Protein AF-A0A2W4M5P7-F1 (afdb_monomer_lite)

pLDDT: mean 92.12, std 10.23, range [35.91, 98.88]

Sequence (526 aa):
MAVGVCRAETFAPERMALLAAVASGRSGRLHFTYADPDTATDVRRTFPWARSLVVVAVDYSTVAPSPAPRGAIVARAATADHYRLLDGPLGAIQEVLAAAGQRAERIADDSRFVDRAAALRAGIGWRGRSTMVLTPGPGPWTLLGAVVTDADLDPTARMARDCGRCTACLPACPTGALDGEHLDARRCIAAWLQSPGVIPHWIRLAIGRRIYGCDECLVSCPPGRPALRAAGATTLEIPFADLLAATDAELLERFPWWYVPRRDARHLRRNALIAAGNSREPEAVPGIIGHLDHPSSVIRGHAAWALARSLGRGAVPHLERRLAVETVVEAREEVLLALLMVEEPKRYSALVTPDPADPAPIYSGAMAAKREPVTPAVRAIRAAGIVHVPHVFDYDRHPGAKGAAEAIGVDLHLTVKTIVFATSDGDGVLALMNGDREVSEKKLARLMDVKYVKPAAADQARKWTGYEFGGTSPFGTRTTLPVFCHEEVAELDRIYINAGSRGFLVEMATSDLLQILQPTVADIAS

Secondary structure (DSSP, 8-state):
-EEEEEE----HHHHHHHHHHHHTTTTTT--HHHH-HHHHH-GGGT-TT--EEEEEEEE-TTTSPEEPSSS-EE-GGGTTTGGGGGHHHHHHHHHHHHHTT--EEEESS-TT--HHHHHHHTTS-EE-TTSSEEBTTTBT-EEEEEEEESS-PPPPPPP----TT--THHHH-TT--B-SS-B-TTT-HHHHHHSSSPPPHHHHHHHTTEEE---HHHHT-GGGHHHHHHS-S-EE---HHHHHHS-HHHHHHHSTTS--GGG-THHHHHHHHHHHHHHT-GGGHHHHHHGGG-SSHHHHHHHHHHHHHHHGGGGHHHHHHHHHH---HHHHHHHHHHHHHHH-HHHHHHHHSPPSS--S-S-SSSSGGG-----HHHHHHHHTT---EEEE--TTTS-HHHHHHHHHT--GGGEEEEEEEEETTS-EEEEEEETT--B-HHHHHHHTT-S-EEEPPHHHHHHHH-PPTT---SSS-SS---EEEEHHHHH-SEEEEE-SSTTEEEEEEHHHHHHHH--EEE--B-

Radius of gyration: 32.62 Å; chains: 1; bounding box: 59×51×106 Å

Structure (mmCIF, N/CA/C/O backbone):
data_AF-A0A2W4M5P7-F1
#
_entry.id   AF-A0A2W4M5P7-F1
#
loop_
_atom_site.group_PDB
_atom_site.id
_atom_site.type_symbol
_atom_site.label_atom_id
_atom_site.label_alt_id
_atom_site.label_comp_id
_atom_site.label_asym_id
_atom_site.label_entity_id
_atom_site.label_seq_id
_atom_site.pdbx_PDB_ins_code
_atom_site.Cartn_x
_atom_site.Cartn_y
_atom_site.Cartn_z
_atom_site.occupancy
_atom_site.B_iso_or_equiv
_atom_site.auth_seq_id
_atom_site.auth_comp_id
_atom_site.auth_asym_id
_atom_site.auth_atom_id
_atom_site.pdbx_PDB_model_num
ATOM 1 N N . MET A 1 1 ? -8.083 12.787 26.716 1.00 89.81 1 MET A N 1
ATOM 2 C CA . MET A 1 1 ? -8.520 11.375 26.766 1.00 89.81 1 MET A CA 1
ATOM 3 C C . MET A 1 1 ? -10.029 11.344 26.941 1.00 89.81 1 MET A C 1
ATOM 5 O O . MET A 1 1 ? -10.546 12.219 27.625 1.00 89.81 1 MET A O 1
ATOM 9 N N . ALA A 1 2 ? -10.716 10.379 26.335 1.00 95.69 2 ALA A N 1
ATOM 10 C CA . ALA A 1 2 ? -12.138 10.114 26.547 1.00 95.69 2 ALA A CA 1
ATOM 11 C C . ALA A 1 2 ? -12.338 8.649 26.958 1.00 95.69 2 ALA A C 1
ATOM 13 O O . ALA A 1 2 ? -11.575 7.785 26.525 1.00 95.69 2 ALA A O 1
ATOM 14 N N . VAL A 1 3 ? -13.349 8.385 27.786 1.00 97.88 3 VAL A N 1
ATOM 15 C CA . VAL A 1 3 ? -13.727 7.042 28.243 1.00 97.88 3 VAL A CA 1
ATOM 16 C C . VAL A 1 3 ? -15.236 6.898 28.096 1.00 97.88 3 VAL A C 1
ATOM 18 O O . VAL A 1 3 ? -15.973 7.844 28.371 1.00 97.88 3 VAL A O 1
ATOM 21 N N . GLY A 1 4 ? -15.689 5.733 27.649 1.00 98.25 4 GLY A N 1
ATOM 22 C CA . GLY A 1 4 ? -17.099 5.430 27.462 1.00 98.25 4 GLY A CA 1
ATOM 23 C C . GLY A 1 4 ? -17.368 3.946 27.649 1.00 98.25 4 GLY A C 1
ATOM 24 O O . GLY A 1 4 ? -16.469 3.119 27.517 1.00 98.25 4 GLY A O 1
ATOM 25 N N . VAL A 1 5 ? -18.612 3.600 27.948 1.00 98.69 5 VAL A N 1
ATOM 26 C CA . VAL A 1 5 ? -19.026 2.224 28.233 1.00 98.69 5 VAL A CA 1
ATOM 27 C C . VAL A 1 5 ? -20.079 1.779 27.231 1.00 98.69 5 VAL A C 1
ATOM 29 O O . VAL A 1 5 ? -20.993 2.533 26.896 1.00 98.69 5 VAL A O 1
ATOM 32 N N . CYS A 1 6 ? -19.997 0.535 26.769 1.00 98.44 6 CYS A N 1
ATOM 33 C CA . CYS A 1 6 ? -21.096 -0.096 26.046 1.00 98.44 6 CYS A CA 1
ATOM 34 C C . CYS A 1 6 ? -21.238 -1.584 26.367 1.00 98.44 6 CYS A C 1
ATOM 36 O O . CYS A 1 6 ? -20.335 -2.206 26.918 1.00 98.44 6 CYS A O 1
ATOM 38 N N . ARG A 1 7 ? -22.387 -2.164 26.005 1.00 98.31 7 ARG A N 1
ATOM 39 C CA . ARG A 1 7 ? -22.640 -3.604 26.134 1.00 98.31 7 ARG A CA 1
ATOM 40 C C . ARG A 1 7 ? -21.787 -4.405 25.145 1.00 98.31 7 ARG A C 1
ATOM 42 O O . ARG A 1 7 ? -21.635 -3.996 23.988 1.00 98.31 7 ARG A O 1
ATOM 49 N N . ALA A 1 8 ? -21.310 -5.572 25.580 1.00 97.62 8 ALA A N 1
ATOM 50 C CA . ALA A 1 8 ? -20.489 -6.512 24.802 1.00 97.62 8 ALA A CA 1
ATOM 51 C C . ALA A 1 8 ? -21.290 -7.351 23.776 1.00 97.62 8 ALA A C 1
ATOM 53 O O . ALA A 1 8 ? -20.889 -8.446 23.394 1.00 97.62 8 ALA A O 1
ATOM 54 N N . GLU A 1 9 ? -22.448 -6.856 23.339 1.00 96.88 9 GLU A N 1
ATOM 55 C CA . GLU A 1 9 ? -23.300 -7.509 22.344 1.00 96.88 9 GLU A CA 1
ATOM 56 C C . GLU A 1 9 ? -22.666 -7.493 20.945 1.00 96.88 9 GLU A C 1
ATOM 58 O O . GLU A 1 9 ? -21.834 -6.639 20.629 1.00 96.88 9 GLU A O 1
ATOM 63 N N . THR A 1 10 ? -23.109 -8.389 20.064 1.00 98.06 10 THR A N 1
ATOM 64 C CA . THR A 1 10 ? -22.640 -8.461 18.674 1.00 98.06 10 THR A CA 1
ATOM 65 C C . THR A 1 10 ? -22.779 -7.115 17.944 1.00 98.06 10 THR A C 1
ATOM 67 O O . THR A 1 10 ? -23.792 -6.417 18.039 1.00 98.06 10 THR A O 1
ATOM 70 N N . PHE A 1 11 ? -21.770 -6.734 17.166 1.00 98.12 11 PHE A N 1
ATOM 71 C CA . PHE A 1 11 ? -21.780 -5.588 16.253 1.00 98.12 11 PHE A CA 1
ATOM 72 C C . PHE A 1 11 ? -22.391 -5.995 14.903 1.00 98.12 11 PHE A C 1
ATOM 74 O O . PHE A 1 11 ? -21.702 -6.114 13.893 1.00 98.12 11 PHE A O 1
ATOM 81 N N . ALA A 1 12 ? -23.700 -6.280 14.895 1.00 97.69 12 ALA A N 1
ATOM 82 C CA . ALA A 1 12 ? -24.384 -6.863 13.736 1.00 97.69 12 ALA A CA 1
ATOM 83 C C . ALA A 1 12 ? -24.288 -6.029 12.434 1.00 97.69 12 ALA A C 1
ATOM 85 O O . ALA A 1 12 ? -23.999 -6.626 11.393 1.00 97.69 12 ALA A O 1
ATOM 86 N N . PRO A 1 13 ? -24.458 -4.687 12.444 1.00 95.56 13 PRO A N 1
ATOM 87 C CA . PRO A 1 13 ? -24.279 -3.878 11.235 1.00 95.56 13 PRO A CA 1
ATOM 88 C C . PRO A 1 13 ? -22.856 -3.971 10.675 1.00 95.56 13 PRO A C 1
ATOM 90 O O . PRO A 1 13 ? -22.663 -4.131 9.470 1.00 95.56 13 PRO A O 1
ATOM 93 N N . GLU A 1 14 ? -21.850 -3.929 11.548 1.00 96.75 14 GLU A N 1
ATOM 94 C CA . GLU A 1 14 ? -20.449 -4.051 11.156 1.00 96.75 14 GLU A CA 1
ATOM 95 C C . GLU A 1 14 ? -20.124 -5.448 10.634 1.00 96.75 14 GLU A C 1
ATOM 97 O O . GLU A 1 14 ? -19.405 -5.573 9.644 1.00 96.75 14 GLU A O 1
ATOM 102 N N . ARG A 1 15 ? -20.716 -6.494 11.219 1.00 97.44 15 ARG A N 1
ATOM 103 C CA . ARG A 1 15 ? -20.596 -7.870 10.723 1.00 97.44 15 ARG A CA 1
ATOM 104 C C . ARG A 1 15 ? -21.096 -7.987 9.290 1.00 97.44 15 ARG A C 1
ATOM 106 O O . ARG A 1 15 ? -20.398 -8.531 8.438 1.00 97.44 15 ARG A O 1
ATOM 113 N N . MET A 1 16 ? -22.282 -7.446 9.008 1.00 96.75 16 MET A N 1
ATOM 114 C CA . MET A 1 16 ? -22.840 -7.435 7.654 1.00 96.75 16 MET A CA 1
ATOM 115 C C . MET A 1 16 ? -21.947 -6.657 6.680 1.00 96.75 16 MET A C 1
ATOM 117 O O . MET A 1 16 ? -21.706 -7.129 5.570 1.00 96.75 16 MET A O 1
ATOM 121 N N . ALA A 1 17 ? -21.412 -5.506 7.097 1.00 94.88 17 ALA A N 1
ATOM 122 C CA . ALA A 1 17 ? -20.514 -4.704 6.270 1.00 94.88 17 ALA A CA 1
ATOM 123 C C . ALA A 1 17 ? -19.190 -5.427 5.962 1.00 94.88 17 ALA A C 1
ATOM 125 O O . ALA A 1 17 ? -18.739 -5.406 4.816 1.00 94.88 17 ALA A O 1
ATOM 126 N N . LEU A 1 18 ? -18.587 -6.103 6.949 1.00 95.12 18 LEU A N 1
ATOM 127 C CA . LEU A 1 18 ? -17.373 -6.901 6.753 1.00 95.12 18 LEU A CA 1
ATOM 128 C C . LEU A 1 18 ? -17.624 -8.077 5.802 1.00 95.12 18 LEU A C 1
ATOM 130 O O . LEU A 1 18 ? -16.864 -8.257 4.853 1.00 95.12 18 LEU A O 1
ATOM 134 N N . LEU A 1 19 ? -18.714 -8.827 5.995 1.00 95.31 19 LEU A N 1
ATOM 135 C CA . LEU A 1 19 ? -19.091 -9.934 5.106 1.00 95.31 19 LEU A CA 1
ATOM 136 C C . LEU A 1 19 ? -19.345 -9.451 3.671 1.00 95.31 19 LEU A C 1
ATOM 138 O O . LEU A 1 19 ? -18.866 -10.067 2.721 1.00 95.31 19 LEU A O 1
ATOM 142 N N . ALA A 1 20 ? -20.033 -8.320 3.496 1.00 93.62 20 ALA A N 1
ATOM 143 C CA . ALA A 1 20 ? -20.257 -7.724 2.180 1.00 93.62 20 ALA A CA 1
ATOM 144 C C . ALA A 1 20 ? -18.948 -7.248 1.524 1.00 93.62 20 ALA A C 1
ATOM 146 O O . ALA A 1 20 ? -18.773 -7.381 0.308 1.00 93.62 20 ALA A O 1
ATOM 147 N N . ALA A 1 21 ? -18.009 -6.707 2.304 1.00 91.69 21 ALA A N 1
ATOM 148 C CA . ALA A 1 21 ? -16.697 -6.305 1.807 1.00 91.69 21 ALA A CA 1
ATOM 149 C C . ALA A 1 21 ? -15.864 -7.512 1.351 1.00 91.69 21 ALA A C 1
ATOM 151 O O . ALA A 1 21 ? -15.247 -7.439 0.290 1.00 91.69 21 ALA A O 1
ATOM 152 N N . VAL A 1 22 ? -15.901 -8.624 2.095 1.00 90.50 22 VAL A N 1
ATOM 153 C CA . VAL A 1 22 ? -15.271 -9.893 1.695 1.00 90.50 22 VAL A CA 1
ATOM 154 C C . VAL A 1 22 ? -15.912 -10.428 0.415 1.00 90.50 22 VAL A C 1
ATOM 156 O O . VAL A 1 22 ? -15.206 -10.675 -0.559 1.00 90.50 22 VAL A O 1
ATOM 159 N N . ALA A 1 23 ? -17.243 -10.527 0.374 1.00 90.75 23 ALA A N 1
ATOM 160 C CA . ALA A 1 23 ? -17.973 -11.066 -0.775 1.00 90.75 23 ALA A CA 1
ATOM 161 C C . ALA A 1 23 ? -17.759 -10.253 -2.065 1.00 90.75 23 ALA A C 1
ATOM 163 O O . ALA A 1 23 ? -17.709 -10.818 -3.152 1.00 90.75 23 ALA A O 1
ATOM 164 N N . SER A 1 24 ? -17.606 -8.930 -1.952 1.00 87.44 24 SER A N 1
ATOM 165 C CA . SER A 1 24 ? -17.344 -8.040 -3.094 1.00 87.44 24 SER A CA 1
ATOM 166 C C . SER A 1 24 ? -15.855 -7.810 -3.387 1.00 87.44 24 SER A C 1
ATOM 168 O O . SER A 1 24 ? -15.523 -7.013 -4.263 1.00 87.44 24 SER A O 1
ATOM 170 N N . GLY A 1 25 ? -14.945 -8.438 -2.633 1.00 88.56 25 GLY A N 1
ATOM 171 C CA . GLY A 1 25 ? -13.498 -8.238 -2.759 1.00 88.56 25 GLY A CA 1
ATOM 172 C C . GLY A 1 25 ? -12.990 -6.858 -2.313 1.00 88.56 25 GLY A C 1
ATOM 173 O O . GLY A 1 25 ? -11.801 -6.569 -2.444 1.00 88.56 25 GLY A O 1
ATOM 174 N N . ARG A 1 26 ? -13.851 -5.993 -1.756 1.00 88.94 26 ARG A N 1
ATOM 175 C CA . ARG A 1 26 ? -13.488 -4.659 -1.238 1.00 88.94 26 ARG A CA 1
ATOM 176 C C . ARG A 1 26 ? -12.526 -4.705 -0.048 1.00 88.94 26 ARG A C 1
ATOM 178 O O . ARG A 1 26 ? -11.896 -3.691 0.239 1.00 88.94 26 ARG A O 1
ATOM 185 N N . SER A 1 27 ? -12.362 -5.858 0.603 1.00 88.94 27 SER A N 1
ATOM 186 C CA . SER A 1 27 ? -11.294 -6.107 1.586 1.00 88.94 27 SER A CA 1
ATOM 187 C C . SER A 1 27 ? -9.886 -6.112 0.966 1.00 88.94 27 SER A C 1
ATOM 189 O O . SER A 1 27 ? -8.889 -5.971 1.678 1.00 88.94 27 SER A O 1
ATOM 191 N N . GLY A 1 28 ? -9.778 -6.214 -0.364 1.00 88.50 28 GLY A N 1
ATOM 192 C CA . GLY A 1 28 ? -8.505 -6.278 -1.068 1.00 88.50 28 GLY A CA 1
ATOM 193 C C . GLY A 1 28 ? -7.685 -7.494 -0.635 1.00 88.50 28 GLY A C 1
ATOM 194 O O . GLY A 1 28 ? -8.203 -8.598 -0.517 1.00 88.50 28 GLY A O 1
ATOM 195 N N . ARG A 1 29 ? -6.386 -7.291 -0.398 1.00 86.19 29 ARG A N 1
ATOM 196 C CA . ARG A 1 29 ? -5.461 -8.347 0.061 1.00 86.19 29 ARG A CA 1
ATOM 197 C C . ARG A 1 29 ? -5.278 -8.364 1.584 1.00 86.19 29 ARG A C 1
ATOM 199 O O . ARG A 1 29 ? -4.278 -8.888 2.071 1.00 86.19 29 ARG A O 1
ATOM 206 N N . LEU A 1 30 ? -6.169 -7.710 2.328 1.00 86.88 30 LEU A N 1
ATOM 207 C CA . LEU A 1 30 ? -6.083 -7.627 3.782 1.00 86.88 30 LEU A CA 1
ATOM 208 C C . LEU A 1 30 ? -6.855 -8.775 4.430 1.00 86.88 30 LEU A C 1
ATOM 210 O O . LEU A 1 30 ? -7.992 -9.047 4.056 1.00 86.88 30 LEU A O 1
ATOM 214 N N . HIS A 1 31 ? -6.238 -9.402 5.433 1.00 85.75 31 HIS A N 1
ATOM 215 C CA . HIS A 1 31 ? -6.860 -10.474 6.207 1.00 85.75 31 HIS A CA 1
ATOM 216 C C . HIS A 1 31 ? -7.492 -9.934 7.499 1.00 85.75 31 HIS A C 1
ATOM 218 O O . HIS A 1 31 ? -8.704 -9.971 7.576 1.00 85.75 31 HIS A O 1
ATOM 224 N N . PHE A 1 32 ? -6.741 -9.353 8.449 1.00 91.56 32 PHE A N 1
ATOM 225 C CA . PHE A 1 32 ? -7.236 -8.665 9.673 1.00 91.56 32 PHE A CA 1
ATOM 226 C C . PHE A 1 32 ? -8.632 -9.113 10.181 1.00 91.56 32 PHE A C 1
ATOM 228 O O . PHE A 1 32 ? -8.876 -10.305 10.341 1.00 91.56 32 PHE A O 1
ATOM 235 N N . THR A 1 33 ? -9.559 -8.177 10.409 1.00 93.00 33 THR A N 1
ATOM 236 C CA . THR A 1 33 ? -10.955 -8.451 10.797 1.00 93.00 33 THR A CA 1
ATOM 237 C C . THR A 1 33 ? -11.779 -9.115 9.684 1.00 93.00 33 THR A C 1
ATOM 239 O O . THR A 1 33 ? -12.855 -9.642 9.951 1.00 93.00 33 THR A O 1
ATOM 242 N N . TYR A 1 34 ? -11.295 -9.123 8.437 1.00 93.19 34 TYR A N 1
ATOM 243 C CA . TYR A 1 34 ? -11.934 -9.814 7.311 1.00 93.19 34 TYR A CA 1
ATOM 244 C C . TYR A 1 34 ? -11.716 -11.335 7.331 1.00 93.19 34 TYR A C 1
ATOM 246 O O . TYR A 1 34 ? -12.455 -12.049 6.658 1.00 93.19 34 TYR A O 1
ATOM 254 N N . ALA A 1 35 ? -10.716 -11.832 8.069 1.00 92.75 35 ALA A N 1
ATOM 255 C CA . ALA A 1 35 ? -10.391 -13.253 8.158 1.00 92.75 35 ALA A CA 1
ATOM 256 C C . ALA A 1 35 ? -11.436 -14.028 8.968 1.00 92.75 35 ALA A C 1
ATOM 258 O O . ALA A 1 35 ? -11.803 -15.137 8.591 1.00 92.75 35 ALA A O 1
ATOM 259 N N . ASP A 1 36 ? -11.931 -13.422 10.048 1.00 95.94 36 ASP A N 1
ATOM 260 C CA . ASP A 1 36 ? -13.025 -13.954 10.858 1.00 95.94 36 ASP A CA 1
ATOM 261 C C . ASP A 1 36 ? -13.952 -12.808 11.310 1.00 95.94 36 ASP A C 1
ATOM 263 O O . ASP A 1 36 ? -13.837 -12.309 12.437 1.00 95.94 36 ASP A O 1
ATOM 267 N N . PRO A 1 37 ? -14.878 -12.364 10.434 1.00 96.75 37 PRO A N 1
ATOM 268 C CA . PRO A 1 37 ? -15.828 -11.307 10.765 1.00 96.75 37 PRO A CA 1
ATOM 269 C C . PRO A 1 37 ? -16.722 -11.642 11.960 1.00 96.75 37 PRO A C 1
ATOM 271 O O . PRO A 1 37 ? -17.178 -10.727 12.645 1.00 96.75 37 PRO A O 1
ATOM 274 N N . ASP A 1 38 ? -16.984 -12.926 12.226 1.00 96.81 38 ASP A N 1
ATOM 275 C CA . ASP A 1 38 ? -17.811 -13.348 13.355 1.00 96.81 38 ASP A CA 1
ATOM 276 C C . ASP A 1 38 ? -17.102 -13.069 14.676 1.00 96.81 38 ASP A C 1
ATOM 278 O O . ASP A 1 38 ? -17.680 -12.443 15.564 1.00 96.81 38 ASP A O 1
ATOM 282 N N . THR A 1 39 ? -15.846 -13.500 14.801 1.00 96.94 39 THR A N 1
ATOM 283 C CA . THR A 1 39 ? -15.036 -13.241 15.998 1.00 96.94 39 THR A CA 1
ATOM 284 C C . THR A 1 39 ? -14.730 -11.754 16.144 1.00 96.94 39 THR A C 1
ATOM 286 O O . THR A 1 39 ? -14.873 -11.223 17.241 1.00 96.94 39 THR A O 1
ATOM 289 N N . ALA A 1 40 ? -14.417 -11.054 15.047 1.00 97.38 40 ALA A N 1
ATOM 290 C CA . ALA A 1 40 ? -14.133 -9.618 15.064 1.00 97.38 40 ALA A CA 1
ATOM 291 C C . ALA A 1 40 ? -15.296 -8.761 15.595 1.00 97.38 40 ALA A C 1
ATOM 293 O O . ALA A 1 40 ? -15.080 -7.693 16.168 1.00 97.38 40 ALA A O 1
ATOM 294 N N . THR A 1 41 ? -16.536 -9.210 15.383 1.00 98.19 41 THR A N 1
ATOM 295 C CA . THR A 1 41 ? -17.755 -8.449 15.704 1.00 98.19 41 THR A CA 1
ATOM 296 C C . THR A 1 41 ? -18.543 -9.009 16.877 1.00 98.19 41 THR A C 1
ATOM 298 O O . THR A 1 41 ? -19.516 -8.388 17.302 1.00 98.19 41 THR A O 1
ATOM 301 N N . ASP A 1 42 ? -18.125 -10.134 17.449 1.00 98.06 42 ASP A N 1
ATOM 302 C CA . ASP A 1 42 ? -18.653 -10.642 18.708 1.00 98.06 42 ASP A CA 1
ATOM 303 C C . ASP A 1 42 ? -17.509 -11.006 19.651 1.00 98.06 42 ASP A C 1
ATOM 305 O O . ASP A 1 42 ? -17.008 -12.131 19.681 1.00 98.06 42 ASP A O 1
ATOM 309 N N . VAL A 1 43 ? -17.134 -10.027 20.474 1.00 97.25 43 VAL A N 1
ATOM 310 C CA . VAL A 1 43 ? -16.068 -10.150 21.475 1.00 97.25 43 VAL A CA 1
ATOM 311 C C . VAL A 1 43 ? -16.295 -11.321 22.439 1.00 97.25 43 VAL A C 1
ATOM 313 O O . VAL A 1 43 ? -15.329 -11.880 22.958 1.00 97.25 43 VAL A O 1
ATOM 316 N N . ARG A 1 44 ? -17.548 -11.768 22.627 1.00 98.00 44 ARG A N 1
ATOM 317 C CA . ARG A 1 44 ? -17.888 -12.906 23.494 1.00 98.00 44 ARG A CA 1
ATOM 318 C C . ARG A 1 44 ? -17.438 -14.245 22.918 1.00 98.00 44 ARG A C 1
ATOM 320 O O . ARG A 1 44 ? -17.299 -15.206 23.662 1.00 98.00 44 ARG A O 1
ATOM 327 N N . ARG A 1 45 ? -17.144 -14.325 21.616 1.00 97.69 45 ARG A N 1
ATOM 328 C CA . ARG A 1 45 ? -16.511 -15.517 21.024 1.00 97.69 45 ARG A CA 1
ATOM 329 C C . ARG A 1 45 ? -15.079 -15.704 21.526 1.00 97.69 45 ARG A C 1
ATOM 331 O O . ARG A 1 45 ? -14.627 -16.836 21.643 1.00 97.69 45 ARG A O 1
ATOM 338 N N . THR A 1 46 ? -14.398 -14.607 21.861 1.00 97.06 46 THR A N 1
ATOM 339 C CA . THR A 1 46 ? -13.065 -14.629 22.487 1.00 97.06 46 THR A CA 1
ATOM 340 C C . THR A 1 46 ? -13.164 -14.661 24.013 1.00 97.06 46 THR A C 1
ATOM 342 O O . THR A 1 46 ? -12.443 -15.408 24.668 1.00 97.06 46 THR A O 1
ATOM 345 N N . PHE A 1 47 ? -14.083 -13.879 24.584 1.00 97.62 47 PHE A N 1
ATOM 346 C CA . PHE A 1 47 ? -14.282 -13.741 26.025 1.00 97.62 47 PHE A CA 1
ATOM 347 C C . PHE A 1 47 ? -15.741 -14.068 26.396 1.00 97.62 47 PHE A C 1
ATOM 349 O O . PHE A 1 47 ? -16.540 -13.148 26.569 1.00 97.62 47 PHE A O 1
ATOM 356 N N . PRO A 1 48 ? -16.126 -15.354 26.546 1.00 98.00 48 PRO A N 1
ATOM 357 C CA . PRO A 1 48 ? -17.529 -15.761 26.740 1.00 98.00 48 PRO A CA 1
ATOM 358 C C . PRO A 1 48 ? -18.239 -15.145 27.950 1.00 98.00 48 PRO A C 1
ATOM 360 O O . PRO A 1 48 ? -19.464 -15.107 28.001 1.00 98.00 48 PRO A O 1
ATOM 363 N N . TRP A 1 49 ? -17.469 -14.659 28.922 1.00 98.12 49 TRP A N 1
ATOM 364 C CA . TRP A 1 49 ? -17.946 -13.997 30.133 1.00 98.12 49 TRP A CA 1
ATOM 365 C C . TRP A 1 49 ? -18.208 -12.491 29.956 1.00 98.12 49 TRP A C 1
ATOM 367 O O . TRP A 1 49 ? -18.725 -11.859 30.872 1.00 98.12 49 TRP A O 1
ATOM 377 N N . ALA A 1 50 ? -17.853 -11.892 28.816 1.00 98.38 50 ALA A N 1
ATOM 378 C CA . ALA A 1 50 ? -17.940 -10.450 28.613 1.00 98.38 50 ALA A CA 1
ATOM 379 C C . ALA A 1 50 ? -19.389 -9.935 28.673 1.00 98.38 50 ALA A C 1
ATOM 381 O O . ALA A 1 50 ? -20.270 -10.413 27.954 1.00 98.38 50 ALA A O 1
ATOM 382 N N . ARG A 1 51 ? -19.614 -8.903 29.491 1.00 98.50 51 ARG A N 1
ATOM 383 C CA . ARG A 1 51 ? -20.897 -8.193 29.635 1.00 98.50 51 ARG A CA 1
ATOM 384 C C . ARG A 1 51 ? -20.805 -6.744 29.166 1.00 98.50 51 ARG A C 1
ATOM 386 O O . ARG A 1 51 ? -21.717 -6.269 28.481 1.00 98.50 51 ARG A O 1
ATOM 393 N N . SER A 1 52 ? -19.685 -6.079 29.443 1.00 98.75 52 SER A N 1
ATOM 394 C CA . SER A 1 52 ? -19.449 -4.684 29.070 1.00 98.75 52 SER A CA 1
ATOM 395 C C . SER A 1 52 ? -18.053 -4.458 28.486 1.00 98.75 52 SER A C 1
ATOM 397 O O . SER A 1 52 ? -17.125 -5.246 28.666 1.00 98.75 52 SER A O 1
ATOM 399 N N . LEU A 1 53 ? -17.929 -3.356 27.753 1.00 98.69 53 LEU A N 1
ATOM 400 C CA . LEU A 1 53 ? -16.705 -2.845 27.151 1.00 98.69 53 LEU A CA 1
ATOM 401 C C . LEU A 1 53 ? -16.474 -1.428 27.674 1.00 98.69 53 LEU A C 1
ATOM 403 O O . LEU A 1 53 ? -17.324 -0.560 27.463 1.00 98.69 53 LEU A O 1
ATOM 407 N N . VAL A 1 54 ? -15.332 -1.190 28.316 1.00 98.75 54 VAL A N 1
ATOM 408 C CA . VAL A 1 54 ? -14.871 0.155 28.683 1.00 98.75 54 VAL A CA 1
ATOM 409 C C . VAL A 1 54 ? -13.899 0.624 27.609 1.00 98.75 54 VAL A C 1
ATOM 411 O O . VAL A 1 54 ? -12.769 0.152 27.541 1.00 98.75 54 VAL A O 1
ATOM 414 N N . VAL A 1 55 ? -14.352 1.511 26.730 1.00 98.75 55 VAL A N 1
ATOM 415 C CA . VAL A 1 55 ? -13.594 2.000 25.575 1.00 98.75 55 VAL A CA 1
ATOM 416 C C . VAL A 1 55 ? -12.862 3.281 25.948 1.00 98.75 55 VAL A C 1
ATOM 418 O O . VAL A 1 55 ? -13.432 4.173 26.573 1.00 98.75 55 VAL A O 1
ATOM 421 N N . VAL A 1 56 ? -11.605 3.384 25.531 1.00 98.44 56 VAL A N 1
ATOM 422 C CA . VAL A 1 56 ? -10.727 4.528 25.762 1.00 98.44 56 VAL A CA 1
ATOM 423 C C . VAL A 1 56 ? -10.297 5.124 24.428 1.00 98.44 56 VAL A C 1
ATOM 425 O O . VAL A 1 56 ? -10.001 4.413 23.468 1.00 98.44 56 VAL A O 1
ATOM 428 N N . ALA A 1 57 ? -10.243 6.451 24.395 1.00 98.06 57 ALA A N 1
ATOM 429 C CA . ALA A 1 57 ? -9.723 7.246 23.297 1.00 98.06 57 ALA A CA 1
ATOM 430 C C . ALA A 1 57 ? -8.594 8.164 23.787 1.00 98.06 57 ALA A C 1
ATOM 432 O O . ALA A 1 57 ? -8.807 9.005 24.671 1.00 98.06 57 ALA A O 1
ATOM 433 N N . VAL A 1 58 ? -7.407 8.049 23.189 1.00 97.25 58 VAL A N 1
ATOM 434 C CA . VAL A 1 58 ? -6.236 8.881 23.518 1.00 97.25 58 VAL A CA 1
ATOM 435 C C . VAL A 1 58 ? -5.828 9.744 22.322 1.00 97.25 58 VAL A C 1
ATOM 437 O O . VAL A 1 58 ? -5.681 9.247 21.211 1.00 97.25 58 VAL A O 1
ATOM 440 N N . ASP A 1 59 ? -5.664 11.048 22.553 1.00 95.38 59 ASP A N 1
ATOM 441 C CA . ASP A 1 59 ? -5.137 11.996 21.566 1.00 95.38 59 ASP A CA 1
ATOM 442 C C . ASP A 1 59 ? -3.642 11.736 21.361 1.00 95.38 59 ASP A C 1
ATOM 444 O O . ASP A 1 59 ? -2.886 11.735 22.332 1.00 95.38 59 ASP A O 1
ATOM 448 N N . TYR A 1 60 ? -3.224 11.528 20.112 1.00 94.94 60 TYR A N 1
ATOM 449 C CA . TYR A 1 60 ? -1.810 11.391 19.750 1.00 94.94 60 TYR A CA 1
ATOM 450 C C . TYR A 1 60 ? -1.305 12.547 18.869 1.00 94.94 60 TYR A C 1
ATOM 452 O O . TYR A 1 60 ? -0.136 12.568 18.483 1.00 94.94 60 TYR A O 1
ATOM 460 N N . SER A 1 61 ? -2.161 13.520 18.533 1.00 91.88 61 SER A N 1
ATOM 461 C CA . SER A 1 61 ? -1.816 14.618 17.620 1.00 91.88 61 SER A CA 1
ATOM 462 C C . SER A 1 61 ? -0.612 15.427 18.100 1.00 91.88 61 SER A C 1
ATOM 464 O O . SER A 1 61 ? 0.211 15.825 17.282 1.00 91.88 61 SER A O 1
ATOM 466 N N . THR A 1 62 ? -0.472 15.627 19.411 1.00 86.75 62 THR A N 1
ATOM 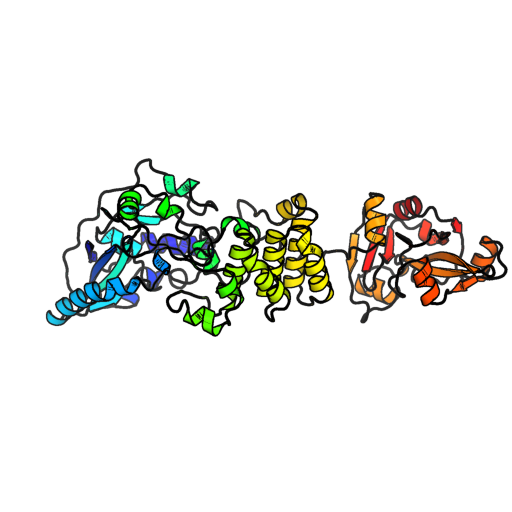467 C CA . THR A 1 62 ? 0.567 16.476 20.008 1.00 86.75 62 THR A CA 1
ATOM 468 C C . THR A 1 62 ? 1.949 15.829 20.030 1.00 86.75 62 THR A C 1
ATOM 470 O O . THR A 1 62 ? 2.946 16.542 20.128 1.00 86.75 62 THR A O 1
ATOM 473 N N . VAL A 1 63 ? 2.017 14.499 19.922 1.00 89.31 63 VAL A N 1
ATOM 474 C CA . VAL A 1 63 ? 3.267 13.723 19.965 1.00 89.31 63 VAL A CA 1
ATOM 475 C C . VAL A 1 63 ? 3.677 13.170 18.602 1.00 89.31 63 VAL A C 1
ATOM 477 O O . VAL A 1 63 ? 4.828 12.775 18.428 1.00 89.31 63 VAL A O 1
ATOM 480 N N . ALA A 1 64 ? 2.769 13.139 17.622 1.00 89.75 64 ALA A N 1
ATOM 481 C CA . ALA A 1 64 ? 3.082 12.646 16.288 1.00 89.75 64 ALA A CA 1
ATOM 482 C C . ALA A 1 64 ? 3.646 13.758 15.383 1.00 89.75 64 ALA A C 1
ATOM 484 O O . ALA A 1 64 ? 2.905 14.676 15.004 1.00 89.75 64 ALA A O 1
ATOM 485 N N . PRO A 1 65 ? 4.923 13.662 14.966 1.00 91.75 65 PRO A N 1
ATOM 486 C CA . PRO A 1 65 ? 5.560 14.676 14.139 1.00 91.75 65 PRO A CA 1
ATOM 487 C C . PRO A 1 65 ? 4.885 14.810 12.773 1.00 91.75 65 PRO A C 1
ATOM 489 O O . PRO A 1 65 ? 4.251 13.890 12.248 1.00 91.75 65 PRO A O 1
ATOM 492 N N . SER A 1 66 ? 5.048 15.985 12.176 1.00 89.69 66 SER A N 1
ATOM 493 C CA . SER A 1 66 ? 4.664 16.229 10.789 1.00 89.69 66 SER A CA 1
ATOM 494 C C . SER A 1 66 ? 5.686 15.608 9.824 1.00 89.69 66 SER A C 1
ATOM 496 O O . SER A 1 66 ? 6.859 15.471 10.173 1.00 89.69 66 SER A O 1
ATOM 498 N N . PRO A 1 67 ? 5.296 15.237 8.596 1.00 90.81 67 PRO A N 1
ATOM 499 C CA . PRO A 1 67 ? 6.269 14.800 7.598 1.00 90.81 67 PRO A CA 1
ATOM 500 C C . PRO A 1 67 ? 7.213 15.946 7.205 1.00 90.81 67 PRO A C 1
ATOM 502 O O . PRO A 1 67 ? 6.767 17.080 7.018 1.00 90.81 67 PRO A O 1
ATOM 505 N N . ALA A 1 68 ? 8.505 15.647 7.048 1.00 92.88 68 ALA A N 1
ATOM 506 C CA . ALA A 1 68 ? 9.479 16.605 6.532 1.00 92.88 68 ALA A CA 1
ATOM 507 C C . ALA A 1 68 ? 9.269 16.900 5.025 1.00 92.88 68 ALA A C 1
ATOM 509 O O . ALA A 1 68 ? 8.751 16.055 4.284 1.00 92.88 68 ALA A O 1
ATOM 510 N N . PRO A 1 69 ? 9.725 18.064 4.512 1.00 92.44 69 PRO A N 1
ATOM 511 C CA . PRO A 1 69 ? 9.631 18.402 3.089 1.00 92.44 69 PRO A CA 1
ATOM 512 C C . PRO A 1 69 ? 10.427 17.482 2.157 1.00 92.44 69 PRO A C 1
ATOM 514 O O . PRO A 1 69 ? 10.147 17.468 0.963 1.00 92.44 69 PRO A O 1
ATOM 517 N N . ARG A 1 70 ? 11.390 16.702 2.674 1.00 95.00 70 ARG A N 1
ATOM 518 C CA . ARG A 1 70 ? 12.245 15.715 1.973 1.00 95.00 70 ARG A CA 1
ATOM 519 C C . ARG A 1 70 ? 12.161 14.331 2.641 1.00 95.00 70 ARG A C 1
ATOM 521 O O . ARG A 1 70 ? 11.733 14.247 3.789 1.00 95.00 70 ARG A O 1
ATOM 528 N N . GLY A 1 71 ? 12.469 13.256 1.913 1.00 97.19 71 GLY A N 1
ATOM 529 C CA . GLY A 1 71 ? 12.487 11.885 2.446 1.00 97.19 71 GLY A CA 1
ATOM 530 C C . GLY A 1 71 ? 11.137 11.150 2.512 1.00 97.19 71 GLY A C 1
ATOM 531 O O . GLY A 1 71 ? 10.095 11.606 2.045 1.00 97.19 71 GLY A O 1
ATOM 532 N N . ALA A 1 72 ? 11.124 9.949 3.071 1.00 98.12 72 ALA A N 1
ATOM 533 C CA . ALA A 1 72 ? 9.924 9.133 3.175 1.00 98.12 72 ALA A CA 1
ATOM 534 C C . ALA A 1 72 ? 8.877 9.740 4.123 1.00 98.12 72 ALA A C 1
ATOM 536 O O . ALA A 1 72 ? 9.198 10.362 5.132 1.00 98.12 72 ALA A O 1
ATOM 537 N N . ILE A 1 73 ? 7.602 9.523 3.797 1.00 98.12 73 ILE A N 1
ATOM 538 C CA . ILE A 1 73 ? 6.455 9.906 4.625 1.00 98.12 73 ILE A CA 1
ATOM 539 C C . ILE A 1 73 ? 5.881 8.656 5.290 1.00 98.12 73 ILE A C 1
ATOM 541 O O . ILE A 1 73 ? 5.646 7.634 4.642 1.00 98.12 73 ILE A O 1
ATOM 545 N N . VAL A 1 74 ? 5.599 8.769 6.581 1.00 97.38 74 VAL A N 1
ATOM 546 C CA . VAL A 1 74 ? 4.901 7.766 7.387 1.00 97.38 74 VAL A CA 1
ATOM 547 C C . VAL A 1 74 ? 3.649 8.425 7.952 1.00 97.38 74 VAL A C 1
ATOM 549 O O . VAL A 1 74 ? 3.699 9.585 8.362 1.00 97.38 74 VAL A O 1
ATOM 552 N N . ALA A 1 75 ? 2.522 7.712 7.951 1.00 96.38 75 ALA A N 1
ATOM 553 C CA . ALA A 1 75 ? 1.307 8.186 8.605 1.00 96.38 75 ALA A CA 1
ATOM 554 C C . ALA A 1 75 ? 1.573 8.493 10.084 1.00 96.38 75 ALA A C 1
ATOM 556 O O . ALA A 1 75 ? 2.269 7.740 10.763 1.00 96.38 75 ALA A O 1
ATOM 557 N N . ARG A 1 76 ? 0.991 9.571 10.607 1.00 95.31 76 ARG A N 1
ATOM 558 C CA . ARG A 1 76 ? 1.278 10.102 11.947 1.00 95.31 76 ARG A CA 1
ATOM 559 C C . ARG A 1 76 ? 1.156 9.048 13.044 1.00 95.31 76 ARG A C 1
ATOM 561 O O . ARG A 1 76 ? 2.037 8.970 13.894 1.00 95.31 76 ARG A O 1
ATOM 568 N N . ALA A 1 77 ? 0.132 8.194 12.976 1.00 94.38 77 ALA A N 1
ATOM 569 C CA . ALA A 1 77 ? -0.093 7.111 13.939 1.00 94.38 77 ALA A CA 1
ATOM 570 C C . ALA A 1 77 ? 1.027 6.052 13.965 1.00 94.38 77 ALA A C 1
ATOM 572 O O . ALA A 1 77 ? 1.148 5.322 14.938 1.00 94.38 77 ALA A O 1
ATOM 573 N N . ALA A 1 78 ? 1.845 5.972 12.915 1.00 95.88 78 ALA A N 1
ATOM 574 C CA . ALA A 1 78 ? 2.894 4.972 12.749 1.00 95.88 78 ALA A CA 1
ATOM 575 C C . ALA A 1 78 ? 4.315 5.545 12.907 1.00 95.88 78 ALA A C 1
ATOM 577 O O . ALA A 1 78 ? 5.286 4.806 12.753 1.00 95.88 78 ALA A O 1
ATOM 578 N N . THR A 1 79 ? 4.455 6.840 13.208 1.00 95.38 79 THR A N 1
ATOM 579 C CA . THR A 1 79 ? 5.760 7.510 13.401 1.00 95.38 79 THR A CA 1
ATOM 580 C C . THR A 1 79 ? 6.522 7.020 14.635 1.00 95.38 79 THR A C 1
ATOM 582 O O . THR A 1 79 ? 7.746 7.086 14.660 1.00 95.38 79 THR A O 1
ATOM 585 N N . ALA A 1 80 ? 5.800 6.497 15.623 1.00 94.19 80 ALA A N 1
ATOM 586 C CA . ALA A 1 80 ? 6.301 5.760 16.773 1.00 94.19 80 ALA A CA 1
ATOM 587 C C . ALA A 1 80 ? 5.250 4.707 17.163 1.00 94.19 80 ALA A C 1
ATOM 589 O O . ALA A 1 80 ? 4.158 4.675 16.584 1.00 94.19 80 ALA A O 1
ATOM 590 N N . ASP A 1 81 ? 5.558 3.876 18.157 1.00 94.94 81 ASP A N 1
ATOM 591 C CA . ASP A 1 81 ? 4.592 2.959 18.764 1.00 94.94 81 ASP A CA 1
ATOM 592 C C . ASP A 1 81 ? 3.632 3.716 19.698 1.00 94.94 81 ASP A C 1
ATOM 594 O O . ASP A 1 81 ? 3.711 3.650 20.927 1.00 94.94 81 ASP A O 1
ATOM 598 N N . HIS A 1 82 ? 2.749 4.519 19.102 1.00 94.56 82 HIS A N 1
ATOM 599 C CA . HIS A 1 82 ? 1.836 5.373 19.859 1.00 94.56 82 HIS A CA 1
ATOM 600 C C . HIS A 1 82 ? 0.777 4.569 20.625 1.00 94.56 82 HIS A C 1
ATOM 602 O O . HIS A 1 82 ? 0.227 5.091 21.592 1.00 94.56 82 HIS A O 1
ATOM 608 N N . TYR A 1 83 ? 0.524 3.299 20.281 1.00 94.38 83 TYR A N 1
ATOM 609 C CA . TYR A 1 83 ? -0.403 2.437 21.029 1.00 94.38 83 TYR A CA 1
ATOM 610 C C . TYR A 1 83 ? -0.004 2.269 22.499 1.00 94.38 83 TYR A C 1
ATOM 612 O O . TYR A 1 83 ? -0.881 2.113 23.345 1.00 94.38 83 TYR A O 1
ATOM 620 N N . ARG A 1 84 ? 1.278 2.449 22.840 1.00 95.12 84 ARG A N 1
ATOM 621 C CA . ARG A 1 84 ? 1.754 2.479 24.235 1.00 95.12 84 ARG A CA 1
ATOM 622 C C . ARG A 1 84 ? 1.130 3.591 25.079 1.00 95.12 84 ARG A C 1
ATOM 624 O O . ARG A 1 84 ? 1.083 3.485 26.299 1.00 95.12 84 ARG A O 1
ATOM 631 N N . LEU A 1 85 ? 0.592 4.644 24.457 1.00 96.19 85 LEU A N 1
ATOM 632 C CA . LEU A 1 85 ? -0.169 5.682 25.162 1.00 96.19 85 LEU A CA 1
ATOM 633 C C . LEU A 1 85 ? -1.474 5.144 25.777 1.00 96.19 85 LEU A C 1
ATOM 635 O O . LEU A 1 85 ? -2.040 5.790 26.659 1.00 96.19 85 LEU A O 1
ATOM 639 N N . LEU A 1 86 ? -1.957 3.979 25.332 1.00 97.38 86 LEU A N 1
ATOM 640 C CA . LEU A 1 86 ? -3.122 3.304 25.904 1.00 97.38 86 LEU A CA 1
ATOM 641 C C . LEU A 1 86 ? -2.771 2.441 27.123 1.00 97.38 86 LEU A C 1
ATOM 643 O O . LEU A 1 86 ? -3.674 2.151 27.906 1.00 97.38 86 LEU A O 1
ATOM 647 N N . ASP A 1 87 ? -1.502 2.061 27.325 1.00 96.81 87 ASP A N 1
ATOM 648 C CA . ASP A 1 87 ? -1.099 1.128 28.389 1.00 96.81 87 ASP A CA 1
ATOM 649 C C . ASP A 1 87 ? -1.502 1.631 29.776 1.00 96.81 87 ASP A C 1
ATOM 651 O O . ASP A 1 87 ? -2.105 0.889 30.550 1.00 96.81 87 ASP A O 1
ATOM 655 N N . GLY A 1 88 ? -1.222 2.905 30.068 1.00 97.19 88 GLY A N 1
ATOM 656 C CA . GLY A 1 88 ? -1.576 3.533 31.342 1.00 97.19 88 GLY A CA 1
ATOM 657 C C . GLY A 1 88 ? -3.093 3.569 31.580 1.00 97.19 88 GLY A C 1
ATOM 658 O O . GLY A 1 88 ? -3.561 2.986 32.557 1.00 97.19 88 GLY A O 1
ATOM 659 N N . PRO A 1 89 ? -3.885 4.207 30.694 1.00 97.75 89 PRO A N 1
ATOM 660 C CA . PRO A 1 89 ? -5.339 4.259 30.833 1.00 97.75 89 PRO A CA 1
ATOM 661 C C . PRO A 1 89 ? -6.018 2.886 30.899 1.00 97.75 89 PRO A C 1
ATOM 663 O O . PRO A 1 89 ? -6.872 2.668 31.758 1.00 97.75 89 PRO A O 1
ATOM 666 N N . LEU A 1 90 ? -5.648 1.952 30.016 1.00 98.38 90 LEU A N 1
ATOM 667 C CA . LEU A 1 90 ? -6.240 0.614 30.001 1.00 98.38 90 LEU A CA 1
ATOM 668 C C . LEU A 1 90 ? -5.821 -0.199 31.231 1.00 98.38 90 LEU A C 1
ATOM 670 O O . LEU A 1 90 ? -6.646 -0.929 31.775 1.00 98.38 90 LEU A O 1
ATOM 674 N N . GLY A 1 91 ? -4.568 -0.063 31.678 1.00 98.38 91 GLY A N 1
ATOM 675 C CA . GLY A 1 91 ? -4.057 -0.700 32.892 1.00 98.38 91 GLY A CA 1
ATOM 676 C C . GLY A 1 91 ? -4.809 -0.239 34.137 1.00 98.38 91 GLY A C 1
ATOM 677 O O . GLY A 1 91 ? -5.329 -1.070 34.871 1.00 98.38 91 GLY A O 1
ATOM 678 N N . ALA A 1 92 ? -4.989 1.073 34.307 1.00 98.25 92 ALA A N 1
ATOM 679 C CA . ALA A 1 92 ? -5.725 1.627 35.444 1.00 98.25 92 ALA A CA 1
ATOM 680 C C . ALA A 1 92 ? -7.181 1.128 35.505 1.00 98.25 92 ALA A C 1
ATOM 682 O O . ALA A 1 92 ? -7.686 0.782 36.571 1.00 98.25 92 ALA A O 1
ATOM 683 N N . ILE A 1 93 ? -7.866 1.051 34.358 1.00 98.31 93 ILE A N 1
ATOM 684 C CA . ILE A 1 93 ? -9.235 0.517 34.288 1.00 98.31 93 ILE A CA 1
ATOM 685 C C . ILE A 1 93 ? -9.252 -0.981 34.620 1.00 98.31 93 ILE A C 1
ATOM 687 O O . ILE A 1 93 ? -10.110 -1.429 35.383 1.00 98.31 93 ILE A O 1
ATOM 691 N N . GLN A 1 94 ? -8.311 -1.753 34.066 1.00 98.50 94 GLN A N 1
ATOM 692 C CA . GLN A 1 94 ? -8.180 -3.184 34.339 1.00 98.50 94 GLN A CA 1
ATOM 693 C C . GLN A 1 94 ? -7.941 -3.448 35.832 1.00 98.50 94 GLN A C 1
ATOM 695 O O . GLN A 1 94 ? -8.607 -4.306 36.406 1.00 98.50 94 GLN A O 1
ATOM 700 N N . GLU A 1 95 ? -7.047 -2.689 36.468 1.00 98.44 95 GLU A N 1
ATOM 701 C CA . GLU A 1 95 ? -6.732 -2.793 37.897 1.00 98.44 95 GLU A CA 1
ATOM 702 C C . GLU A 1 95 ? -7.947 -2.494 38.781 1.00 98.44 95 GLU A C 1
ATOM 704 O O . GLU A 1 95 ? -8.231 -3.256 39.704 1.00 98.44 95 GLU A O 1
ATOM 709 N N . VAL A 1 96 ? -8.707 -1.435 38.479 1.00 98.31 96 VAL A N 1
ATOM 710 C CA . VAL A 1 96 ? -9.921 -1.081 39.235 1.00 98.31 96 VAL A CA 1
ATOM 711 C C . VAL A 1 96 ? -10.987 -2.174 39.130 1.00 98.31 96 VAL A C 1
ATOM 713 O O . VAL A 1 96 ? -11.593 -2.544 40.135 1.00 98.31 96 VAL A O 1
ATOM 716 N N . LEU A 1 97 ? -11.208 -2.723 37.933 1.00 98.31 97 LEU A N 1
ATOM 717 C CA . LEU A 1 97 ? -12.173 -3.807 37.724 1.00 98.31 97 LEU A CA 1
ATOM 718 C C . LEU A 1 97 ? -11.727 -5.104 38.413 1.00 98.31 97 LEU A C 1
ATOM 720 O O . LEU A 1 97 ? -12.533 -5.753 39.080 1.00 98.31 97 LEU A O 1
ATOM 724 N N . ALA A 1 98 ? -10.439 -5.442 38.321 1.00 97.50 98 ALA A N 1
ATOM 725 C CA . ALA A 1 98 ? -9.869 -6.608 38.987 1.00 97.50 98 ALA A CA 1
ATOM 726 C C . ALA A 1 98 ? -9.959 -6.495 40.518 1.00 97.50 98 ALA A C 1
ATOM 728 O O . ALA A 1 98 ? -10.335 -7.459 41.185 1.00 97.50 98 ALA A O 1
ATOM 729 N N . ALA A 1 99 ? -9.693 -5.312 41.083 1.00 98.25 99 ALA A N 1
ATOM 730 C CA . ALA A 1 99 ? -9.854 -5.046 42.514 1.00 98.25 99 ALA A CA 1
ATOM 731 C C . ALA A 1 99 ? -11.316 -5.178 42.982 1.00 98.25 99 ALA A C 1
ATOM 733 O O . ALA A 1 99 ? -11.567 -5.533 44.132 1.00 98.25 99 ALA A O 1
ATOM 734 N N . ALA A 1 100 ? -12.282 -4.954 42.085 1.00 97.81 100 ALA A N 1
ATOM 735 C CA . ALA A 1 100 ? -13.707 -5.196 42.312 1.00 97.81 100 ALA A CA 1
ATOM 736 C C . ALA A 1 100 ? -14.140 -6.659 42.054 1.00 97.81 100 ALA A C 1
ATOM 738 O O . ALA A 1 100 ? -15.338 -6.956 42.011 1.00 97.81 100 ALA A O 1
ATOM 739 N N . GLY A 1 101 ? -13.186 -7.578 41.861 1.00 98.19 101 GLY A N 1
ATOM 740 C CA . GLY A 1 101 ? -13.437 -9.003 41.633 1.00 98.19 101 GLY A CA 1
ATOM 741 C C . GLY A 1 101 ? -13.978 -9.341 40.241 1.00 98.19 101 GLY A C 1
ATOM 742 O O . GLY A 1 101 ? -14.469 -10.450 40.041 1.00 98.19 101 GLY A O 1
ATOM 743 N N . GLN A 1 102 ? -13.911 -8.403 39.294 1.00 98.56 102 GLN A N 1
ATOM 744 C CA . GLN A 1 102 ? -14.382 -8.584 37.921 1.00 98.56 102 GLN A 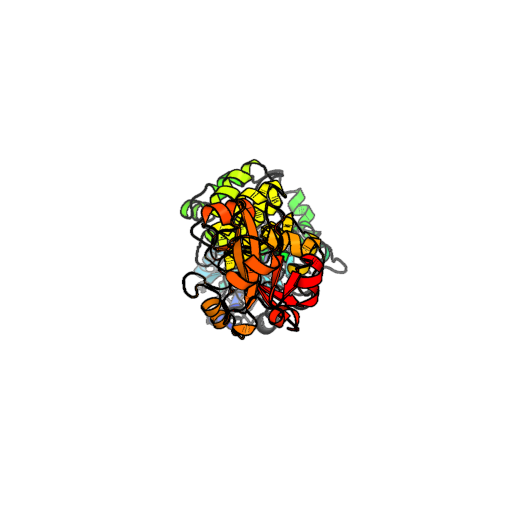CA 1
ATOM 745 C C . GLN A 1 102 ? -13.244 -9.083 37.028 1.00 98.56 102 GLN A C 1
ATOM 747 O O . GLN A 1 102 ? -12.074 -8.738 37.214 1.00 98.56 102 GLN A O 1
ATOM 752 N N . ARG A 1 103 ? -13.582 -9.872 36.011 1.00 98.50 103 ARG A N 1
ATOM 753 C CA . ARG A 1 103 ? -12.662 -10.196 34.918 1.00 98.50 103 ARG A CA 1
ATOM 754 C C . ARG A 1 103 ? -12.481 -8.959 34.054 1.00 98.50 103 ARG A C 1
ATOM 756 O O . ARG A 1 103 ? -13.443 -8.248 33.760 1.00 98.50 103 ARG A O 1
ATOM 763 N N . ALA A 1 104 ? -11.248 -8.701 33.639 1.00 98.31 104 ALA A N 1
ATOM 764 C CA . ALA A 1 104 ? -10.910 -7.540 32.832 1.00 98.31 104 ALA A CA 1
ATOM 765 C C . ALA A 1 104 ? -9.741 -7.874 31.903 1.00 98.31 104 ALA A C 1
ATOM 767 O O . ALA A 1 104 ? -8.660 -8.215 32.375 1.00 98.31 104 ALA A O 1
ATOM 768 N N . GLU A 1 105 ? -9.947 -7.756 30.593 1.00 98.31 105 GLU A N 1
ATOM 769 C CA . GLU A 1 105 ? -8.934 -8.028 29.566 1.00 98.31 105 GLU A CA 1
ATOM 770 C C . GLU A 1 105 ? -8.774 -6.832 28.632 1.00 98.31 105 GLU A C 1
ATOM 772 O O . GLU A 1 105 ? -9.759 -6.266 28.156 1.00 98.31 105 GLU A O 1
ATOM 777 N N . ARG A 1 106 ? -7.527 -6.433 28.370 1.00 98.00 106 ARG A N 1
ATOM 778 C CA . ARG A 1 106 ? -7.205 -5.295 27.498 1.00 98.00 106 ARG A CA 1
ATOM 779 C C . ARG A 1 106 ? -7.177 -5.742 26.038 1.00 98.00 106 ARG A C 1
ATOM 781 O O . ARG A 1 106 ? -6.634 -6.798 25.723 1.00 98.00 106 ARG A O 1
ATOM 788 N N . ILE A 1 107 ? -7.716 -4.921 25.143 1.00 96.69 107 ILE A N 1
ATOM 789 C CA . ILE A 1 107 ? -7.676 -5.149 23.695 1.00 96.69 107 ILE A CA 1
ATOM 790 C C . ILE A 1 107 ? -7.522 -3.818 22.949 1.00 96.69 107 ILE A C 1
ATOM 792 O O . ILE A 1 107 ? -8.185 -2.838 23.287 1.00 96.69 107 ILE A O 1
ATOM 796 N N . ALA A 1 108 ? -6.627 -3.765 21.964 1.00 96.19 108 ALA A N 1
ATOM 797 C CA . ALA A 1 108 ? -6.432 -2.610 21.088 1.00 96.19 108 ALA A CA 1
ATOM 798 C C . ALA A 1 108 ? -5.790 -3.074 19.772 1.00 96.19 108 ALA A C 1
ATOM 800 O O . ALA A 1 108 ? -4.866 -3.884 19.819 1.00 96.19 108 ALA A O 1
ATOM 801 N N . ASP A 1 109 ? -6.272 -2.569 18.631 1.00 93.88 109 ASP A N 1
ATOM 802 C CA . ASP A 1 109 ? -5.759 -2.902 17.282 1.00 93.88 109 ASP A CA 1
ATOM 803 C C . ASP A 1 109 ? -5.633 -4.415 17.023 1.00 93.88 109 ASP A C 1
ATOM 805 O O . ASP A 1 109 ? -4.654 -4.917 16.467 1.00 93.88 109 ASP A O 1
ATOM 809 N N . ASP A 1 110 ? -6.639 -5.167 17.472 1.00 93.44 110 ASP A N 1
ATOM 810 C CA . ASP A 1 110 ? -6.668 -6.623 17.398 1.00 93.44 110 ASP A CA 1
ATOM 811 C C . ASP A 1 110 ? -7.683 -7.086 16.348 1.00 93.44 110 ASP A C 1
ATOM 813 O O . ASP A 1 110 ? -8.829 -6.646 16.319 1.00 93.44 110 ASP A O 1
ATOM 817 N N . SER A 1 111 ? -7.293 -8.050 15.510 1.00 93.75 111 SER A N 1
ATOM 818 C CA . SER A 1 111 ? -8.169 -8.647 14.489 1.00 93.75 111 SER A CA 1
ATOM 819 C C . SER A 1 111 ? -9.472 -9.262 15.026 1.00 93.75 111 SER A C 1
ATOM 821 O O . SER A 1 111 ? -10.407 -9.470 14.256 1.00 93.75 111 SER A O 1
ATOM 823 N N . ARG A 1 112 ? -9.545 -9.550 16.330 1.00 94.56 112 ARG A N 1
ATOM 824 C CA . ARG A 1 112 ? -10.710 -10.108 17.029 1.00 94.56 112 ARG A CA 1
ATOM 825 C C . ARG A 1 112 ? -11.680 -9.036 17.531 1.00 94.56 112 ARG A C 1
ATOM 827 O O . ARG A 1 112 ? -12.635 -9.374 18.225 1.00 94.56 112 ARG A O 1
ATOM 834 N N . PHE A 1 113 ? -11.457 -7.760 17.217 1.00 97.12 113 PHE A N 1
ATOM 835 C CA . PHE A 1 113 ? -12.275 -6.668 17.732 1.00 97.12 113 PHE A CA 1
ATOM 836 C C . PHE A 1 113 ? -12.457 -5.536 16.717 1.00 97.12 113 PHE A C 1
ATOM 838 O O . PHE A 1 113 ? -11.609 -5.269 15.873 1.00 97.12 113 PHE A O 1
ATOM 845 N N . VAL A 1 114 ? -13.602 -4.855 16.791 1.00 97.56 114 VAL A N 1
ATOM 846 C CA . VAL A 1 114 ? -13.931 -3.698 15.947 1.00 97.56 114 VAL A CA 1
ATOM 847 C C . VAL A 1 114 ? -13.866 -2.407 16.761 1.00 97.56 114 VAL A C 1
ATOM 849 O O . VAL A 1 114 ? -14.896 -1.823 17.108 1.00 97.56 114 VAL A O 1
ATOM 852 N N . ASP A 1 115 ? -12.652 -1.918 17.033 1.00 98.06 115 ASP A N 1
ATOM 853 C CA . ASP A 1 115 ? -12.389 -0.765 17.915 1.00 98.06 115 ASP A CA 1
ATOM 854 C C . ASP A 1 115 ? -13.248 0.458 17.573 1.00 98.06 115 ASP A C 1
ATOM 856 O O . ASP A 1 115 ? -13.833 1.105 18.444 1.00 98.06 115 ASP A O 1
ATOM 860 N N . ARG A 1 116 ? -13.386 0.754 16.274 1.00 97.81 116 ARG A N 1
ATOM 861 C CA . ARG A 1 116 ? -14.182 1.894 15.800 1.00 97.81 116 ARG A CA 1
ATOM 862 C C . ARG A 1 116 ? -15.658 1.741 16.147 1.00 97.81 116 ARG A C 1
ATOM 864 O O . ARG A 1 116 ? -16.279 2.701 16.587 1.00 97.81 116 ARG A O 1
ATOM 871 N N . ALA A 1 117 ? -16.218 0.549 15.969 1.00 97.69 117 ALA A N 1
ATOM 872 C CA . ALA A 1 117 ? -17.623 0.286 16.257 1.00 97.69 117 ALA A CA 1
ATOM 873 C C . ALA A 1 117 ? -17.903 0.368 17.761 1.00 97.69 117 ALA A C 1
ATOM 875 O O . ALA A 1 117 ? -18.901 0.963 18.179 1.00 97.69 117 ALA A O 1
ATOM 876 N N . ALA A 1 118 ? -16.984 -0.165 18.572 1.00 98.31 118 ALA A N 1
ATOM 877 C CA . ALA A 1 118 ? -17.043 -0.068 20.023 1.00 98.31 118 ALA A CA 1
ATOM 878 C C . ALA A 1 118 ? -16.998 1.393 20.486 1.00 98.31 118 ALA A C 1
ATOM 880 O O . ALA A 1 118 ? -17.855 1.809 21.261 1.00 98.31 118 ALA A O 1
ATOM 881 N N . ALA A 1 119 ? -16.090 2.207 19.942 1.00 98.50 119 ALA A N 1
ATOM 882 C CA . ALA A 1 119 ? -16.000 3.631 20.262 1.00 98.50 119 ALA A CA 1
ATOM 883 C C . ALA A 1 119 ? -17.281 4.408 19.910 1.00 98.50 119 ALA A C 1
ATOM 885 O O . ALA A 1 119 ? -17.758 5.210 20.713 1.00 98.50 119 ALA A O 1
ATOM 886 N N . LEU A 1 120 ? -17.890 4.139 18.749 1.00 98.19 120 LEU A N 1
ATOM 887 C CA . LEU A 1 120 ? -19.173 4.746 18.371 1.00 98.19 120 LEU A CA 1
ATOM 888 C C . LEU A 1 120 ? -20.305 4.329 19.320 1.00 98.19 120 LEU A C 1
ATOM 890 O O . LEU A 1 120 ? -21.113 5.162 19.732 1.00 98.19 120 LEU A O 1
ATOM 894 N N . ARG A 1 121 ? -20.366 3.040 19.680 1.00 98.19 121 ARG A N 1
ATOM 895 C CA . ARG A 1 121 ? -21.380 2.507 20.598 1.00 98.19 121 ARG A CA 1
ATOM 896 C C . ARG A 1 121 ? -21.215 3.048 22.019 1.00 98.19 121 ARG A C 1
ATOM 898 O O . ARG A 1 121 ? -22.225 3.300 22.662 1.00 98.19 121 ARG A O 1
ATOM 905 N N . ALA A 1 122 ? -19.979 3.244 22.468 1.00 98.38 122 ALA A N 1
ATOM 906 C CA . ALA A 1 122 ? -19.618 3.773 23.780 1.00 98.38 122 ALA A CA 1
ATOM 907 C C . ALA A 1 122 ? -19.680 5.310 23.874 1.00 98.38 122 ALA A C 1
ATOM 909 O O . ALA A 1 122 ? -19.258 5.876 24.876 1.00 98.38 122 ALA A O 1
ATOM 910 N N . GLY A 1 123 ? -20.158 6.008 22.837 1.00 98.00 123 GLY A N 1
ATOM 911 C CA . GLY A 1 123 ? -20.315 7.466 22.876 1.00 98.00 123 GLY A CA 1
ATOM 912 C C . GLY A 1 123 ? -19.007 8.265 22.815 1.00 98.00 123 GLY A C 1
ATOM 913 O O . GLY A 1 123 ? -19.031 9.473 23.029 1.00 98.00 123 GLY A O 1
ATOM 914 N N . ILE A 1 124 ? -17.879 7.630 22.472 1.00 98.19 124 ILE A N 1
ATOM 915 C CA . ILE A 1 124 ? -16.561 8.283 22.365 1.00 98.19 124 ILE A CA 1
ATOM 916 C C . ILE A 1 124 ? -16.545 9.365 21.280 1.00 98.19 124 ILE A C 1
ATOM 918 O O . ILE A 1 124 ? -15.883 10.397 21.406 1.00 98.19 124 ILE A O 1
ATOM 922 N N . GLY A 1 125 ? -17.263 9.126 20.187 1.00 97.69 125 GLY A N 1
ATOM 923 C CA . GLY A 1 125 ? -17.262 9.998 19.025 1.00 97.69 125 GLY A CA 1
ATOM 924 C C . GLY A 1 125 ? -18.333 9.615 18.019 1.00 97.69 125 GLY A C 1
ATOM 925 O O . GLY A 1 125 ? -19.229 8.822 18.308 1.00 97.69 125 GLY A O 1
ATOM 926 N N . TRP A 1 126 ? -18.219 10.172 16.817 1.00 97.81 126 TRP A N 1
ATOM 927 C CA . TRP A 1 126 ? -19.128 9.892 15.710 1.00 97.81 126 TRP A CA 1
ATOM 928 C C . TRP A 1 126 ? -18.391 9.398 14.468 1.00 97.81 126 TRP A C 1
ATOM 930 O O . TRP A 1 126 ? -17.181 9.575 14.324 1.00 97.81 126 TRP A O 1
ATOM 940 N N . ARG A 1 127 ? -19.121 8.752 13.553 1.00 97.50 127 ARG A N 1
ATOM 941 C CA . ARG A 1 127 ? -18.544 8.201 12.323 1.00 97.50 127 ARG A CA 1
ATOM 942 C C . ARG A 1 127 ? -18.323 9.322 11.313 1.00 97.50 127 ARG A C 1
ATOM 944 O O . ARG A 1 127 ? -19.262 10.019 10.932 1.00 97.50 127 ARG A O 1
ATOM 951 N N . GLY A 1 128 ? -17.087 9.476 10.854 1.00 97.75 128 GLY A N 1
ATOM 952 C CA . GLY A 1 128 ? -16.763 10.338 9.726 1.00 97.75 128 GLY A CA 1
ATOM 953 C C . GLY A 1 128 ? -17.044 9.667 8.380 1.00 97.75 128 GLY A C 1
ATOM 954 O O . GLY A 1 128 ? -16.959 8.445 8.262 1.00 97.75 128 GLY A O 1
ATOM 955 N N . ARG A 1 129 ? -17.254 10.467 7.325 1.00 97.44 129 ARG A N 1
ATOM 956 C CA . ARG A 1 129 ? -17.279 9.976 5.927 1.00 97.44 129 ARG A CA 1
ATOM 957 C C . ARG A 1 129 ? -15.956 9.339 5.476 1.00 97.44 129 ARG A C 1
ATOM 959 O O . ARG A 1 129 ? -15.923 8.602 4.500 1.00 97.44 129 ARG A O 1
ATOM 966 N N . SER A 1 130 ? -14.871 9.590 6.211 1.00 96.56 130 SER A N 1
ATOM 967 C CA . SER A 1 130 ? -13.580 8.914 6.057 1.00 96.56 130 SER A CA 1
ATOM 968 C C . SER A 1 130 ? -13.544 7.511 6.671 1.00 96.56 130 SER A C 1
ATOM 970 O O . SER A 1 130 ? -12.497 6.871 6.636 1.00 96.56 130 SER A O 1
ATOM 972 N N . THR A 1 131 ? -14.650 7.039 7.259 1.00 96.38 131 THR A N 1
ATOM 973 C CA . THR A 1 131 ? -14.775 5.803 8.060 1.00 96.38 131 THR A CA 1
ATOM 974 C C . THR A 1 131 ? -14.033 5.813 9.404 1.00 96.38 131 THR A C 1
ATOM 976 O O . THR A 1 131 ? -14.041 4.813 10.125 1.00 96.38 131 THR A O 1
ATOM 979 N N . MET A 1 132 ? -13.403 6.935 9.763 1.00 97.50 132 MET A N 1
ATOM 980 C CA . MET A 1 132 ? -12.735 7.121 11.053 1.00 97.50 132 MET A CA 1
ATOM 981 C C . MET A 1 132 ? -13.734 7.516 12.144 1.00 97.50 132 MET A C 1
ATOM 983 O O . MET A 1 132 ? -14.757 8.145 11.861 1.00 97.50 132 MET A O 1
ATOM 987 N N . VAL A 1 133 ? -13.409 7.191 13.395 1.00 98.06 133 VAL A N 1
ATOM 988 C CA . VAL A 1 133 ? -14.076 7.784 14.561 1.00 98.06 133 VAL A CA 1
ATOM 989 C C . VAL A 1 133 ? -13.555 9.205 14.726 1.00 98.06 133 VAL A C 1
ATOM 991 O O . VAL A 1 133 ? -12.348 9.433 14.694 1.00 98.06 133 VAL A O 1
ATOM 994 N N . LEU A 1 134 ? -14.467 10.159 14.868 1.00 98.00 134 LEU A N 1
ATOM 995 C CA . LEU A 1 134 ? -14.161 11.561 15.106 1.00 98.00 134 LEU A CA 1
ATOM 996 C C . LEU A 1 134 ? -14.516 11.895 16.551 1.00 98.00 134 LEU A C 1
ATOM 998 O O . LEU A 1 134 ? -15.660 11.703 16.962 1.00 98.00 134 LEU A O 1
ATOM 1002 N N . THR A 1 135 ? -13.543 12.388 17.311 1.00 96.94 135 THR A N 1
ATOM 1003 C CA . THR A 1 135 ? -13.717 12.780 18.713 1.00 96.94 135 THR A CA 1
ATOM 1004 C C . THR A 1 135 ? -13.773 14.305 18.865 1.00 96.94 135 THR A C 1
ATOM 1006 O O . THR A 1 135 ? -13.200 15.040 18.050 1.00 96.94 135 THR A O 1
ATOM 1009 N N . PRO A 1 136 ? -14.472 14.837 19.884 1.00 93.31 136 PRO A N 1
ATOM 1010 C CA . PRO A 1 136 ? -14.419 16.264 20.196 1.00 93.31 136 PRO A CA 1
ATOM 1011 C C . PRO A 1 136 ? -12.997 16.704 20.569 1.00 93.31 136 PRO A C 1
ATOM 1013 O O . PRO A 1 136 ? -12.419 16.169 21.508 1.00 93.31 136 PRO A O 1
ATOM 1016 N N . GLY A 1 137 ? -12.455 17.702 19.866 1.00 91.50 137 GLY A N 1
ATOM 1017 C CA . GLY A 1 137 ? -11.092 18.207 20.067 1.00 91.50 137 GLY A CA 1
ATOM 1018 C C . GLY A 1 137 ? -10.097 17.586 19.076 1.00 91.50 137 GLY A C 1
ATOM 1019 O O . GLY A 1 137 ? -9.837 18.221 18.053 1.00 91.50 137 GLY A O 1
ATOM 1020 N N . PRO A 1 138 ? -9.576 16.365 19.316 1.00 94.00 138 PRO A N 1
ATOM 1021 C CA . PRO A 1 138 ? -8.602 15.710 18.435 1.00 94.00 138 PRO A CA 1
ATOM 1022 C C . PRO A 1 138 ? -9.140 15.332 17.049 1.00 94.00 138 PRO A C 1
ATOM 1024 O O . PRO A 1 138 ? -8.366 15.118 16.117 1.00 94.00 138 PRO A O 1
ATOM 1027 N N . GLY A 1 139 ? -10.460 15.229 16.868 1.00 96.06 139 GLY A N 1
ATOM 1028 C CA . GLY A 1 139 ? -11.039 14.794 15.600 1.00 96.06 139 GLY A CA 1
ATOM 1029 C C . GLY A 1 139 ? -10.625 13.351 15.277 1.00 96.06 139 GLY A C 1
ATOM 1030 O O . GLY A 1 139 ? -10.891 12.467 16.085 1.00 96.06 139 GLY A O 1
ATOM 1031 N N . PRO A 1 140 ? -10.016 13.070 14.108 1.00 96.88 140 PRO A N 1
ATOM 1032 C CA . PRO A 1 140 ? -9.570 11.723 13.761 1.00 96.88 140 PRO A CA 1
ATOM 1033 C C . PRO A 1 140 ? -8.229 11.319 14.405 1.00 96.88 140 PRO A C 1
ATOM 1035 O O . PRO A 1 140 ? -7.817 10.174 14.245 1.00 96.88 140 PRO A O 1
ATOM 1038 N N . TRP A 1 141 ? -7.524 12.228 15.090 1.00 96.75 141 TRP A N 1
ATOM 1039 C CA . TRP A 1 141 ? -6.186 11.991 15.655 1.00 96.75 141 TRP A CA 1
ATOM 1040 C C . TRP A 1 141 ? -6.264 11.311 17.026 1.00 96.75 141 TRP A C 1
ATOM 1042 O O . TRP A 1 141 ? -5.800 11.831 18.038 1.00 96.75 141 TRP A O 1
ATOM 1052 N N . THR A 1 142 ? -6.935 10.164 17.079 1.00 96.56 142 THR A N 1
ATOM 1053 C CA . THR A 1 142 ? -7.209 9.434 18.318 1.00 96.56 142 THR A CA 1
ATOM 1054 C C . THR A 1 142 ? -6.900 7.949 18.162 1.00 96.56 142 THR A C 1
ATOM 1056 O O . THR A 1 142 ? -7.314 7.329 17.185 1.00 96.56 142 THR A O 1
ATOM 1059 N N . LEU A 1 143 ? -6.199 7.384 19.144 1.00 97.69 143 LEU A N 1
ATOM 1060 C CA . LEU A 1 143 ? -6.022 5.943 19.315 1.00 97.69 143 LEU A CA 1
ATOM 1061 C C . LEU A 1 143 ? -7.186 5.373 20.111 1.00 97.69 143 LEU A C 1
ATOM 1063 O O . LEU A 1 143 ? -7.677 6.028 21.031 1.00 97.69 143 LEU A O 1
ATOM 1067 N N . LEU A 1 144 ? -7.591 4.153 19.777 1.00 98.50 144 LEU A N 1
ATOM 1068 C CA . LEU A 1 144 ? -8.688 3.448 20.426 1.00 98.50 144 LEU A CA 1
ATOM 1069 C C . LEU A 1 144 ? -8.161 2.183 21.098 1.00 98.50 144 LEU A C 1
ATOM 1071 O O . LEU A 1 144 ? -7.297 1.504 20.553 1.00 98.50 144 LEU A O 1
ATOM 1075 N N . GLY A 1 145 ? -8.714 1.874 22.262 1.00 98.31 145 GLY A N 1
ATOM 1076 C CA . GLY A 1 145 ? -8.544 0.594 22.938 1.00 98.31 145 GLY A CA 1
ATOM 1077 C C . GLY A 1 145 ? -9.724 0.342 23.864 1.00 98.31 145 GLY A C 1
ATOM 1078 O O . GLY A 1 145 ? -10.531 1.242 24.108 1.00 98.31 145 GLY A O 1
ATOM 1079 N N . ALA A 1 146 ? -9.850 -0.870 24.384 1.00 98.44 146 ALA A N 1
ATOM 1080 C CA . ALA A 1 146 ? -10.917 -1.224 25.305 1.00 98.44 146 ALA A CA 1
ATOM 1081 C C . ALA A 1 146 ? -10.450 -2.185 26.401 1.00 98.44 146 ALA A C 1
ATOM 1083 O O . ALA A 1 146 ? -9.485 -2.932 26.239 1.00 98.44 146 ALA A O 1
ATOM 1084 N N . VAL A 1 147 ? -11.184 -2.183 27.511 1.00 98.69 147 VAL A N 1
ATOM 1085 C CA . VAL A 1 147 ? -11.166 -3.245 28.515 1.00 98.69 147 VAL A CA 1
ATOM 1086 C C . VAL A 1 147 ? -12.476 -4.020 28.415 1.00 98.69 147 VAL A C 1
ATOM 1088 O O . VAL A 1 147 ? -13.560 -3.456 28.579 1.00 98.69 147 VAL A O 1
ATOM 1091 N N . VAL A 1 148 ? -12.374 -5.311 28.116 1.00 98.69 148 VAL A N 1
ATOM 1092 C CA . VAL A 1 148 ? -13.481 -6.270 28.100 1.00 98.69 148 VAL A CA 1
ATOM 1093 C C . VAL A 1 148 ? -13.706 -6.765 29.521 1.00 98.69 148 VAL A C 1
ATOM 1095 O O . VAL A 1 148 ? -12.759 -7.233 30.146 1.00 98.69 148 VAL A O 1
ATOM 1098 N N . THR A 1 149 ? -14.933 -6.679 30.040 1.00 98.81 149 THR A N 1
ATOM 1099 C CA . THR A 1 149 ? -15.234 -7.044 31.434 1.00 98.81 149 THR A CA 1
ATOM 1100 C C . THR A 1 149 ? -16.563 -7.785 31.595 1.00 98.81 149 THR A C 1
ATOM 1102 O O . THR A 1 149 ? -17.484 -7.602 30.795 1.00 98.81 149 THR A O 1
ATOM 1105 N N . ASP A 1 150 ? -16.674 -8.640 32.616 1.00 98.69 150 ASP A N 1
ATOM 1106 C CA . ASP A 1 150 ? -17.940 -9.229 33.082 1.00 98.69 150 ASP A CA 1
ATOM 1107 C C . ASP A 1 150 ? -18.725 -8.298 34.023 1.00 98.69 150 ASP A C 1
ATOM 1109 O O . ASP A 1 150 ? -19.859 -8.611 34.385 1.00 98.69 150 ASP A O 1
ATOM 1113 N N . ALA A 1 151 ? -18.186 -7.124 34.355 1.00 98.56 151 ALA A N 1
ATOM 1114 C CA . ALA A 1 151 ? -18.904 -6.116 35.117 1.00 98.56 151 ALA A CA 1
ATOM 1115 C C . ALA A 1 151 ? -20.174 -5.641 34.385 1.00 98.56 151 ALA A C 1
ATOM 1117 O O . ALA A 1 151 ? -20.162 -5.349 33.184 1.00 98.56 151 ALA A O 1
ATOM 1118 N N . ASP A 1 152 ? -21.277 -5.509 35.125 1.00 97.50 152 ASP A N 1
ATOM 1119 C CA . ASP A 1 152 ? -22.525 -4.922 34.633 1.00 97.50 152 ASP A CA 1
ATOM 1120 C C . ASP A 1 152 ? -22.468 -3.396 34.757 1.00 97.50 152 ASP A C 1
ATOM 1122 O O . ASP A 1 152 ? -22.820 -2.824 35.785 1.00 97.50 152 ASP A O 1
ATOM 1126 N N . LEU A 1 153 ? -21.933 -2.751 33.722 1.00 98.00 153 LEU A N 1
ATOM 1127 C CA . LEU A 1 153 ? -21.731 -1.302 33.696 1.00 98.00 153 LEU A CA 1
ATOM 1128 C C . LEU A 1 153 ? -22.807 -0.591 32.869 1.00 98.00 153 LEU A C 1
ATOM 1130 O O . LEU A 1 153 ? -23.176 -1.060 31.785 1.00 98.00 153 LEU A O 1
ATOM 1134 N N . ASP A 1 154 ? -23.235 0.579 33.345 1.00 97.94 154 ASP A N 1
ATOM 1135 C CA . ASP A 1 154 ? -24.191 1.434 32.646 1.00 97.94 154 ASP A CA 1
ATOM 1136 C C . ASP A 1 154 ? -23.601 1.975 31.331 1.00 97.94 154 ASP A C 1
ATOM 1138 O O . ASP A 1 154 ? -22.533 2.598 31.336 1.00 97.94 154 ASP A O 1
ATOM 1142 N N . PRO A 1 155 ? -24.270 1.761 30.181 1.00 98.06 155 PRO A N 1
ATOM 1143 C CA . PRO A 1 155 ? -23.789 2.264 28.903 1.00 98.06 155 PRO A CA 1
ATOM 1144 C C . PRO A 1 155 ? -23.787 3.791 28.836 1.00 98.06 155 PRO A C 1
ATOM 1146 O O . PRO A 1 155 ? -24.738 4.462 29.235 1.00 98.06 155 PRO A O 1
ATOM 1149 N N . THR A 1 156 ? -22.749 4.343 28.221 1.00 98.12 156 THR A N 1
ATOM 1150 C CA . THR A 1 156 ? -22.702 5.757 27.857 1.00 98.12 156 THR A CA 1
ATOM 1151 C C . THR A 1 156 ? -23.611 6.014 26.655 1.00 98.12 156 THR A C 1
ATOM 1153 O O . THR A 1 156 ? -23.656 5.228 25.705 1.00 98.12 156 THR A O 1
ATOM 1156 N N . ALA A 1 157 ? -24.337 7.134 26.674 1.00 96.81 157 ALA A N 1
ATOM 1157 C CA . ALA A 1 157 ? -25.179 7.532 25.552 1.00 96.81 157 ALA A CA 1
ATOM 1158 C C . ALA A 1 157 ? -24.340 7.770 24.285 1.00 96.81 157 ALA A C 1
ATOM 1160 O O . ALA A 1 157 ? -23.278 8.394 24.325 1.00 96.81 157 ALA A O 1
ATOM 1161 N N . ARG A 1 158 ? -24.841 7.304 23.135 1.00 95.88 158 ARG A N 1
ATOM 1162 C CA . ARG A 1 158 ? -24.190 7.550 21.844 1.00 95.88 158 ARG A CA 1
ATOM 1163 C C . ARG A 1 158 ? -24.203 9.038 21.505 1.00 95.88 158 ARG A C 1
ATOM 1165 O O . ARG A 1 158 ? -25.197 9.729 21.720 1.00 95.88 158 ARG A O 1
ATOM 1172 N N . MET A 1 159 ? -23.122 9.509 20.892 1.00 95.44 159 MET A N 1
ATOM 1173 C CA . MET A 1 159 ? -23.030 10.892 20.442 1.00 95.44 159 MET A CA 1
ATOM 1174 C C . MET A 1 159 ? -23.914 11.120 19.208 1.00 95.44 159 MET A C 1
ATOM 1176 O O . MET A 1 159 ? -23.679 10.537 18.150 1.00 95.44 159 MET A O 1
ATOM 1180 N N . ALA A 1 160 ? -24.908 12.002 19.325 1.00 93.38 160 ALA A N 1
ATOM 1181 C CA . ALA A 1 160 ? -25.774 12.407 18.218 1.00 93.38 160 ALA A CA 1
ATOM 1182 C C . ALA A 1 160 ? -25.091 13.484 17.354 1.00 93.38 160 ALA A C 1
ATOM 1184 O O . ALA A 1 160 ? -25.425 14.667 17.419 1.00 93.38 160 ALA A O 1
ATOM 1185 N N . ARG A 1 161 ? -24.078 13.084 16.577 1.00 95.00 161 ARG A N 1
ATOM 1186 C CA . ARG A 1 161 ? -23.333 13.967 15.669 1.00 95.00 161 ARG A CA 1
ATOM 1187 C C . ARG A 1 161 ? -22.967 13.235 14.383 1.00 95.00 161 ARG A C 1
ATOM 1189 O O . ARG A 1 161 ? -22.753 12.030 14.396 1.00 95.00 161 ARG A O 1
ATOM 1196 N N . ASP A 1 162 ? -22.863 13.968 13.281 1.00 95.12 162 ASP A N 1
ATOM 1197 C CA . ASP A 1 162 ? -22.399 13.453 11.995 1.00 95.12 162 ASP A CA 1
ATOM 1198 C C . ASP A 1 162 ? -21.553 14.502 11.242 1.00 95.12 162 ASP A C 1
ATOM 1200 O O . ASP A 1 162 ? -21.161 15.542 11.783 1.00 95.12 162 ASP A O 1
ATOM 1204 N N . CYS A 1 163 ? -21.197 14.208 9.990 1.00 96.56 163 CYS A N 1
ATOM 1205 C CA . CYS A 1 163 ? -20.467 15.139 9.127 1.00 96.56 163 CYS A CA 1
ATOM 1206 C C . CYS A 1 163 ? -21.342 16.256 8.526 1.00 96.56 163 CYS A C 1
ATOM 1208 O O . CYS A 1 163 ? -20.804 17.152 7.870 1.00 96.56 163 CYS A O 1
ATOM 1210 N N . GLY A 1 164 ? -22.666 16.197 8.668 1.00 95.44 164 GLY A N 1
ATOM 1211 C CA . GLY A 1 164 ? -23.615 17.015 7.927 1.00 95.44 164 GLY A CA 1
ATOM 1212 C C . GLY A 1 164 ? -23.340 16.966 6.420 1.00 95.44 164 GLY A C 1
ATOM 1213 O O . GLY A 1 164 ? -23.171 15.899 5.817 1.00 95.44 164 GLY A O 1
ATOM 1214 N N . ARG A 1 165 ? -23.221 18.151 5.810 1.00 95.50 165 ARG A N 1
ATOM 1215 C CA . ARG A 1 165 ? -22.914 18.318 4.376 1.00 95.50 165 ARG A CA 1
ATOM 1216 C C . ARG A 1 165 ? -21.418 18.237 4.044 1.00 95.50 165 ARG A C 1
ATOM 1218 O O . ARG A 1 165 ? -21.054 18.372 2.882 1.00 95.50 165 ARG A O 1
ATOM 1225 N N . CYS A 1 166 ? -20.537 18.056 5.031 1.00 97.12 166 CYS A N 1
ATOM 1226 C CA . CYS A 1 166 ? -19.096 18.013 4.789 1.00 97.12 166 CYS A CA 1
ATOM 1227 C C . CYS A 1 166 ? -18.706 16.762 3.991 1.00 97.12 166 CYS A C 1
ATOM 1229 O O . CYS A 1 166 ? -19.070 15.643 4.359 1.00 97.12 166 CYS A O 1
ATOM 1231 N N . THR A 1 167 ? -17.906 16.960 2.944 1.00 96.12 167 THR A N 1
ATOM 1232 C CA . THR A 1 167 ? -17.345 15.903 2.088 1.00 96.12 167 THR A CA 1
ATOM 1233 C C . THR A 1 167 ? -15.828 16.012 1.928 1.00 96.12 167 THR A C 1
ATOM 1235 O O . THR A 1 167 ? -15.268 15.316 1.096 1.00 96.12 167 THR A O 1
ATOM 1238 N N . ALA A 1 168 ? -15.137 16.830 2.734 1.00 95.62 168 ALA A N 1
ATOM 1239 C CA . ALA A 1 168 ? -13.730 17.212 2.526 1.00 95.62 168 ALA A CA 1
ATOM 1240 C C . ALA A 1 168 ? -12.742 16.041 2.337 1.00 95.62 168 ALA A C 1
ATOM 1242 O O . ALA A 1 168 ? -11.775 16.174 1.595 1.00 95.62 168 ALA A O 1
ATOM 1243 N N . CYS A 1 169 ? -12.991 14.897 2.980 1.00 96.81 169 CYS A N 1
ATOM 1244 C CA . CYS A 1 169 ? -12.138 13.712 2.872 1.00 96.81 169 CYS A CA 1
ATOM 1245 C C . CYS A 1 169 ? -12.270 12.959 1.539 1.00 96.81 169 CYS A C 1
ATOM 1247 O O . CYS A 1 169 ? -11.330 12.271 1.150 1.00 96.81 169 CYS A O 1
ATOM 1249 N N . LEU A 1 170 ? -13.406 13.084 0.844 1.00 95.12 170 LEU A N 1
ATOM 1250 C CA . LEU A 1 170 ? -13.673 12.362 -0.400 1.00 95.12 170 LEU A CA 1
ATOM 1251 C C . LEU A 1 170 ? -12.783 12.860 -1.553 1.00 95.12 170 LEU A C 1
ATOM 1253 O O . LEU A 1 170 ? -12.027 12.045 -2.078 1.00 95.12 170 LEU A O 1
ATOM 1257 N N . PRO A 1 171 ? -12.760 14.166 -1.905 1.00 92.75 171 PRO A N 1
ATOM 1258 C CA . PRO A 1 171 ? -11.868 14.667 -2.950 1.00 92.75 171 PRO A CA 1
ATOM 1259 C C . PRO A 1 171 ? -10.398 14.710 -2.506 1.00 92.75 171 PRO A C 1
ATOM 1261 O O . PRO A 1 171 ? -9.514 14.773 -3.350 1.00 92.75 171 PRO A O 1
ATOM 1264 N N . ALA A 1 172 ? -10.118 14.674 -1.197 1.00 94.50 172 ALA A N 1
ATOM 1265 C CA . ALA A 1 172 ? -8.750 14.586 -0.686 1.00 94.50 172 ALA A CA 1
ATOM 1266 C C . ALA A 1 172 ? -8.148 13.179 -0.835 1.00 94.50 172 ALA A C 1
ATOM 1268 O O . ALA A 1 172 ? -6.930 13.032 -0.815 1.00 94.50 172 ALA A O 1
ATOM 1269 N N . CYS A 1 173 ? -8.971 12.132 -0.963 1.00 96.00 173 CYS A N 1
ATOM 1270 C CA . CYS A 1 173 ? -8.481 10.773 -1.150 1.00 96.00 173 CYS A CA 1
ATOM 1271 C C . CYS A 1 173 ? -7.815 10.636 -2.534 1.00 96.00 173 CYS A C 1
ATOM 1273 O O . CYS A 1 173 ? -8.527 10.696 -3.537 1.00 96.00 173 CYS A O 1
ATOM 1275 N N . PRO A 1 174 ? -6.495 10.365 -2.629 1.00 93.38 174 PRO A N 1
ATOM 1276 C CA . PRO A 1 174 ? -5.789 10.399 -3.918 1.00 93.38 174 PRO A CA 1
ATOM 1277 C C . PRO A 1 174 ? -6.254 9.350 -4.934 1.00 93.38 174 PRO A C 1
ATOM 1279 O O . PRO A 1 174 ? -5.918 9.429 -6.110 1.00 93.38 174 PRO A O 1
ATOM 1282 N N . THR A 1 175 ? -6.975 8.333 -4.468 1.00 93.31 175 THR A N 1
ATOM 1283 C CA . THR A 1 175 ? -7.362 7.150 -5.242 1.00 93.31 175 THR A CA 1
ATOM 1284 C C . THR A 1 175 ? -8.869 6.908 -5.246 1.00 93.31 175 THR A C 1
ATOM 1286 O O . THR A 1 175 ? -9.312 5.885 -5.764 1.00 93.31 175 THR A O 1
ATOM 1289 N N . GLY A 1 176 ? -9.662 7.800 -4.637 1.00 92.19 176 GLY A N 1
ATOM 1290 C CA . GLY A 1 176 ? -11.113 7.622 -4.536 1.00 92.19 176 GLY A CA 1
ATOM 1291 C C . GLY A 1 176 ? -11.527 6.379 -3.738 1.00 92.19 176 GLY A C 1
ATOM 1292 O O . GLY A 1 176 ? -12.504 5.722 -4.073 1.00 92.19 176 GLY A O 1
ATOM 1293 N N . ALA A 1 177 ? -10.776 6.020 -2.693 1.00 94.44 177 ALA A N 1
ATOM 1294 C CA . ALA A 1 177 ? -11.051 4.841 -1.866 1.00 94.44 177 ALA A CA 1
ATOM 1295 C C . ALA A 1 177 ? -12.254 4.990 -0.916 1.00 94.44 177 ALA A C 1
ATOM 1297 O O . ALA A 1 177 ? -12.580 4.037 -0.215 1.00 94.44 177 ALA A O 1
ATOM 1298 N N . LEU A 1 178 ? -12.870 6.171 -0.842 1.00 94.62 178 LEU A N 1
ATOM 1299 C CA . LEU A 1 178 ? -13.967 6.491 0.070 1.00 94.62 178 LEU A CA 1
ATOM 1300 C C . LEU A 1 178 ? -15.225 6.827 -0.733 1.00 94.62 178 LEU A C 1
ATOM 1302 O O . LEU A 1 178 ? -15.187 7.745 -1.550 1.00 94.62 178 LEU A O 1
ATOM 1306 N N . ASP A 1 179 ? -16.339 6.153 -0.445 1.00 91.38 179 ASP A N 1
ATOM 1307 C CA . ASP A 1 179 ? -17.663 6.490 -1.006 1.00 91.38 179 ASP A CA 1
ATOM 1308 C C . ASP A 1 179 ? -18.512 7.368 -0.056 1.00 91.38 179 ASP A C 1
ATOM 1310 O O . ASP A 1 179 ? -19.603 7.815 -0.402 1.00 91.38 179 ASP A O 1
ATOM 1314 N N . GLY A 1 180 ? -17.985 7.664 1.138 1.00 91.81 180 GLY A N 1
ATOM 1315 C CA . GLY A 1 180 ? -18.659 8.429 2.188 1.00 91.81 180 GLY A CA 1
ATOM 1316 C C . GLY A 1 180 ? -19.305 7.577 3.275 1.00 91.81 180 GLY A C 1
ATOM 1317 O O . GLY A 1 180 ? -19.650 8.117 4.326 1.00 91.81 180 GLY A O 1
ATOM 1318 N N . GLU A 1 181 ? -19.393 6.269 3.067 1.00 91.56 181 GLU A N 1
ATOM 1319 C CA . GLU A 1 181 ? -19.857 5.294 4.047 1.00 91.56 181 GLU A CA 1
ATOM 1320 C C . GLU A 1 181 ? -18.809 4.199 4.259 1.00 91.56 181 GLU A C 1
ATOM 1322 O O . GLU A 1 181 ? -18.435 3.902 5.393 1.00 91.56 181 GLU A O 1
ATOM 1327 N N . HIS A 1 182 ? -18.267 3.643 3.185 1.00 93.00 182 HIS A N 1
ATOM 1328 C CA . HIS A 1 182 ? -17.343 2.525 3.168 1.00 93.00 182 HIS A CA 1
ATOM 1329 C C . HIS A 1 182 ? -15.988 2.922 2.573 1.00 93.00 182 HIS A C 1
ATOM 1331 O O . HIS A 1 182 ? -15.840 3.885 1.815 1.00 93.00 182 HIS A O 1
ATOM 1337 N N . LEU A 1 183 ? -14.979 2.140 2.951 1.00 94.75 183 LEU A N 1
ATOM 1338 C CA . LEU A 1 183 ? -13.641 2.184 2.382 1.00 94.75 183 LEU A CA 1
ATOM 1339 C C . LEU A 1 183 ? -13.483 1.002 1.418 1.00 94.75 183 LEU A C 1
ATOM 1341 O O . LEU A 1 183 ? -13.740 -0.138 1.801 1.00 94.75 183 LEU A O 1
ATOM 1345 N N . ASP A 1 184 ? -12.991 1.253 0.207 1.00 94.12 184 ASP A N 1
ATOM 1346 C CA . ASP A 1 184 ? -12.510 0.213 -0.705 1.00 94.12 184 ASP A CA 1
ATOM 1347 C C . ASP A 1 184 ? -11.002 -0.005 -0.493 1.00 94.12 184 ASP A C 1
ATOM 1349 O O . ASP A 1 184 ? -10.161 0.803 -0.907 1.00 94.12 184 ASP A O 1
ATOM 1353 N N . ALA A 1 185 ? -10.628 -1.106 0.166 1.00 94.06 185 ALA A N 1
ATOM 1354 C CA . ALA A 1 185 ? -9.230 -1.419 0.457 1.00 94.06 185 ALA A CA 1
ATOM 1355 C C . ALA A 1 185 ? -8.427 -1.770 -0.805 1.00 94.06 185 ALA A C 1
ATOM 1357 O O . ALA A 1 185 ? -7.202 -1.657 -0.793 1.00 94.06 185 ALA A O 1
ATOM 1358 N N . ARG A 1 186 ? -9.090 -2.087 -1.928 1.00 90.88 186 ARG A N 1
ATOM 1359 C CA . ARG A 1 186 ? -8.430 -2.210 -3.239 1.00 90.88 186 ARG A CA 1
ATOM 1360 C C . ARG A 1 186 ? -7.946 -0.863 -3.770 1.00 90.88 186 ARG A C 1
ATOM 1362 O O . ARG A 1 186 ? -7.180 -0.832 -4.727 1.00 90.88 186 ARG A O 1
ATOM 1369 N N . ARG A 1 187 ? -8.379 0.252 -3.173 1.00 92.94 187 ARG A N 1
ATOM 1370 C CA . ARG A 1 187 ? -7.976 1.613 -3.553 1.00 92.94 187 ARG A CA 1
ATOM 1371 C C . ARG A 1 187 ? -7.233 2.371 -2.473 1.00 92.94 187 ARG A C 1
ATOM 1373 O O . ARG A 1 187 ? -6.484 3.292 -2.785 1.00 92.94 187 ARG A O 1
ATOM 1380 N N . CYS A 1 188 ? -7.387 1.993 -1.213 1.00 97.00 188 CYS A N 1
ATOM 1381 C CA . CYS A 1 188 ? -6.745 2.694 -0.112 1.00 97.00 188 CYS A CA 1
ATOM 1382 C C . CYS A 1 188 ? -5.211 2.547 -0.151 1.00 97.00 188 CYS A C 1
ATOM 1384 O O . CYS A 1 188 ? -4.681 1.442 -0.053 1.00 97.00 188 CYS A O 1
ATOM 1386 N N . ILE A 1 189 ? -4.483 3.668 -0.215 1.00 98.06 189 ILE A N 1
ATOM 1387 C CA . ILE A 1 189 ? -3.008 3.676 -0.159 1.00 98.06 189 ILE A CA 1
ATOM 1388 C C . ILE A 1 189 ? -2.500 2.997 1.120 1.00 98.06 189 ILE A C 1
ATOM 1390 O O . ILE A 1 189 ? -1.565 2.203 1.061 1.00 98.06 189 ILE A O 1
ATOM 1394 N N . ALA A 1 190 ? -3.138 3.256 2.268 1.00 97.88 190 ALA A N 1
ATOM 1395 C CA . ALA A 1 190 ? -2.751 2.633 3.533 1.00 97.88 190 ALA A CA 1
ATOM 1396 C C . ALA A 1 190 ? -2.901 1.100 3.498 1.00 97.88 190 ALA A C 1
ATOM 1398 O O . ALA A 1 190 ? -2.070 0.400 4.074 1.00 97.88 190 ALA A O 1
ATOM 1399 N N . ALA A 1 191 ? -3.914 0.580 2.794 1.00 96.81 191 ALA A N 1
ATOM 1400 C CA . ALA A 1 191 ? -4.093 -0.857 2.594 1.00 96.81 191 ALA A CA 1
ATOM 1401 C C . ALA A 1 191 ? -3.014 -1.433 1.665 1.00 96.81 191 ALA A C 1
ATOM 1403 O O . ALA A 1 191 ? -2.401 -2.447 1.988 1.00 96.81 191 ALA A O 1
ATOM 1404 N N . TRP A 1 192 ? -2.715 -0.763 0.547 1.00 96.38 192 TRP A N 1
ATOM 1405 C CA . TRP A 1 192 ? -1.696 -1.220 -0.403 1.00 96.38 192 TRP A CA 1
ATOM 1406 C C . TRP A 1 192 ? -0.289 -1.274 0.190 1.00 96.38 192 TRP A C 1
ATOM 1408 O O . TRP A 1 192 ? 0.423 -2.256 -0.030 1.00 96.38 192 TRP A O 1
ATOM 1418 N N . LEU A 1 193 ? 0.093 -0.276 0.990 1.00 97.81 193 LEU A N 1
ATOM 1419 C CA . LEU A 1 193 ? 1.395 -0.250 1.663 1.00 97.81 193 LEU A CA 1
ATOM 1420 C C . LEU A 1 193 ? 1.562 -1.399 2.674 1.00 97.81 193 LEU A C 1
ATOM 1422 O O . LEU A 1 193 ? 2.688 -1.818 2.926 1.00 97.81 193 LEU A O 1
ATOM 1426 N N . GLN A 1 194 ? 0.461 -1.958 3.183 1.00 96.31 194 GLN A N 1
ATOM 1427 C CA . GLN A 1 194 ? 0.441 -3.121 4.079 1.00 96.31 194 GLN A CA 1
ATOM 1428 C C . GLN A 1 194 ? 0.122 -4.438 3.355 1.00 96.31 194 GLN A C 1
ATOM 1430 O O . GLN A 1 194 ? 0.118 -5.497 3.972 1.00 96.31 194 GLN A O 1
ATOM 1435 N N . SER A 1 195 ? -0.150 -4.401 2.049 1.00 91.94 195 SER A N 1
ATOM 1436 C CA . SER A 1 195 ? -0.536 -5.588 1.285 1.00 91.94 195 SER A CA 1
ATOM 1437 C C . SER A 1 195 ? 0.676 -6.396 0.802 1.00 91.94 195 SER A C 1
ATOM 1439 O O . SER A 1 195 ? 1.710 -5.812 0.434 1.00 91.94 195 SER A O 1
ATOM 1441 N N . PRO A 1 196 ? 0.562 -7.736 0.730 1.00 86.38 196 PRO A N 1
ATOM 1442 C CA . PRO A 1 196 ? 1.613 -8.576 0.179 1.00 86.38 196 PRO A CA 1
ATOM 1443 C C . PRO A 1 196 ? 1.730 -8.463 -1.351 1.00 86.38 196 PRO A C 1
ATOM 1445 O O . PRO A 1 196 ? 0.790 -8.074 -2.055 1.00 86.38 196 PRO A O 1
ATOM 1448 N N . GLY A 1 197 ? 2.892 -8.863 -1.876 1.00 84.94 197 GLY A N 1
ATOM 1449 C CA . GLY A 1 197 ? 3.123 -9.066 -3.313 1.00 84.94 197 GLY A CA 1
ATOM 1450 C C . GLY A 1 197 ? 3.553 -7.811 -4.077 1.00 84.94 197 GLY A C 1
ATOM 1451 O O . GLY A 1 197 ? 4.283 -6.973 -3.556 1.00 84.94 197 GLY A O 1
ATOM 1452 N N . VAL A 1 198 ? 3.136 -7.679 -5.336 1.00 87.94 198 VAL A N 1
ATOM 1453 C CA . VAL A 1 198 ? 3.426 -6.504 -6.181 1.00 87.94 198 VAL A CA 1
ATOM 1454 C C . VAL A 1 198 ? 2.361 -5.426 -5.965 1.00 87.94 198 VAL A C 1
ATOM 1456 O O . VAL A 1 198 ? 1.170 -5.752 -5.911 1.00 87.94 198 VAL A O 1
ATOM 1459 N N . ILE A 1 199 ? 2.773 -4.156 -5.856 1.00 92.38 199 ILE A N 1
ATOM 1460 C CA . ILE A 1 199 ? 1.846 -3.015 -5.906 1.00 92.38 199 ILE A CA 1
ATOM 1461 C C . ILE A 1 199 ? 1.597 -2.679 -7.384 1.00 92.38 199 ILE A C 1
ATOM 1463 O O . ILE A 1 199 ? 2.565 -2.407 -8.095 1.00 92.38 199 ILE A O 1
ATOM 1467 N N . PRO A 1 200 ? 0.344 -2.666 -7.870 1.00 90.69 200 PRO A N 1
ATOM 1468 C CA . PRO A 1 200 ? 0.024 -2.335 -9.257 1.00 90.69 200 PRO A CA 1
ATOM 1469 C C . PRO A 1 200 ? 0.500 -0.938 -9.664 1.00 90.69 200 PRO A C 1
ATOM 1471 O O . PRO A 1 200 ? 0.419 0.002 -8.875 1.00 90.69 200 PRO A O 1
ATOM 1474 N N . HIS A 1 201 ? 0.935 -0.769 -10.912 1.00 92.75 201 HIS A N 1
ATOM 1475 C CA . HIS A 1 201 ? 1.431 0.507 -11.438 1.00 92.75 201 HIS A CA 1
ATOM 1476 C C . HIS A 1 201 ? 0.440 1.668 -11.280 1.00 92.75 201 HIS A C 1
ATOM 1478 O O . HIS A 1 201 ? 0.873 2.792 -11.020 1.00 92.75 201 HIS A O 1
ATOM 1484 N N . TRP A 1 202 ? -0.866 1.408 -11.393 1.00 89.88 202 TRP A N 1
ATOM 1485 C CA . TRP A 1 202 ? -1.893 2.450 -11.354 1.00 89.88 202 TRP A CA 1
ATOM 1486 C C . TRP A 1 202 ? -1.910 3.252 -10.054 1.00 89.88 202 TRP A C 1
ATOM 1488 O O . TRP A 1 202 ? -2.199 4.447 -10.076 1.00 89.88 202 TRP A O 1
ATOM 1498 N N . ILE A 1 203 ? -1.579 2.618 -8.923 1.00 93.44 203 ILE A N 1
ATOM 1499 C CA . ILE A 1 203 ? -1.576 3.290 -7.622 1.00 93.44 203 ILE A CA 1
ATOM 1500 C C . ILE A 1 203 ? -0.199 3.852 -7.258 1.00 93.44 203 ILE A C 1
ATOM 1502 O O . ILE A 1 203 ? -0.110 4.760 -6.432 1.00 93.44 203 ILE A O 1
ATOM 1506 N N . ARG A 1 204 ? 0.885 3.372 -7.888 1.00 97.12 204 ARG A N 1
ATOM 1507 C CA . ARG A 1 204 ? 2.261 3.751 -7.516 1.00 97.12 204 ARG A CA 1
ATOM 1508 C C . ARG A 1 204 ? 2.484 5.258 -7.538 1.00 97.12 204 ARG A C 1
ATOM 1510 O O . ARG A 1 204 ? 3.138 5.771 -6.640 1.00 97.12 204 ARG A O 1
ATOM 1517 N N . LEU A 1 205 ? 1.909 5.983 -8.500 1.00 95.69 205 LEU A N 1
ATOM 1518 C CA . LEU A 1 205 ? 2.024 7.445 -8.539 1.00 95.69 205 LEU A CA 1
ATOM 1519 C C . LEU A 1 205 ? 1.286 8.113 -7.365 1.00 95.69 205 LEU A C 1
ATOM 1521 O O . LEU A 1 205 ? 1.835 9.002 -6.717 1.00 95.69 205 LEU A O 1
ATOM 1525 N N . ALA A 1 206 ? 0.069 7.657 -7.055 1.00 96.25 206 ALA A N 1
ATOM 1526 C CA . ALA A 1 206 ? -0.768 8.215 -5.991 1.00 96.25 206 ALA A CA 1
ATOM 1527 C C . ALA A 1 206 ? -0.197 7.973 -4.581 1.00 96.25 206 ALA A C 1
ATOM 1529 O O . ALA A 1 206 ? -0.422 8.781 -3.679 1.00 96.25 206 ALA A O 1
ATOM 1530 N N . ILE A 1 207 ? 0.593 6.906 -4.393 1.00 98.50 207 ILE A N 1
ATOM 1531 C CA . ILE A 1 207 ? 1.335 6.649 -3.145 1.00 98.50 207 ILE A CA 1
ATOM 1532 C C . ILE A 1 207 ? 2.200 7.862 -2.759 1.00 98.50 207 ILE A C 1
ATOM 1534 O O . ILE A 1 207 ? 2.338 8.176 -1.570 1.00 98.50 207 ILE A O 1
ATOM 1538 N N . GLY A 1 208 ? 2.727 8.600 -3.742 1.00 98.12 208 GLY A N 1
ATOM 1539 C CA . GLY A 1 208 ? 3.625 9.722 -3.500 1.00 98.12 208 GLY A CA 1
ATOM 1540 C C . GLY A 1 208 ? 4.865 9.242 -2.756 1.00 98.12 208 GLY A C 1
ATOM 1541 O O . GLY A 1 208 ? 5.448 8.231 -3.130 1.00 98.12 208 GLY A O 1
ATOM 1542 N N . ARG A 1 209 ? 5.243 9.936 -1.681 1.00 98.06 209 ARG A N 1
ATOM 1543 C CA . ARG A 1 209 ? 6.413 9.608 -0.848 1.00 98.06 209 ARG A CA 1
ATOM 1544 C C . ARG A 1 209 ? 6.119 8.691 0.341 1.00 98.06 209 ARG A C 1
ATOM 1546 O O . ARG A 1 209 ? 6.967 8.529 1.216 1.00 98.06 209 ARG A O 1
ATOM 1553 N N . ARG A 1 210 ? 4.909 8.137 0.423 1.00 98.56 210 ARG A N 1
ATOM 1554 C CA . ARG A 1 210 ? 4.468 7.364 1.588 1.00 98.56 210 ARG A CA 1
ATOM 1555 C C . ARG A 1 210 ? 5.066 5.964 1.558 1.00 98.56 210 ARG A C 1
ATOM 1557 O O . ARG A 1 210 ? 4.925 5.265 0.560 1.00 98.56 210 ARG A O 1
ATOM 1564 N N . ILE A 1 211 ? 5.682 5.552 2.662 1.00 98.38 211 ILE A N 1
ATOM 1565 C CA . ILE A 1 211 ? 6.193 4.184 2.836 1.00 98.38 211 ILE A CA 1
ATOM 1566 C C . ILE A 1 211 ? 5.316 3.343 3.767 1.00 98.38 211 ILE A C 1
ATOM 1568 O O . ILE A 1 211 ? 5.342 2.116 3.676 1.00 98.38 211 ILE A O 1
ATOM 1572 N N . TYR A 1 212 ? 4.504 3.991 4.611 1.00 98.25 212 TYR A N 1
ATOM 1573 C CA . TYR A 1 212 ? 3.541 3.332 5.491 1.00 98.25 212 TYR A CA 1
ATOM 1574 C C . TYR A 1 212 ? 2.358 4.251 5.825 1.00 98.25 212 TYR A C 1
ATOM 1576 O O . TYR A 1 212 ? 2.549 5.393 6.242 1.00 98.25 212 TYR A O 1
ATOM 1584 N N . GLY A 1 213 ? 1.133 3.745 5.656 1.00 97.44 213 GLY A N 1
ATOM 1585 C CA . GLY A 1 213 ? -0.107 4.485 5.916 1.00 97.44 213 GLY A CA 1
ATOM 1586 C C . GLY A 1 213 ? -0.386 5.662 4.961 1.00 97.44 213 GLY A C 1
ATOM 1587 O O . GLY A 1 213 ? 0.351 5.928 4.012 1.00 97.44 213 GLY A O 1
ATOM 1588 N N . CYS A 1 214 ? -1.509 6.354 5.179 1.00 98.00 214 CYS A N 1
ATOM 1589 C CA . CYS A 1 214 ? -1.909 7.547 4.430 1.00 98.00 214 CYS A CA 1
ATOM 1590 C C . CYS A 1 214 ? -2.882 8.396 5.256 1.00 98.00 214 CYS A C 1
ATOM 1592 O O . CYS A 1 214 ? -3.921 7.891 5.672 1.00 98.00 214 CYS A O 1
ATOM 1594 N N . ASP A 1 215 ? -2.569 9.682 5.427 1.00 97.44 215 ASP A N 1
ATOM 1595 C CA . ASP A 1 215 ? -3.334 10.593 6.286 1.00 97.44 215 ASP A CA 1
ATOM 1596 C C . ASP A 1 215 ? -4.193 11.612 5.518 1.00 97.44 215 ASP A C 1
ATOM 1598 O O . ASP A 1 215 ? -4.795 12.483 6.136 1.00 97.44 215 ASP A O 1
ATOM 1602 N N . GLU A 1 216 ? -4.294 11.550 4.188 1.00 97.06 216 GLU A N 1
ATOM 1603 C CA . GLU A 1 216 ? -4.968 12.603 3.396 1.00 97.06 216 GLU A CA 1
ATOM 1604 C C . GLU A 1 216 ? -6.428 12.849 3.815 1.00 97.06 216 GLU A C 1
ATOM 1606 O O . GLU A 1 216 ? -6.882 13.990 3.965 1.00 97.06 216 GLU A O 1
ATOM 1611 N N . CYS A 1 217 ? -7.173 11.776 4.089 1.00 97.12 217 CYS A N 1
ATOM 1612 C CA . CYS A 1 217 ? -8.551 11.875 4.567 1.00 97.12 217 CYS A CA 1
ATOM 1613 C C . CYS A 1 217 ? -8.660 12.350 6.029 1.00 97.12 217 CYS A C 1
ATOM 1615 O O . CYS A 1 217 ? -9.736 12.785 6.443 1.00 97.12 217 CYS A O 1
ATOM 1617 N N . LEU A 1 218 ? -7.569 12.299 6.801 1.00 97.00 218 LEU A N 1
ATOM 1618 C CA . LEU A 1 218 ? -7.490 12.769 8.187 1.00 97.00 218 LEU A CA 1
ATOM 1619 C C . LEU A 1 218 ? -7.054 14.241 8.231 1.00 97.00 218 LEU A C 1
ATOM 1621 O O . LEU A 1 218 ? -7.701 15.049 8.891 1.00 97.00 218 LEU A O 1
ATOM 1625 N N . VAL A 1 219 ? -6.018 14.618 7.473 1.00 95.12 219 VAL A N 1
ATOM 1626 C CA . VAL A 1 219 ? -5.500 15.996 7.358 1.00 95.12 219 VAL A CA 1
ATOM 1627 C C . VAL A 1 219 ? -6.561 16.950 6.809 1.00 95.12 219 VAL A C 1
ATOM 1629 O O . VAL A 1 219 ? -6.713 18.069 7.300 1.00 95.12 219 VAL A O 1
ATOM 1632 N N . SER A 1 220 ? -7.347 16.506 5.826 1.00 96.12 220 SER A N 1
ATOM 1633 C CA . SER A 1 220 ? -8.432 17.312 5.250 1.00 96.12 220 SER A CA 1
ATOM 1634 C C . SER A 1 220 ? -9.624 17.517 6.200 1.00 96.12 220 SER A C 1
ATOM 1636 O O . SER A 1 220 ? -10.378 18.483 6.027 1.00 96.12 220 SER A O 1
ATOM 1638 N N . CYS A 1 221 ? -9.780 16.656 7.215 1.00 97.44 221 CYS A N 1
ATOM 1639 C CA . CYS A 1 221 ? -10.936 16.586 8.108 1.00 97.44 221 CYS A CA 1
ATOM 1640 C C . CYS A 1 221 ? -11.041 17.834 9.012 1.00 97.44 221 CYS A C 1
ATOM 1642 O O . CYS A 1 221 ? -10.190 18.028 9.884 1.00 97.44 221 CYS A O 1
ATOM 1644 N N . PRO A 1 222 ? -12.087 18.680 8.876 1.00 96.19 222 PRO A N 1
ATOM 1645 C CA . PRO A 1 222 ? -12.202 19.910 9.665 1.00 96.19 222 PRO A CA 1
ATOM 1646 C C . PRO A 1 222 ? -12.169 19.706 11.192 1.00 96.19 222 PRO A C 1
ATOM 1648 O O . PRO A 1 222 ? -11.454 20.467 11.845 1.00 96.19 222 PRO A O 1
ATOM 1651 N N . PRO A 1 223 ? -12.829 18.675 11.770 1.00 95.94 223 PRO A N 1
ATOM 1652 C CA . PRO A 1 223 ? -12.710 18.354 13.196 1.00 95.94 223 PRO A CA 1
ATOM 1653 C C . PRO A 1 223 ? -11.282 18.142 13.712 1.00 95.94 223 PRO A C 1
ATOM 1655 O O . PRO A 1 223 ? -11.034 18.414 14.876 1.00 95.94 223 PRO A O 1
ATOM 1658 N N . GLY A 1 224 ? -10.345 17.681 12.874 1.00 93.81 224 GLY A N 1
ATOM 1659 C CA . GLY A 1 224 ? -8.957 17.428 13.280 1.00 93.81 224 GLY A CA 1
ATOM 1660 C C . GLY A 1 224 ? -8.014 18.623 13.141 1.00 93.81 224 GLY A C 1
ATOM 1661 O O . GLY A 1 224 ? -6.887 18.575 13.630 1.00 93.81 224 GLY A O 1
ATOM 1662 N N . ARG A 1 225 ? -8.433 19.696 12.455 1.00 91.88 225 ARG A N 1
ATOM 1663 C CA . ARG A 1 225 ? -7.562 20.851 12.173 1.00 91.88 225 ARG A CA 1
ATOM 1664 C C . ARG A 1 225 ? -7.092 21.587 13.430 1.00 91.88 225 ARG A C 1
ATOM 1666 O O . ARG A 1 225 ? -5.923 21.965 13.447 1.00 91.88 225 ARG A O 1
ATOM 1673 N N . PRO A 1 226 ? -7.935 21.822 14.457 1.00 91.81 226 PRO A N 1
ATOM 1674 C CA . PRO A 1 226 ? -7.481 22.492 15.673 1.00 91.81 226 PRO A CA 1
ATOM 1675 C C . PRO A 1 226 ? -6.350 21.730 16.370 1.00 91.81 226 PRO A C 1
ATOM 1677 O O . PRO A 1 226 ? -5.343 22.336 16.718 1.00 91.81 226 PRO A O 1
ATOM 1680 N N . ALA A 1 227 ? -6.476 20.406 16.483 1.00 90.19 227 ALA A N 1
ATOM 1681 C CA . ALA A 1 227 ? -5.474 19.554 17.116 1.00 90.19 227 ALA A CA 1
ATOM 1682 C C . ALA A 1 227 ? -4.129 19.585 16.372 1.00 90.19 227 ALA A C 1
ATOM 1684 O O . ALA A 1 227 ? -3.088 19.794 16.985 1.00 90.19 227 ALA A O 1
ATOM 1685 N N . LEU A 1 228 ? -4.146 19.517 15.035 1.00 88.25 228 LEU A N 1
ATOM 1686 C CA . LEU A 1 228 ? -2.923 19.659 14.235 1.00 88.25 228 LEU A CA 1
ATOM 1687 C C . LEU A 1 228 ? -2.260 21.034 14.348 1.00 88.25 228 LEU A C 1
ATOM 1689 O O . LEU A 1 228 ? -1.048 21.122 14.214 1.00 88.25 228 LEU A O 1
ATOM 1693 N N . ARG A 1 229 ? -3.032 22.110 14.546 1.00 87.31 229 ARG A N 1
ATOM 1694 C CA . ARG A 1 229 ? -2.470 23.456 14.755 1.00 87.31 229 ARG A CA 1
ATOM 1695 C C . ARG A 1 229 ? -1.824 23.600 16.130 1.00 87.31 229 ARG A C 1
ATOM 1697 O O . ARG A 1 229 ? -0.902 24.392 16.272 1.00 87.31 229 ARG A O 1
ATOM 1704 N N . ALA A 1 230 ? -2.342 22.881 17.123 1.00 85.38 230 ALA A N 1
ATOM 1705 C CA . ALA A 1 230 ? -1.790 22.850 18.472 1.00 85.38 230 ALA A CA 1
ATOM 1706 C C . ALA A 1 230 ? -0.552 21.941 18.570 1.00 85.38 230 ALA A C 1
ATOM 1708 O O . ALA A 1 230 ? 0.337 22.204 19.376 1.00 85.38 230 ALA A O 1
ATOM 1709 N N . ALA A 1 231 ? -0.482 20.894 17.742 1.00 78.62 231 ALA A N 1
ATOM 1710 C CA . ALA A 1 231 ? 0.705 20.068 17.582 1.00 78.62 231 ALA A CA 1
ATOM 1711 C C . ALA A 1 231 ? 1.862 20.923 17.032 1.00 78.62 231 ALA A C 1
ATOM 1713 O O . ALA A 1 231 ? 1.746 21.539 15.974 1.00 78.62 231 ALA A O 1
ATOM 1714 N N . GLY A 1 232 ? 2.963 21.006 17.780 1.00 68.31 232 GLY A N 1
ATOM 1715 C CA . GLY A 1 232 ? 4.115 21.842 17.436 1.00 68.31 232 GLY A CA 1
ATOM 1716 C C . GLY A 1 232 ? 4.807 21.459 16.118 1.00 68.31 232 GLY A C 1
ATOM 1717 O O . GLY A 1 232 ? 4.470 20.484 15.450 1.00 68.31 232 GLY A O 1
ATOM 1718 N N . ALA A 1 233 ? 5.831 22.230 15.747 1.00 70.25 233 ALA A N 1
ATOM 1719 C CA . ALA A 1 233 ? 6.501 22.143 14.445 1.00 70.25 233 ALA A CA 1
ATOM 1720 C C . ALA A 1 233 ? 7.520 20.989 14.301 1.00 70.25 233 ALA A C 1
ATOM 1722 O O . ALA A 1 233 ? 8.408 21.064 13.451 1.00 70.25 233 ALA A O 1
ATOM 1723 N N . THR A 1 234 ? 7.441 19.931 15.116 1.00 86.56 234 THR A N 1
ATOM 1724 C CA . THR A 1 234 ? 8.374 18.803 14.980 1.00 86.56 234 THR A CA 1
ATOM 1725 C C . THR A 1 234 ? 8.134 18.087 13.655 1.00 86.56 234 THR A C 1
ATOM 1727 O O . THR A 1 234 ? 6.994 17.838 13.245 1.00 86.56 234 THR A O 1
ATOM 1730 N N . THR A 1 235 ? 9.226 17.772 12.960 1.00 90.06 235 THR A N 1
ATOM 1731 C CA . THR A 1 235 ? 9.188 17.039 11.696 1.00 90.06 235 THR A CA 1
ATOM 1732 C C . THR A 1 235 ? 9.999 15.759 11.797 1.00 90.06 235 THR A C 1
ATOM 1734 O O . THR A 1 235 ? 10.991 15.704 12.520 1.00 90.06 235 THR A O 1
ATOM 1737 N N . LEU A 1 236 ? 9.547 14.719 11.098 1.00 92.94 236 LEU A N 1
ATOM 1738 C CA . LEU A 1 236 ? 10.261 13.454 10.977 1.00 92.94 236 LEU A CA 1
ATOM 1739 C C . LEU A 1 236 ? 10.881 13.361 9.585 1.00 92.94 236 LEU A C 1
ATOM 1741 O O . LEU A 1 236 ? 10.162 13.315 8.583 1.00 92.94 236 LEU A O 1
ATOM 1745 N N . GLU A 1 237 ? 12.209 13.329 9.542 1.00 94.56 237 GLU A N 1
ATOM 1746 C CA . GLU A 1 237 ? 12.982 13.119 8.323 1.00 94.56 237 GLU A CA 1
ATOM 1747 C C . GLU A 1 237 ? 13.438 11.660 8.233 1.00 94.56 237 GLU A C 1
ATOM 1749 O O . GLU A 1 237 ? 13.998 11.097 9.173 1.00 94.56 237 GLU A O 1
ATOM 1754 N N . ILE A 1 238 ? 13.163 11.032 7.090 1.00 96.38 238 ILE A N 1
ATOM 1755 C CA . ILE A 1 238 ? 13.541 9.645 6.809 1.00 96.38 238 ILE A CA 1
ATOM 1756 C C . ILE A 1 238 ? 14.179 9.620 5.416 1.00 96.38 238 ILE A C 1
ATOM 1758 O O . ILE A 1 238 ? 13.461 9.485 4.422 1.00 96.38 238 ILE A O 1
ATOM 1762 N N . PRO A 1 239 ? 15.503 9.782 5.292 1.00 97.62 239 PRO A N 1
ATOM 1763 C CA . PRO A 1 239 ? 16.163 9.785 3.992 1.00 97.62 239 PRO A CA 1
ATOM 1764 C C . PRO A 1 239 ? 15.940 8.469 3.236 1.00 97.62 239 PRO A C 1
ATOM 1766 O O . PRO A 1 239 ? 16.062 7.376 3.791 1.00 97.62 239 PRO A O 1
ATOM 1769 N N . PHE A 1 240 ? 15.624 8.555 1.940 1.00 98.38 240 PHE A N 1
ATOM 1770 C CA . PHE A 1 240 ? 15.461 7.358 1.105 1.00 98.38 240 PHE A CA 1
ATOM 1771 C C . PHE A 1 240 ? 16.767 6.577 0.951 1.00 98.38 240 PHE A C 1
ATOM 1773 O O . PHE A 1 240 ? 16.722 5.353 0.853 1.00 98.38 240 PHE A O 1
ATOM 1780 N N . ALA A 1 241 ? 17.912 7.269 0.951 1.00 97.38 241 ALA A N 1
ATOM 1781 C CA . ALA A 1 241 ? 19.228 6.642 0.899 1.00 97.38 241 ALA A CA 1
ATOM 1782 C C . ALA A 1 241 ? 19.408 5.642 2.053 1.00 97.38 241 ALA A C 1
ATOM 1784 O O . ALA A 1 241 ? 19.753 4.492 1.796 1.00 97.38 241 ALA A O 1
ATOM 1785 N N . ASP A 1 242 ? 19.054 6.030 3.283 1.00 97.75 242 ASP A N 1
ATOM 1786 C CA . ASP A 1 242 ? 19.133 5.162 4.464 1.00 97.75 242 ASP A CA 1
ATOM 1787 C C . ASP A 1 242 ? 18.247 3.921 4.321 1.00 97.75 242 ASP A C 1
ATOM 1789 O O . ASP A 1 242 ? 18.669 2.809 4.618 1.00 97.75 242 ASP A O 1
ATOM 1793 N N . LEU A 1 243 ? 17.007 4.096 3.849 1.00 98.00 243 LEU A N 1
ATOM 1794 C CA . LEU A 1 243 ? 16.065 2.984 3.682 1.00 98.00 243 LEU A CA 1
ATOM 1795 C C . LEU A 1 243 ? 16.526 1.988 2.615 1.00 98.00 243 LEU A C 1
ATOM 1797 O O . LEU A 1 243 ? 16.319 0.786 2.761 1.00 98.00 243 LEU A O 1
ATOM 1801 N N . LEU A 1 244 ? 17.107 2.483 1.522 1.00 98.25 244 LEU A N 1
ATOM 1802 C CA . LEU A 1 244 ? 17.586 1.634 0.438 1.00 98.25 244 LEU A CA 1
ATOM 1803 C C . LEU A 1 244 ? 18.927 0.978 0.801 1.00 98.25 244 LEU A C 1
ATOM 1805 O O . LEU A 1 244 ? 19.149 -0.164 0.417 1.00 98.25 244 LEU A O 1
ATOM 1809 N N . ALA A 1 245 ? 19.790 1.641 1.570 1.00 97.56 245 ALA A N 1
ATOM 1810 C CA . ALA A 1 245 ? 21.054 1.067 2.032 1.00 97.56 245 ALA A CA 1
ATOM 1811 C C . ALA A 1 245 ? 20.879 0.025 3.150 1.00 97.56 245 ALA A C 1
ATOM 1813 O O . ALA A 1 245 ? 21.694 -0.889 3.250 1.00 97.56 245 ALA A O 1
ATOM 1814 N N . ALA A 1 246 ? 19.825 0.145 3.964 1.00 97.94 246 ALA A N 1
ATOM 1815 C CA . ALA A 1 246 ? 19.561 -0.764 5.073 1.00 97.94 246 ALA A CA 1
ATOM 1816 C C . ALA A 1 246 ? 19.393 -2.216 4.608 1.00 97.94 246 ALA A C 1
ATOM 1818 O O . ALA A 1 246 ? 18.756 -2.497 3.588 1.00 97.94 246 ALA A O 1
ATOM 1819 N N . THR A 1 247 ? 19.904 -3.145 5.407 1.00 97.69 247 THR A N 1
ATOM 1820 C CA . THR A 1 247 ? 19.634 -4.582 5.330 1.00 97.69 247 THR A CA 1
ATOM 1821 C C . THR A 1 247 ? 18.185 -4.898 5.710 1.00 97.69 247 THR A C 1
ATOM 1823 O O . THR A 1 247 ? 17.439 -4.058 6.217 1.00 97.69 247 THR A O 1
ATOM 1826 N N . ASP A 1 248 ? 17.755 -6.134 5.459 1.00 97.12 248 ASP A N 1
ATOM 1827 C CA . ASP A 1 248 ? 16.400 -6.564 5.812 1.00 97.12 248 ASP A CA 1
ATOM 1828 C C . ASP A 1 248 ? 16.162 -6.567 7.333 1.00 97.12 248 ASP A C 1
ATOM 1830 O O . ASP A 1 248 ? 15.073 -6.197 7.770 1.00 97.12 248 ASP A O 1
ATOM 1834 N N . ALA A 1 249 ? 17.176 -6.913 8.137 1.00 97.75 249 ALA A N 1
ATOM 1835 C CA . ALA A 1 249 ? 17.096 -6.861 9.597 1.00 97.75 249 ALA A CA 1
ATOM 1836 C C . ALA A 1 249 ? 16.962 -5.415 10.097 1.00 97.75 249 ALA A C 1
ATOM 1838 O O . ALA A 1 249 ? 16.015 -5.106 10.815 1.00 97.75 249 ALA A O 1
ATOM 1839 N N . GLU A 1 250 ? 17.823 -4.509 9.623 1.00 98.12 250 GLU A N 1
ATOM 1840 C CA . GLU A 1 250 ? 17.785 -3.089 10.000 1.00 98.12 250 GLU A CA 1
ATOM 1841 C C . GLU A 1 250 ? 16.450 -2.427 9.629 1.00 98.12 250 GLU A C 1
ATOM 1843 O O . GLU A 1 250 ? 15.915 -1.632 10.401 1.00 98.12 250 GLU A O 1
ATOM 1848 N N . LEU A 1 251 ? 15.858 -2.769 8.475 1.00 96.88 251 LEU A N 1
ATOM 1849 C CA . LEU A 1 251 ? 14.534 -2.260 8.099 1.00 96.88 251 LEU A CA 1
ATOM 1850 C C . LEU A 1 251 ? 13.432 -2.711 9.065 1.00 96.88 251 LEU A C 1
ATOM 1852 O O . LEU A 1 251 ? 12.533 -1.928 9.374 1.00 96.88 251 LEU A O 1
ATOM 1856 N N . LEU A 1 252 ? 13.472 -3.965 9.516 1.00 97.12 252 LEU A N 1
ATOM 1857 C CA . LEU A 1 252 ? 12.475 -4.507 10.441 1.00 97.12 252 LEU A CA 1
ATOM 1858 C C . LEU A 1 252 ? 12.678 -3.979 11.866 1.00 97.12 252 LEU A C 1
ATOM 1860 O O . LEU A 1 252 ? 11.692 -3.669 12.533 1.00 97.12 252 LEU A O 1
ATOM 1864 N N . GLU A 1 253 ? 13.928 -3.825 12.306 1.00 96.75 253 GLU A N 1
ATOM 1865 C CA . GLU A 1 253 ? 14.301 -3.261 13.610 1.00 96.75 253 GLU A CA 1
ATOM 1866 C C . GLU A 1 253 ? 14.029 -1.761 13.714 1.00 96.75 253 GLU A C 1
ATOM 1868 O O . GLU A 1 253 ? 13.728 -1.264 14.798 1.00 96.75 253 GLU A O 1
ATOM 1873 N N . ARG A 1 254 ? 14.084 -1.029 12.596 1.00 95.44 254 ARG A N 1
ATOM 1874 C CA . ARG A 1 254 ? 13.716 0.392 12.557 1.00 95.44 254 ARG A CA 1
ATOM 1875 C C . ARG A 1 254 ? 12.216 0.611 12.769 1.00 95.44 254 ARG A C 1
ATOM 1877 O O . ARG A 1 254 ? 11.827 1.657 13.284 1.00 95.44 254 ARG A O 1
ATOM 1884 N N . PHE A 1 255 ? 11.381 -0.354 12.373 1.00 93.94 255 PHE A N 1
ATOM 1885 C CA . PHE A 1 255 ? 9.917 -0.254 12.425 1.00 93.94 255 PHE A CA 1
ATOM 1886 C C . PHE A 1 255 ? 9.246 -1.503 13.039 1.00 93.94 255 PHE A C 1
ATOM 1888 O O . PHE A 1 255 ? 8.40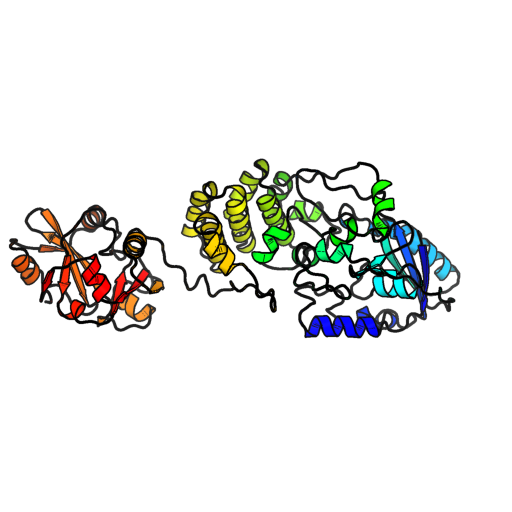9 -2.149 12.392 1.00 93.94 255 PHE A O 1
ATOM 1895 N N . PRO A 1 256 ? 9.569 -1.868 14.294 1.00 94.88 256 PRO A N 1
ATOM 1896 C CA . PRO A 1 256 ? 9.127 -3.126 14.893 1.00 94.88 256 PRO A CA 1
ATOM 1897 C C . PRO A 1 256 ? 7.615 -3.157 15.153 1.00 94.88 256 PRO A C 1
ATOM 1899 O O . PRO A 1 256 ? 7.003 -4.220 15.074 1.00 94.88 256 PRO A O 1
ATOM 1902 N N . TRP A 1 257 ? 6.997 -1.995 15.392 1.00 94.88 257 TRP A N 1
ATOM 1903 C CA . TRP A 1 257 ? 5.561 -1.858 15.672 1.00 94.88 257 TRP A CA 1
ATOM 1904 C C . TRP A 1 257 ? 4.677 -1.867 14.415 1.00 94.88 257 TRP A C 1
ATOM 1906 O O . TRP A 1 257 ? 3.455 -1.905 14.517 1.00 94.88 257 TRP A O 1
ATOM 1916 N N . TRP A 1 258 ? 5.252 -1.824 13.209 1.00 96.19 258 TRP A N 1
ATOM 1917 C CA . TRP A 1 258 ? 4.450 -1.869 11.985 1.00 96.19 258 TRP A CA 1
ATOM 1918 C C . TRP A 1 258 ? 3.944 -3.279 11.712 1.00 96.19 258 TRP A C 1
ATOM 1920 O O . TRP A 1 258 ? 4.663 -4.262 11.912 1.00 96.19 258 TRP A O 1
ATOM 1930 N N . TYR A 1 259 ? 2.748 -3.391 11.142 1.00 95.56 259 TYR A N 1
ATOM 1931 C CA . TYR A 1 259 ? 2.353 -4.617 10.472 1.00 95.56 259 TYR A CA 1
ATOM 1932 C C . TYR A 1 259 ? 3.114 -4.727 9.147 1.00 95.56 259 TYR A C 1
ATOM 1934 O O . TYR A 1 259 ? 2.965 -3.905 8.243 1.00 95.56 259 TYR A O 1
ATOM 1942 N N . VAL A 1 260 ? 3.922 -5.775 9.013 1.00 95.69 260 VAL A N 1
ATOM 1943 C CA . VAL A 1 260 ? 4.600 -6.127 7.763 1.00 95.69 260 VAL A CA 1
ATOM 1944 C C . VAL A 1 260 ? 4.187 -7.552 7.411 1.00 95.69 260 VAL A C 1
ATOM 1946 O O . VAL A 1 260 ? 4.382 -8.439 8.249 1.00 95.69 260 VAL A O 1
ATOM 1949 N N . PRO A 1 261 ? 3.628 -7.820 6.213 1.00 91.50 261 PRO A N 1
ATOM 1950 C CA . PRO A 1 261 ? 3.181 -9.158 5.841 1.00 91.50 261 PRO A CA 1
ATOM 1951 C C . PRO A 1 261 ? 4.277 -10.200 6.056 1.00 91.50 261 PRO A C 1
ATOM 1953 O O . PRO A 1 261 ? 5.355 -10.100 5.471 1.00 91.50 261 PRO A O 1
ATOM 1956 N N . ARG A 1 262 ? 3.999 -11.192 6.913 1.00 92.00 262 ARG A N 1
ATOM 1957 C CA . ARG A 1 262 ? 4.946 -12.255 7.307 1.00 92.00 262 ARG A CA 1
ATOM 1958 C C . ARG A 1 262 ? 6.296 -11.739 7.840 1.00 92.00 262 ARG A C 1
ATOM 1960 O O . ARG A 1 262 ? 7.282 -12.459 7.759 1.00 92.00 262 ARG A O 1
ATOM 1967 N N . ARG A 1 263 ? 6.347 -10.498 8.347 1.00 94.75 263 ARG A N 1
ATOM 1968 C CA . ARG A 1 263 ? 7.577 -9.794 8.766 1.00 94.75 263 ARG A CA 1
ATOM 1969 C C . ARG A 1 263 ? 8.662 -9.778 7.679 1.00 94.75 263 ARG A C 1
ATOM 1971 O O . ARG A 1 263 ? 9.848 -9.795 7.967 1.00 94.75 263 ARG A O 1
ATOM 1978 N N . ASP A 1 264 ? 8.250 -9.728 6.417 1.00 94.88 264 ASP A N 1
ATOM 1979 C CA . ASP A 1 264 ? 9.145 -9.759 5.265 1.00 94.88 264 ASP A CA 1
ATOM 1980 C C . ASP A 1 264 ? 9.509 -8.335 4.809 1.00 94.88 264 ASP A C 1
ATOM 1982 O O . ASP A 1 264 ? 8.668 -7.614 4.254 1.00 94.88 264 ASP A O 1
ATOM 1986 N N . ALA A 1 265 ? 10.772 -7.947 5.027 1.00 96.88 265 ALA A N 1
ATOM 1987 C CA . ALA A 1 265 ? 11.319 -6.616 4.745 1.00 96.88 265 ALA A CA 1
ATOM 1988 C C . ALA A 1 265 ? 11.161 -6.174 3.282 1.00 96.88 265 ALA A C 1
ATOM 1990 O O . ALA A 1 265 ? 11.123 -4.973 2.993 1.00 96.88 265 ALA A O 1
ATOM 1991 N N . ARG A 1 266 ? 10.975 -7.119 2.348 1.00 96.38 266 ARG A N 1
ATOM 1992 C CA . ARG A 1 266 ? 10.729 -6.808 0.934 1.00 96.38 266 ARG A CA 1
ATOM 1993 C C . ARG A 1 266 ? 9.516 -5.901 0.744 1.00 96.38 266 ARG A C 1
ATOM 1995 O O . ARG A 1 266 ? 9.524 -5.080 -0.167 1.00 96.38 266 ARG A O 1
ATOM 2002 N N . HIS A 1 267 ? 8.495 -5.992 1.597 1.00 96.62 267 HIS A N 1
ATOM 2003 C CA . HIS A 1 267 ? 7.324 -5.112 1.505 1.00 96.62 267 HIS A CA 1
ATOM 2004 C C . HIS A 1 267 ? 7.671 -3.660 1.858 1.00 96.62 267 HIS A C 1
ATOM 2006 O O . HIS A 1 267 ? 7.220 -2.749 1.167 1.00 96.62 267 HIS A O 1
ATOM 2012 N N . LEU A 1 268 ? 8.529 -3.441 2.860 1.00 97.69 268 LEU A N 1
ATOM 2013 C CA . LEU A 1 268 ? 9.022 -2.106 3.212 1.00 97.69 268 LEU A CA 1
ATOM 2014 C C . LEU A 1 268 ? 9.918 -1.544 2.110 1.00 97.69 268 LEU A C 1
ATOM 2016 O O . LEU A 1 268 ? 9.724 -0.414 1.666 1.00 97.69 268 LEU A O 1
ATOM 2020 N N . ARG A 1 269 ? 10.845 -2.361 1.605 1.00 98.31 269 ARG A N 1
ATOM 2021 C CA . ARG A 1 269 ? 11.777 -1.983 0.537 1.00 98.31 269 ARG A CA 1
ATOM 2022 C C . ARG A 1 269 ? 11.055 -1.644 -0.768 1.00 98.31 269 ARG A C 1
ATOM 2024 O O . ARG A 1 269 ? 11.342 -0.629 -1.392 1.00 98.31 269 ARG A O 1
ATOM 2031 N N . ARG A 1 270 ? 10.049 -2.438 -1.144 1.00 98.06 270 ARG A N 1
ATOM 2032 C CA . ARG A 1 270 ? 9.140 -2.168 -2.270 1.00 98.06 270 ARG A CA 1
ATOM 2033 C C . ARG A 1 270 ? 8.451 -0.809 -2.125 1.00 98.06 270 ARG A C 1
ATOM 2035 O O . ARG A 1 270 ? 8.413 -0.036 -3.081 1.00 98.06 270 ARG A O 1
ATOM 2042 N N . ASN A 1 271 ? 7.916 -0.516 -0.939 1.00 98.69 271 ASN A N 1
ATOM 2043 C CA . ASN A 1 271 ? 7.263 0.762 -0.661 1.00 98.69 271 ASN A CA 1
ATOM 2044 C C . ASN A 1 271 ? 8.269 1.925 -0.742 1.00 98.69 271 ASN A C 1
ATOM 2046 O O . ASN A 1 271 ? 7.972 2.948 -1.358 1.00 98.69 271 ASN A O 1
ATOM 2050 N N . ALA A 1 272 ? 9.471 1.750 -0.180 1.00 98.69 272 ALA A N 1
ATOM 2051 C CA . ALA A 1 272 ? 10.553 2.730 -0.234 1.00 98.69 272 ALA A CA 1
ATOM 2052 C C . ALA A 1 272 ? 10.995 3.028 -1.673 1.00 98.69 272 ALA A C 1
ATOM 2054 O O . ALA A 1 272 ? 11.155 4.194 -2.018 1.00 98.69 272 ALA A O 1
ATOM 2055 N N . LEU A 1 273 ? 11.111 2.013 -2.536 1.00 98.88 273 LEU A N 1
ATOM 2056 C CA . LEU A 1 273 ? 11.433 2.191 -3.956 1.00 98.88 273 LEU A CA 1
ATOM 2057 C C . LEU A 1 273 ? 10.365 3.013 -4.688 1.00 98.88 273 LEU A C 1
ATOM 2059 O O . LEU A 1 273 ? 10.708 3.949 -5.407 1.00 98.88 273 LEU A O 1
ATOM 2063 N N . ILE A 1 274 ? 9.076 2.722 -4.474 1.00 98.81 274 ILE A N 1
ATOM 2064 C CA . ILE A 1 274 ? 7.990 3.521 -5.069 1.00 98.81 274 ILE A CA 1
ATOM 2065 C C . ILE A 1 274 ? 8.083 4.978 -4.604 1.00 98.81 274 ILE A C 1
ATOM 2067 O O . ILE A 1 274 ? 8.039 5.907 -5.414 1.00 98.81 274 ILE A O 1
ATOM 2071 N N . ALA A 1 275 ? 8.228 5.174 -3.295 1.00 98.75 275 ALA A N 1
ATOM 2072 C CA . ALA A 1 275 ? 8.284 6.493 -2.691 1.00 98.75 275 ALA A CA 1
ATOM 2073 C C . ALA A 1 275 ? 9.505 7.307 -3.153 1.00 98.75 275 ALA A C 1
ATOM 2075 O O . ALA A 1 275 ? 9.360 8.490 -3.466 1.00 98.75 275 ALA A O 1
ATOM 2076 N N . ALA A 1 276 ? 10.668 6.664 -3.272 1.00 98.69 276 ALA A N 1
ATOM 2077 C CA . ALA A 1 276 ? 11.895 7.253 -3.797 1.00 98.69 276 ALA A CA 1
ATOM 2078 C C . ALA A 1 276 ? 11.777 7.604 -5.289 1.00 98.69 276 ALA A C 1
ATOM 2080 O O . ALA A 1 276 ? 12.172 8.689 -5.711 1.00 98.69 276 ALA A O 1
ATOM 2081 N N . GLY A 1 277 ? 11.168 6.726 -6.094 1.00 98.50 277 GLY A N 1
ATOM 2082 C CA . GLY A 1 277 ? 10.878 7.011 -7.501 1.00 98.50 277 GLY A CA 1
ATOM 2083 C C . GLY A 1 277 ? 10.002 8.255 -7.665 1.00 98.50 277 GLY A C 1
ATOM 2084 O O . GLY A 1 277 ? 10.276 9.128 -8.487 1.00 98.50 277 GLY A O 1
ATOM 2085 N N . ASN A 1 278 ? 8.956 8.375 -6.845 1.00 98.50 278 ASN A N 1
ATOM 2086 C CA . ASN A 1 278 ? 8.071 9.539 -6.855 1.00 98.50 278 ASN A CA 1
ATOM 2087 C C . ASN A 1 278 ? 8.723 10.821 -6.333 1.00 98.50 278 ASN A C 1
ATOM 2089 O O . ASN A 1 278 ? 8.345 11.898 -6.796 1.00 98.50 278 ASN A O 1
ATOM 2093 N N . SER A 1 279 ? 9.652 10.727 -5.376 1.00 97.81 279 SER A N 1
ATOM 2094 C CA . SER A 1 279 ? 10.335 11.897 -4.817 1.00 97.81 279 SER A CA 1
ATOM 2095 C C . SER A 1 279 ? 11.312 12.526 -5.805 1.00 97.81 279 SER A C 1
ATOM 2097 O O . SER A 1 279 ? 11.483 13.743 -5.785 1.00 97.81 279 SER A O 1
ATOM 2099 N N . ARG A 1 280 ? 11.916 11.705 -6.681 1.00 96.06 280 ARG A N 1
ATOM 2100 C CA . ARG A 1 280 ? 12.980 12.102 -7.618 1.00 96.06 280 ARG A CA 1
ATOM 2101 C C . ARG A 1 280 ? 14.195 12.719 -6.924 1.00 96.06 280 ARG A C 1
ATOM 2103 O O . ARG A 1 280 ? 14.925 13.499 -7.531 1.00 96.06 280 ARG A O 1
ATOM 2110 N N . GLU A 1 281 ? 14.407 12.378 -5.657 1.00 97.00 281 GLU A N 1
ATOM 2111 C CA . GLU A 1 281 ? 15.557 12.852 -4.893 1.00 97.00 281 GLU A CA 1
ATOM 2112 C C . GLU A 1 281 ? 16.839 12.180 -5.424 1.00 97.00 281 GLU A C 1
ATOM 2114 O O . GLU A 1 281 ? 16.911 10.944 -5.424 1.00 97.00 281 GLU A O 1
ATOM 2119 N N . PRO A 1 282 ? 17.839 12.949 -5.909 1.00 97.00 282 PRO A N 1
ATOM 2120 C CA . PRO A 1 282 ? 19.047 12.396 -6.530 1.00 97.00 282 PRO A CA 1
ATOM 2121 C C . PRO A 1 282 ? 19.807 11.413 -5.637 1.00 97.00 282 PRO A C 1
ATOM 2123 O O . PRO A 1 282 ? 20.351 10.422 -6.119 1.00 97.00 282 PRO A O 1
ATOM 2126 N N . GLU A 1 283 ? 19.792 11.648 -4.328 1.00 97.06 283 GLU A N 1
ATOM 2127 C CA . GLU A 1 283 ? 20.474 10.849 -3.312 1.00 97.06 283 GLU A CA 1
ATOM 2128 C C . GLU A 1 283 ? 19.897 9.426 -3.202 1.00 97.06 283 GLU A C 1
ATOM 2130 O O . GLU A 1 283 ? 20.580 8.514 -2.745 1.00 97.06 283 GLU A O 1
ATOM 2135 N N . ALA A 1 284 ? 18.661 9.200 -3.665 1.00 97.94 284 ALA A N 1
ATOM 2136 C CA . ALA A 1 284 ? 18.053 7.871 -3.694 1.00 97.94 284 ALA A CA 1
ATOM 2137 C C . ALA A 1 284 ? 18.467 7.041 -4.922 1.00 97.94 284 ALA A C 1
ATOM 2139 O O . ALA A 1 284 ? 18.372 5.813 -4.895 1.00 97.94 284 ALA A O 1
ATOM 2140 N N . VAL A 1 285 ? 18.916 7.684 -6.007 1.00 98.38 285 VAL A N 1
ATOM 2141 C CA . VAL A 1 285 ? 19.179 7.032 -7.303 1.00 98.38 285 VAL A CA 1
ATOM 2142 C C . VAL A 1 285 ? 20.221 5.911 -7.214 1.00 98.38 285 VAL A C 1
ATOM 2144 O O . VAL A 1 285 ? 19.941 4.840 -7.758 1.00 98.38 285 VAL A O 1
ATOM 2147 N N . PRO A 1 286 ? 21.372 6.069 -6.524 1.00 98.50 286 PRO A N 1
ATOM 2148 C CA . PRO A 1 286 ? 22.337 4.977 -6.378 1.00 98.50 286 PRO A CA 1
ATOM 2149 C C . PRO A 1 286 ? 21.718 3.743 -5.713 1.00 98.50 286 PRO A C 1
ATOM 2151 O O . PRO A 1 286 ? 21.890 2.625 -6.199 1.00 98.50 286 PRO A O 1
ATOM 2154 N N . GLY A 1 287 ? 20.919 3.962 -4.662 1.00 98.25 287 GLY A N 1
ATOM 2155 C CA . GLY A 1 287 ? 20.155 2.909 -4.002 1.00 98.25 287 GLY A CA 1
ATOM 2156 C C . GLY A 1 287 ? 19.187 2.232 -4.968 1.00 98.25 287 GLY A C 1
ATOM 2157 O O . GLY A 1 287 ? 19.189 1.011 -5.072 1.00 98.25 287 GLY A O 1
ATOM 2158 N N . ILE A 1 288 ? 18.406 2.996 -5.738 1.00 98.75 288 ILE A N 1
ATOM 2159 C CA . ILE A 1 288 ? 17.470 2.437 -6.728 1.00 98.75 288 ILE A CA 1
ATOM 2160 C C . ILE A 1 288 ? 18.207 1.567 -7.760 1.00 98.75 288 ILE A C 1
ATOM 2162 O O . ILE A 1 288 ? 17.764 0.454 -8.036 1.00 98.75 288 ILE A O 1
ATOM 2166 N N . ILE A 1 289 ? 19.337 2.039 -8.302 1.00 98.69 289 ILE A N 1
ATOM 2167 C CA . ILE A 1 289 ? 20.139 1.284 -9.279 1.00 98.69 289 ILE A CA 1
ATOM 2168 C C . ILE A 1 289 ? 20.630 -0.032 -8.671 1.00 98.69 289 ILE A C 1
ATOM 2170 O O . ILE A 1 289 ? 20.482 -1.070 -9.310 1.00 98.69 289 ILE A O 1
ATOM 2174 N N . GLY A 1 290 ? 21.148 -0.012 -7.438 1.00 98.19 290 GLY A N 1
ATOM 2175 C CA . GLY A 1 290 ? 21.622 -1.223 -6.758 1.00 98.19 290 GLY A CA 1
ATOM 2176 C C . GLY A 1 290 ? 20.539 -2.296 -6.593 1.00 98.19 290 GLY A C 1
ATOM 2177 O O . GLY A 1 290 ? 20.828 -3.489 -6.638 1.00 98.19 290 GLY A O 1
ATOM 2178 N N . HIS A 1 291 ? 19.268 -1.897 -6.485 1.00 98.69 291 HIS A N 1
ATOM 2179 C CA . HIS A 1 291 ? 18.151 -2.837 -6.361 1.00 98.69 291 HIS A CA 1
ATOM 2180 C C . HIS A 1 291 ? 17.698 -3.463 -7.687 1.00 98.69 291 HIS A C 1
ATOM 2182 O O . HIS A 1 291 ? 16.883 -4.388 -7.654 1.00 98.69 291 HIS A O 1
ATOM 2188 N N . LEU A 1 292 ? 18.230 -3.029 -8.838 1.00 98.44 292 LEU A N 1
ATOM 2189 C CA . LEU A 1 292 ? 17.998 -3.726 -10.107 1.00 98.44 292 LEU A CA 1
ATOM 2190 C C . LEU A 1 292 ? 18.564 -5.147 -10.089 1.00 98.44 292 LEU A C 1
ATOM 2192 O O . LEU A 1 292 ? 18.026 -5.997 -10.781 1.00 98.44 292 LEU A O 1
ATOM 2196 N N . ASP A 1 293 ? 19.578 -5.435 -9.273 1.00 96.94 293 ASP A N 1
ATOM 2197 C CA . ASP A 1 293 ? 20.214 -6.757 -9.195 1.00 96.94 293 ASP A CA 1
ATOM 2198 C C . ASP A 1 293 ? 19.823 -7.536 -7.926 1.00 96.94 293 ASP A C 1
ATOM 2200 O O . ASP A 1 293 ? 20.425 -8.551 -7.583 1.00 96.94 293 ASP A O 1
ATOM 2204 N N . HIS A 1 294 ? 18.781 -7.086 -7.222 1.00 97.44 294 HIS A N 1
ATOM 2205 C CA . HIS A 1 294 ? 18.333 -7.698 -5.975 1.00 97.44 294 HIS A CA 1
ATOM 2206 C C . HIS A 1 294 ? 17.848 -9.159 -6.174 1.00 97.44 294 HIS A C 1
ATOM 2208 O O . HIS A 1 294 ? 17.169 -9.446 -7.167 1.00 97.44 294 HIS A O 1
ATOM 2214 N N . PRO A 1 295 ? 18.073 -10.090 -5.219 1.00 91.81 295 PRO A N 1
ATOM 2215 C CA . PRO A 1 295 ? 17.657 -11.496 -5.360 1.00 91.81 295 PRO A CA 1
ATOM 2216 C C . PRO A 1 295 ? 16.151 -11.689 -5.608 1.00 91.81 295 PRO A C 1
ATOM 2218 O O . PRO A 1 295 ? 15.728 -12.536 -6.393 1.00 91.81 295 PRO A O 1
ATOM 2221 N N . SER A 1 296 ? 15.321 -10.864 -4.966 1.00 92.44 296 SER A N 1
ATOM 2222 C CA . SER A 1 296 ? 13.864 -10.853 -5.164 1.00 92.44 296 SER A CA 1
ATOM 2223 C C . SER A 1 296 ? 13.448 -10.166 -6.471 1.00 92.44 296 SER A C 1
ATOM 2225 O O . SER A 1 296 ? 13.650 -8.959 -6.617 1.00 92.44 296 SER A O 1
ATOM 2227 N N . SER A 1 297 ? 12.756 -10.895 -7.351 1.00 88.88 297 SER A N 1
ATOM 2228 C CA . SER A 1 297 ? 12.159 -10.384 -8.599 1.00 88.88 297 SER A CA 1
ATOM 2229 C C . SER A 1 297 ? 11.193 -9.217 -8.373 1.00 88.88 297 SER A C 1
ATOM 2231 O O . SER A 1 297 ? 11.210 -8.241 -9.120 1.00 88.88 297 SER A O 1
ATOM 2233 N N . VAL A 1 298 ? 10.417 -9.255 -7.283 1.00 90.12 298 VAL A N 1
ATOM 2234 C CA . VAL A 1 298 ? 9.526 -8.154 -6.882 1.00 90.12 298 VAL A CA 1
ATOM 2235 C C . VAL A 1 298 ? 10.320 -6.866 -6.679 1.00 90.12 298 VAL A C 1
ATOM 2237 O O . VAL A 1 298 ? 9.898 -5.807 -7.131 1.00 90.12 298 VAL A O 1
ATOM 2240 N N . ILE A 1 299 ? 11.476 -6.940 -6.021 1.00 98.06 299 ILE A N 1
ATOM 2241 C CA . ILE A 1 299 ? 12.293 -5.756 -5.740 1.00 98.06 299 ILE A CA 1
ATOM 2242 C C . ILE A 1 299 ? 12.924 -5.218 -7.023 1.00 98.06 299 ILE A C 1
ATOM 2244 O O . ILE A 1 299 ? 12.848 -4.013 -7.252 1.00 98.06 299 ILE A O 1
ATOM 2248 N N . ARG A 1 300 ? 13.436 -6.094 -7.899 1.00 97.94 300 ARG A N 1
ATOM 2249 C CA . ARG A 1 300 ? 13.981 -5.689 -9.205 1.00 97.94 300 ARG A CA 1
ATOM 2250 C C . ARG A 1 300 ? 12.952 -4.943 -10.052 1.00 97.94 300 ARG A C 1
ATOM 2252 O O . ARG A 1 300 ? 13.256 -3.875 -10.578 1.00 97.94 300 ARG A O 1
ATOM 2259 N N . GLY A 1 301 ? 11.717 -5.446 -10.118 1.00 95.75 301 GLY A N 1
ATOM 2260 C CA . GLY A 1 301 ? 10.633 -4.790 -10.854 1.00 95.75 301 GLY A CA 1
ATOM 2261 C C . GLY A 1 301 ? 10.284 -3.399 -10.308 1.00 95.75 301 GLY A C 1
ATOM 2262 O O . GLY A 1 301 ? 10.211 -2.423 -11.055 1.00 95.75 301 GLY A O 1
ATOM 2263 N N . HIS A 1 302 ? 10.170 -3.261 -8.983 1.00 98.50 302 HIS A N 1
ATOM 2264 C CA . HIS A 1 302 ? 9.893 -1.956 -8.370 1.00 98.50 302 HIS A CA 1
ATOM 2265 C C . HIS A 1 302 ? 11.076 -0.988 -8.491 1.00 98.50 302 HIS A C 1
ATOM 2267 O O . HIS A 1 302 ? 10.855 0.213 -8.641 1.00 98.50 302 HIS A O 1
ATOM 2273 N N . ALA A 1 303 ? 12.313 -1.489 -8.475 1.00 98.81 303 ALA A N 1
ATOM 2274 C CA . ALA A 1 303 ? 13.506 -0.693 -8.736 1.00 98.81 303 ALA A CA 1
ATOM 2275 C C . ALA A 1 303 ? 13.535 -0.184 -10.183 1.00 98.81 303 ALA A C 1
ATOM 2277 O O . ALA A 1 303 ? 13.800 0.996 -10.404 1.00 98.81 303 ALA A O 1
ATOM 2278 N N . ALA A 1 304 ? 13.172 -1.026 -11.155 1.00 98.69 304 ALA A N 1
ATOM 2279 C CA . ALA A 1 304 ? 13.044 -0.628 -12.554 1.00 98.69 304 ALA A CA 1
ATOM 2280 C C . ALA A 1 304 ? 12.015 0.499 -12.731 1.00 98.69 304 ALA A C 1
ATOM 2282 O O . ALA A 1 304 ? 12.319 1.536 -13.325 1.00 98.69 304 ALA A O 1
ATOM 2283 N N . TRP A 1 305 ? 10.825 0.342 -12.141 1.00 98.56 305 TRP A N 1
ATOM 2284 C CA . TRP A 1 305 ? 9.795 1.381 -12.139 1.00 98.56 305 TRP A CA 1
ATOM 2285 C C . TRP A 1 305 ? 10.278 2.684 -11.489 1.00 98.56 305 TRP A C 1
ATOM 2287 O O . TRP A 1 305 ? 10.095 3.766 -12.052 1.00 98.56 305 TRP A O 1
ATOM 2297 N N . ALA A 1 306 ? 10.914 2.588 -10.318 1.00 98.81 306 ALA A N 1
ATOM 2298 C CA . ALA A 1 306 ? 11.416 3.744 -9.586 1.00 98.81 306 ALA A CA 1
ATOM 2299 C C . ALA A 1 306 ? 12.499 4.484 -10.380 1.00 98.81 306 ALA A C 1
ATOM 2301 O O . ALA A 1 306 ? 12.480 5.712 -10.449 1.00 98.81 306 ALA A O 1
ATOM 2302 N N . LEU A 1 307 ? 13.398 3.750 -11.042 1.00 98.69 307 LEU A N 1
ATOM 2303 C CA . LEU A 1 307 ? 14.472 4.332 -11.839 1.00 98.69 307 LEU A CA 1
ATOM 2304 C C . LEU A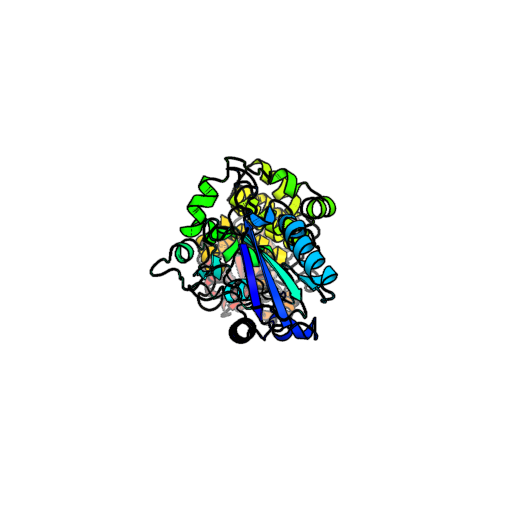 1 307 ? 13.935 5.071 -13.065 1.00 98.69 307 LEU A C 1
ATOM 2306 O O . LEU A 1 307 ? 14.334 6.209 -13.309 1.00 98.69 307 LEU A O 1
ATOM 2310 N N . ALA A 1 308 ? 12.993 4.460 -13.794 1.00 98.38 308 ALA A N 1
ATOM 2311 C CA . ALA A 1 308 ? 12.288 5.103 -14.903 1.00 98.38 308 ALA A CA 1
ATOM 2312 C C . ALA A 1 308 ? 11.613 6.408 -14.458 1.00 98.38 308 ALA A C 1
ATOM 2314 O O . ALA A 1 308 ? 11.729 7.441 -15.123 1.00 98.38 308 ALA A O 1
ATOM 2315 N N . ARG A 1 309 ? 10.954 6.391 -13.293 1.00 97.62 309 ARG A N 1
ATOM 2316 C CA . ARG A 1 309 ? 10.282 7.566 -12.733 1.00 97.62 309 ARG A CA 1
ATOM 2317 C C . ARG A 1 309 ? 11.262 8.679 -12.339 1.00 97.62 309 ARG A C 1
ATOM 2319 O O . ARG A 1 309 ? 10.937 9.853 -12.576 1.00 97.62 309 ARG A O 1
ATOM 2326 N N . SER A 1 310 ? 12.418 8.318 -11.777 1.00 97.38 310 SER A N 1
ATOM 2327 C CA . SER A 1 310 ? 13.459 9.244 -11.309 1.00 97.38 310 SER A CA 1
ATOM 2328 C C . SER A 1 310 ? 14.275 9.860 -12.442 1.00 97.38 310 SER A C 1
ATOM 2330 O O . SER A 1 310 ? 14.425 11.078 -12.481 1.00 97.38 310 SER A O 1
ATOM 2332 N N . LEU A 1 311 ? 14.782 9.047 -13.374 1.00 97.12 311 LEU A N 1
ATOM 2333 C CA . LEU A 1 311 ? 15.742 9.490 -14.395 1.00 97.12 311 LEU A CA 1
ATOM 2334 C C . LEU A 1 311 ? 15.131 9.707 -15.785 1.00 97.12 311 LEU A C 1
ATOM 2336 O O . LEU A 1 311 ? 15.800 10.247 -16.669 1.00 97.12 311 LEU A O 1
ATOM 2340 N N . GLY A 1 312 ? 13.886 9.280 -16.022 1.00 95.44 312 GLY A N 1
ATOM 2341 C CA . GLY A 1 312 ? 13.291 9.320 -17.357 1.00 95.44 312 GLY A CA 1
ATOM 2342 C C . GLY A 1 312 ? 14.178 8.589 -18.370 1.00 95.44 312 GLY A C 1
ATOM 2343 O O . GLY A 1 312 ? 14.583 7.452 -18.137 1.00 95.44 312 GLY A O 1
ATOM 2344 N N . ARG A 1 313 ? 14.547 9.262 -19.471 1.00 93.12 313 ARG A N 1
ATOM 2345 C CA . ARG A 1 313 ? 15.435 8.698 -20.511 1.00 93.12 313 ARG A CA 1
ATOM 2346 C C . ARG A 1 313 ? 16.809 8.275 -19.991 1.00 93.12 313 ARG A C 1
ATOM 2348 O O . ARG A 1 313 ? 17.383 7.343 -20.542 1.00 93.12 313 ARG A O 1
ATOM 2355 N N . GLY A 1 314 ? 17.297 8.873 -18.903 1.00 95.75 314 GLY A N 1
ATOM 2356 C CA . GLY A 1 314 ? 18.543 8.448 -18.257 1.00 95.75 314 GLY A CA 1
ATOM 2357 C C . GLY A 1 314 ? 18.487 7.030 -17.671 1.00 95.75 314 GLY A C 1
ATOM 2358 O O . GLY A 1 314 ? 19.530 6.421 -17.456 1.00 95.75 314 GLY A O 1
ATOM 2359 N N . ALA A 1 315 ? 17.292 6.468 -17.450 1.00 97.12 315 ALA A N 1
ATOM 2360 C CA . ALA A 1 315 ? 17.133 5.102 -16.955 1.00 97.12 315 ALA A CA 1
ATOM 2361 C C . ALA A 1 315 ? 17.382 4.030 -18.031 1.00 97.12 315 ALA A C 1
ATOM 2363 O O . ALA A 1 315 ? 17.726 2.903 -17.678 1.00 97.12 315 ALA A O 1
ATOM 2364 N N . VAL A 1 316 ? 17.217 4.354 -19.322 1.00 92.44 316 VAL A N 1
ATOM 2365 C CA . VAL A 1 316 ? 17.177 3.365 -20.419 1.00 92.44 316 VAL A CA 1
ATOM 2366 C C . VAL A 1 316 ? 18.396 2.433 -20.425 1.00 92.44 316 VAL A C 1
ATOM 2368 O O . VAL A 1 316 ? 18.180 1.223 -20.362 1.00 92.44 316 VAL A O 1
ATOM 2371 N N . PRO A 1 317 ? 19.655 2.918 -20.344 1.00 93.06 317 PRO A N 1
ATOM 2372 C CA . PRO A 1 317 ? 20.813 2.022 -20.353 1.00 93.06 317 PRO A CA 1
ATOM 2373 C C . PRO A 1 317 ? 20.839 1.043 -19.171 1.00 93.06 317 PRO A C 1
ATOM 2375 O O . PRO A 1 317 ? 21.369 -0.057 -19.284 1.00 93.06 317 PRO A O 1
ATOM 2378 N N . HIS A 1 318 ? 20.292 1.427 -18.014 1.00 97.38 318 HIS A N 1
ATOM 2379 C CA . HIS A 1 318 ? 20.212 0.552 -16.841 1.00 97.38 318 HIS A CA 1
ATOM 2380 C C . HIS A 1 318 ? 19.121 -0.509 -17.011 1.00 97.38 318 HIS A C 1
ATOM 2382 O O . HIS A 1 318 ? 19.328 -1.674 -16.674 1.00 97.38 318 HIS A O 1
ATOM 2388 N N . LEU A 1 319 ? 17.975 -0.104 -17.557 1.00 92.69 319 LEU A N 1
ATOM 2389 C CA . LEU A 1 319 ? 16.838 -0.984 -17.797 1.00 92.69 319 LEU A CA 1
ATOM 2390 C C . LEU A 1 319 ? 17.129 -2.000 -18.908 1.00 92.69 319 LEU A C 1
ATOM 2392 O O . LEU A 1 319 ? 16.828 -3.174 -18.730 1.00 92.69 319 LEU A O 1
ATOM 2396 N N . GLU A 1 320 ? 17.773 -1.591 -20.005 1.00 89.50 320 GLU A N 1
ATOM 2397 C CA . GLU A 1 320 ? 18.205 -2.497 -21.080 1.00 89.50 320 GLU A CA 1
ATOM 2398 C C . GLU A 1 320 ? 19.215 -3.534 -20.574 1.00 89.50 320 GLU A C 1
ATOM 2400 O O . GLU A 1 320 ? 19.066 -4.726 -20.854 1.00 89.50 320 GLU A O 1
ATOM 2405 N N . ARG A 1 321 ? 20.196 -3.113 -19.758 1.00 91.44 321 ARG A N 1
ATOM 2406 C CA . ARG A 1 321 ? 21.132 -4.048 -19.111 1.00 91.44 321 ARG A CA 1
ATOM 2407 C C . ARG A 1 321 ? 20.401 -5.058 -18.236 1.00 91.44 321 ARG A C 1
ATOM 2409 O O . ARG A 1 321 ? 20.666 -6.250 -18.351 1.00 91.44 321 ARG A O 1
ATOM 2416 N N . ARG A 1 322 ? 19.461 -4.611 -17.395 1.00 94.31 322 ARG A N 1
ATOM 2417 C CA . ARG A 1 322 ? 18.674 -5.524 -16.555 1.00 94.31 322 ARG A CA 1
ATOM 2418 C C . ARG A 1 322 ? 17.812 -6.466 -17.397 1.00 94.31 322 ARG A C 1
ATOM 2420 O O . ARG A 1 322 ? 17.741 -7.653 -17.088 1.00 94.31 322 ARG A O 1
ATOM 2427 N N . LEU A 1 323 ? 17.191 -5.968 -18.466 1.00 88.69 323 LEU A N 1
ATOM 2428 C CA . LEU A 1 323 ? 16.347 -6.753 -19.367 1.00 88.69 323 LEU A CA 1
ATOM 2429 C C . LEU A 1 323 ? 17.126 -7.871 -20.075 1.00 88.69 323 LEU A C 1
ATOM 2431 O O . LEU A 1 323 ? 16.584 -8.958 -20.266 1.00 88.69 323 LEU A O 1
ATOM 2435 N N . ALA A 1 324 ? 18.385 -7.627 -20.447 1.00 83.06 324 ALA A N 1
ATOM 2436 C CA . ALA A 1 324 ? 19.226 -8.606 -21.138 1.00 83.06 324 ALA A CA 1
ATOM 2437 C C . ALA A 1 324 ? 19.497 -9.875 -20.309 1.00 83.06 324 ALA A C 1
ATOM 2439 O O . ALA A 1 324 ? 19.703 -10.943 -20.873 1.00 83.06 324 ALA A O 1
ATOM 2440 N N . VAL A 1 325 ? 19.470 -9.762 -18.978 1.00 81.62 325 VAL A N 1
ATOM 2441 C CA . VAL A 1 325 ? 19.806 -10.850 -18.045 1.00 81.62 325 VAL A CA 1
ATOM 2442 C C . VAL A 1 325 ? 18.644 -11.246 -17.123 1.00 81.62 325 VAL A C 1
ATOM 2444 O O . VAL A 1 325 ? 18.822 -12.051 -16.214 1.00 81.62 325 VAL A O 1
ATOM 2447 N N . GLU A 1 326 ? 17.455 -10.653 -17.270 1.00 86.75 326 GLU A N 1
ATOM 2448 C CA . GLU A 1 326 ? 16.278 -11.007 -16.465 1.00 86.75 326 GLU A CA 1
ATOM 2449 C C . GLU A 1 326 ? 15.582 -12.255 -17.015 1.00 86.75 326 GLU A C 1
ATOM 2451 O O . GLU A 1 326 ? 15.033 -12.239 -18.121 1.00 86.75 326 GLU A O 1
ATOM 2456 N N . THR A 1 327 ? 15.580 -13.312 -16.202 1.00 79.19 327 THR A N 1
ATOM 2457 C CA . THR A 1 327 ? 14.992 -14.618 -16.517 1.00 79.19 327 THR A CA 1
ATOM 2458 C C . THR A 1 327 ? 13.617 -14.819 -15.885 1.00 79.19 327 THR A C 1
ATOM 2460 O O . THR A 1 327 ? 12.860 -15.671 -16.345 1.00 79.19 327 THR A O 1
ATOM 2463 N N . VAL A 1 328 ? 13.263 -14.044 -14.852 1.00 75.12 328 VAL A N 1
ATOM 2464 C CA . VAL A 1 328 ? 11.953 -14.137 -14.199 1.00 75.12 328 VAL A CA 1
ATOM 2465 C C . VAL A 1 328 ? 10.943 -13.316 -14.990 1.00 75.12 328 VAL A C 1
ATOM 2467 O O . VAL A 1 328 ? 11.055 -12.092 -15.077 1.00 75.12 328 VAL A O 1
ATOM 2470 N N . VAL A 1 329 ? 9.945 -14.007 -15.542 1.00 77.12 329 VAL A N 1
ATOM 2471 C CA . VAL A 1 329 ? 8.896 -13.477 -16.427 1.00 77.12 329 VAL A CA 1
ATOM 2472 C C . VAL A 1 329 ? 8.276 -12.196 -15.866 1.00 77.12 329 VAL A C 1
ATOM 2474 O O . VAL A 1 329 ? 8.274 -11.171 -16.541 1.00 77.12 329 VAL A O 1
ATOM 2477 N N . GLU A 1 330 ? 7.841 -12.201 -14.610 1.00 76.50 330 GLU A N 1
ATOM 2478 C CA . GLU A 1 330 ? 7.148 -11.072 -13.981 1.00 76.50 330 GLU A CA 1
ATOM 2479 C C . GLU A 1 330 ? 8.070 -9.861 -13.764 1.00 76.50 330 GLU A C 1
ATOM 2481 O O . GLU A 1 330 ? 7.662 -8.716 -13.948 1.00 76.50 330 GLU A O 1
ATOM 2486 N N . ALA A 1 331 ? 9.341 -10.083 -13.409 1.00 82.00 331 ALA A N 1
ATOM 2487 C CA . ALA A 1 331 ? 10.309 -8.987 -13.304 1.00 82.00 331 ALA A CA 1
ATOM 2488 C C . ALA A 1 331 ? 10.670 -8.429 -14.685 1.00 82.00 331 ALA A C 1
ATOM 2490 O O . ALA A 1 331 ? 10.861 -7.221 -14.835 1.00 82.00 331 ALA A O 1
ATOM 2491 N N . ARG A 1 332 ? 10.710 -9.289 -15.708 1.00 85.00 332 ARG A N 1
ATOM 2492 C CA . ARG A 1 332 ? 10.906 -8.880 -17.098 1.00 85.00 332 ARG A CA 1
ATOM 2493 C C . ARG A 1 332 ? 9.764 -7.975 -17.567 1.00 85.00 332 ARG A C 1
ATOM 2495 O O . ARG A 1 332 ? 10.040 -6.949 -18.188 1.00 85.00 332 ARG A O 1
ATOM 2502 N N . GLU A 1 333 ? 8.510 -8.301 -17.232 1.00 81.31 333 GLU A N 1
ATOM 2503 C CA . GLU A 1 333 ? 7.342 -7.439 -17.501 1.00 81.31 333 GLU A CA 1
ATOM 2504 C C . GLU A 1 333 ? 7.505 -6.055 -16.868 1.00 81.31 333 GLU A C 1
ATOM 2506 O O . GLU A 1 333 ? 7.323 -5.043 -17.543 1.00 81.31 333 GLU A O 1
ATOM 2511 N N . GLU A 1 334 ? 7.900 -5.995 -15.597 1.00 91.56 334 GLU A N 1
ATOM 2512 C CA . GLU A 1 334 ? 8.103 -4.736 -14.871 1.00 91.56 334 GLU A CA 1
ATOM 2513 C C . GLU A 1 334 ? 9.200 -3.865 -15.507 1.00 91.56 334 GLU A C 1
ATOM 2515 O O . GLU A 1 334 ? 9.013 -2.658 -15.679 1.00 91.56 334 GLU A O 1
ATOM 2520 N N . VAL A 1 335 ? 10.321 -4.464 -15.927 1.00 92.38 335 VAL A N 1
ATOM 2521 C CA . VAL A 1 335 ? 11.400 -3.749 -16.635 1.00 92.38 335 VAL A CA 1
ATOM 2522 C C . VAL A 1 335 ? 10.918 -3.231 -17.994 1.00 92.38 335 VAL A C 1
ATOM 2524 O O . VAL A 1 335 ? 11.204 -2.090 -18.362 1.00 92.38 335 VAL A O 1
ATOM 2527 N N . LEU A 1 336 ? 10.134 -4.023 -18.729 1.00 87.31 336 LEU A N 1
ATOM 2528 C CA . LEU A 1 336 ? 9.543 -3.613 -20.006 1.00 87.31 336 LEU A CA 1
ATOM 2529 C C . LEU A 1 336 ? 8.515 -2.487 -19.840 1.00 87.31 336 LEU A C 1
ATOM 2531 O O . LEU A 1 336 ? 8.466 -1.577 -20.671 1.00 87.31 336 LEU A O 1
ATOM 2535 N N . LEU A 1 337 ? 7.699 -2.524 -18.786 1.00 88.75 337 LEU A N 1
ATOM 2536 C CA . LEU A 1 337 ? 6.776 -1.441 -18.442 1.00 88.75 337 LEU A CA 1
ATOM 2537 C C . LEU A 1 337 ? 7.537 -0.174 -18.033 1.00 88.75 337 LEU A C 1
ATOM 2539 O O . LEU A 1 337 ? 7.115 0.925 -18.389 1.00 88.75 337 LEU A O 1
ATOM 2543 N N . ALA A 1 338 ? 8.670 -0.309 -17.341 1.00 95.75 338 ALA A N 1
ATOM 2544 C CA . ALA A 1 338 ? 9.542 0.809 -16.994 1.00 95.75 338 ALA A CA 1
ATOM 2545 C C . ALA A 1 338 ? 10.176 1.463 -18.237 1.00 95.75 338 ALA A C 1
ATOM 2547 O O . ALA A 1 338 ? 10.151 2.687 -18.351 1.00 95.75 338 ALA A O 1
ATOM 2548 N N . LEU A 1 339 ? 10.667 0.673 -19.200 1.00 93.31 339 LEU A N 1
ATOM 2549 C CA . LEU A 1 339 ? 11.134 1.184 -20.499 1.00 93.31 339 LEU A CA 1
ATOM 2550 C C . LEU A 1 339 ? 10.008 1.911 -21.240 1.00 93.31 339 LEU A C 1
ATOM 2552 O O . LEU A 1 339 ? 10.168 3.049 -21.677 1.00 93.31 339 LEU A O 1
ATOM 2556 N N . LEU A 1 340 ? 8.822 1.302 -21.284 1.00 89.75 340 LEU A N 1
ATOM 2557 C CA . LEU A 1 340 ? 7.664 1.888 -21.950 1.00 89.75 340 LEU A CA 1
ATOM 2558 C C . LEU A 1 340 ? 7.225 3.217 -21.335 1.00 89.75 340 LEU A C 1
ATOM 2560 O O . LEU A 1 340 ? 6.842 4.128 -22.063 1.00 89.75 340 LEU A O 1
ATOM 2564 N N . MET A 1 341 ? 7.280 3.334 -20.006 1.00 93.25 341 MET A N 1
ATOM 2565 C CA . MET A 1 341 ? 6.981 4.578 -19.292 1.00 93.25 341 MET A CA 1
ATOM 2566 C C . MET A 1 341 ? 7.829 5.741 -19.816 1.00 93.25 341 MET A C 1
ATOM 2568 O O . MET A 1 341 ? 7.356 6.875 -19.876 1.00 93.25 341 MET A O 1
ATOM 2572 N N . VAL A 1 342 ? 9.075 5.453 -20.186 1.00 92.44 342 VAL A N 1
ATOM 2573 C CA . VAL A 1 342 ? 10.057 6.437 -20.635 1.00 92.44 342 VAL A CA 1
ATOM 2574 C C . VAL A 1 342 ? 9.965 6.693 -22.140 1.00 92.44 342 VAL A C 1
ATOM 2576 O O . VAL A 1 342 ? 10.075 7.840 -22.575 1.00 92.44 342 VAL A O 1
ATOM 2579 N N . GLU A 1 343 ? 9.778 5.644 -22.938 1.00 89.69 343 GLU A N 1
ATOM 2580 C CA . GLU A 1 343 ? 9.855 5.709 -24.401 1.00 89.69 343 GLU A CA 1
ATOM 2581 C C . GLU A 1 343 ? 8.506 6.014 -25.064 1.00 89.69 343 GLU A C 1
ATOM 2583 O O . GLU A 1 343 ? 8.451 6.826 -25.988 1.00 89.69 343 GLU A O 1
ATOM 2588 N N . GLU A 1 344 ? 7.415 5.423 -24.565 1.00 88.38 344 GLU A N 1
ATOM 2589 C CA . GLU A 1 344 ? 6.054 5.562 -25.100 1.00 88.38 344 GLU A CA 1
ATOM 2590 C C . GLU A 1 344 ? 5.035 5.832 -23.962 1.00 88.38 344 GLU A C 1
ATOM 2592 O O . GLU A 1 344 ? 4.139 5.018 -23.702 1.00 88.38 344 GLU A O 1
ATOM 2597 N N . PRO A 1 345 ? 5.104 6.987 -23.269 1.00 86.31 345 PRO A N 1
ATOM 2598 C CA . PRO A 1 345 ? 4.326 7.249 -22.050 1.00 86.31 345 PRO A CA 1
ATOM 2599 C C . PRO A 1 345 ? 2.804 7.153 -22.241 1.00 86.31 345 PRO A C 1
ATOM 2601 O O . PRO A 1 345 ? 2.092 6.739 -21.326 1.00 86.31 345 PRO A O 1
ATOM 2604 N N . LYS A 1 346 ? 2.288 7.485 -23.434 1.00 82.81 346 LYS A N 1
ATOM 2605 C CA . LYS A 1 346 ? 0.860 7.327 -23.765 1.00 82.81 346 LYS A CA 1
ATOM 2606 C C . LYS A 1 346 ? 0.436 5.857 -23.742 1.00 82.81 346 LYS A C 1
ATOM 2608 O O . LYS A 1 346 ? -0.594 5.522 -23.164 1.00 82.81 346 LYS A O 1
ATOM 2613 N N . ARG A 1 347 ? 1.255 4.982 -24.330 1.00 81.38 347 ARG A N 1
ATOM 2614 C CA . ARG A 1 347 ? 1.011 3.537 -24.367 1.00 81.38 347 ARG A CA 1
ATOM 2615 C C . ARG A 1 347 ? 1.170 2.916 -22.986 1.00 81.38 347 ARG A C 1
ATOM 2617 O O . ARG A 1 347 ? 0.362 2.077 -22.608 1.00 81.38 347 ARG A O 1
ATOM 2624 N N . TYR A 1 348 ? 2.159 3.367 -22.215 1.00 84.38 348 TYR A N 1
ATOM 2625 C CA . TYR A 1 348 ? 2.280 3.003 -20.805 1.00 84.38 348 TYR A CA 1
ATOM 2626 C C . TYR A 1 348 ? 1.019 3.349 -20.023 1.00 84.38 348 TYR A C 1
ATOM 2628 O O . TYR A 1 348 ? 0.458 2.463 -19.387 1.00 84.38 348 TYR A O 1
ATOM 2636 N N . SER A 1 349 ? 0.533 4.590 -20.120 1.00 83.12 349 SER A N 1
ATOM 2637 C CA . SER A 1 349 ? -0.690 4.996 -19.426 1.00 83.12 349 SER A CA 1
ATOM 2638 C C . SER A 1 349 ? -1.878 4.119 -19.813 1.00 83.12 349 SER A C 1
ATOM 2640 O O . SER A 1 349 ? -2.569 3.638 -18.927 1.00 83.12 349 SER A O 1
ATOM 2642 N N . ALA A 1 350 ? -2.083 3.862 -21.108 1.00 80.88 350 ALA A N 1
ATOM 2643 C CA . ALA A 1 350 ? -3.191 3.034 -21.582 1.00 80.88 350 ALA A CA 1
ATOM 2644 C C . ALA A 1 350 ? -3.165 1.602 -21.020 1.00 80.88 350 ALA A C 1
ATOM 2646 O O . ALA A 1 350 ? -4.218 1.024 -20.782 1.00 80.88 350 ALA A O 1
ATOM 2647 N N . LEU A 1 351 ? -1.974 1.040 -20.788 1.00 79.44 351 LEU A N 1
ATOM 2648 C CA . LEU A 1 351 ? -1.832 -0.286 -20.188 1.00 79.44 351 LEU A CA 1
ATOM 2649 C C . LEU A 1 351 ? -2.042 -0.259 -18.681 1.00 79.44 351 LEU A C 1
ATOM 2651 O O . LEU A 1 351 ? -2.625 -1.189 -18.135 1.00 79.44 351 LEU A O 1
ATOM 2655 N N . VAL A 1 352 ? -1.527 0.771 -18.000 1.00 82.38 352 VAL A N 1
ATOM 2656 C CA . VAL A 1 352 ? -1.514 0.770 -16.539 1.00 82.38 352 VAL A CA 1
ATOM 2657 C C . VAL A 1 352 ? -2.761 1.347 -15.898 1.00 82.38 352 VAL A C 1
ATOM 2659 O O . VAL A 1 352 ? -2.955 1.107 -14.713 1.00 82.38 352 VAL A O 1
ATOM 2662 N N . THR A 1 353 ? -3.593 2.090 -16.628 1.00 77.12 353 THR A N 1
ATOM 2663 C CA . THR A 1 353 ? -4.848 2.639 -16.106 1.00 77.12 353 THR A CA 1
ATOM 2664 C C . THR A 1 353 ? -5.838 1.502 -15.803 1.00 77.12 353 THR A C 1
ATOM 2666 O O . THR A 1 353 ? -6.102 0.687 -16.682 1.00 77.12 353 THR A O 1
ATOM 2669 N N . PRO A 1 354 ? -6.373 1.413 -14.572 1.00 69.75 354 PRO A N 1
ATOM 2670 C CA . PRO A 1 354 ? -7.271 0.339 -14.175 1.00 69.75 354 PRO A CA 1
ATOM 2671 C C . PRO A 1 354 ? -8.679 0.578 -14.725 1.00 69.75 354 PRO A C 1
ATOM 2673 O O . PRO A 1 354 ? -9.065 1.724 -14.975 1.00 69.75 354 PRO A O 1
ATOM 2676 N N . ASP A 1 355 ? -9.465 -0.491 -14.833 1.00 64.62 355 ASP A N 1
ATOM 2677 C CA . ASP A 1 355 ? -10.900 -0.373 -15.075 1.00 64.62 355 ASP A CA 1
ATOM 2678 C C . ASP A 1 355 ? -11.561 0.326 -13.859 1.00 64.62 355 ASP A C 1
ATOM 2680 O O . ASP A 1 355 ? -11.320 -0.055 -12.705 1.00 64.62 355 ASP A O 1
ATOM 2684 N N . PRO A 1 356 ? -12.390 1.369 -14.057 1.00 60.16 356 PRO A N 1
ATOM 2685 C CA . PRO A 1 356 ? -13.173 1.974 -12.981 1.00 60.16 356 PRO A CA 1
ATOM 2686 C C . PRO A 1 356 ? -14.050 0.978 -12.197 1.00 60.16 356 PRO A C 1
ATOM 2688 O O . PRO A 1 356 ? -14.319 1.211 -11.015 1.00 60.16 356 PRO A O 1
ATOM 2691 N N . ALA A 1 357 ? -14.487 -0.122 -12.815 1.00 57.38 357 ALA A N 1
ATOM 2692 C CA . ALA A 1 357 ? -15.266 -1.183 -12.179 1.00 57.38 357 ALA A CA 1
ATOM 2693 C C . ALA A 1 357 ? -14.387 -2.228 -11.462 1.00 57.38 357 ALA A C 1
ATOM 2695 O O . ALA A 1 357 ? -14.800 -2.754 -10.424 1.00 57.38 357 ALA A O 1
ATOM 2696 N N . ASP A 1 358 ? -13.163 -2.468 -11.947 1.00 58.00 358 ASP A N 1
ATOM 2697 C CA . ASP A 1 358 ? -12.215 -3.420 -11.362 1.00 58.00 358 ASP A CA 1
ATOM 2698 C C . ASP A 1 358 ? -10.774 -2.863 -11.300 1.00 58.00 358 ASP A C 1
ATOM 2700 O O . ASP A 1 358 ? -10.076 -2.785 -12.313 1.00 58.00 358 ASP A O 1
ATOM 2704 N N . PRO A 1 359 ? -10.271 -2.500 -10.102 1.00 54.78 359 PRO A N 1
ATOM 2705 C CA . PRO A 1 359 ? -8.899 -2.034 -9.922 1.00 54.78 359 PRO A CA 1
ATOM 2706 C C . PRO A 1 359 ? -7.837 -3.145 -10.041 1.00 54.78 359 PRO A C 1
ATOM 2708 O O . PRO A 1 359 ? -6.654 -2.885 -9.772 1.00 54.78 359 PRO A O 1
ATOM 2711 N N . ALA A 1 360 ? -8.217 -4.378 -10.397 1.00 50.62 360 ALA A N 1
ATOM 2712 C CA . ALA A 1 360 ? -7.265 -5.415 -10.765 1.00 50.62 360 ALA A CA 1
ATOM 2713 C C . ALA A 1 360 ? -6.367 -4.938 -11.929 1.00 50.62 360 ALA A C 1
ATOM 2715 O O . ALA A 1 360 ? -6.832 -4.274 -12.858 1.00 50.62 360 ALA A O 1
ATOM 2716 N N . PRO A 1 361 ? -5.050 -5.208 -11.885 1.00 46.81 361 PRO A N 1
ATOM 2717 C CA . PRO A 1 361 ? -4.158 -4.803 -12.962 1.00 46.81 361 PRO A CA 1
ATOM 2718 C C . PRO A 1 361 ? -4.530 -5.522 -14.266 1.00 46.81 361 PRO A C 1
ATOM 2720 O O . PRO A 1 361 ? -4.549 -6.746 -14.313 1.00 46.81 361 PRO A O 1
ATOM 2723 N N . ILE A 1 362 ? -4.744 -4.752 -15.337 1.00 43.78 362 ILE A N 1
ATOM 2724 C CA . ILE A 1 362 ? -4.943 -5.254 -16.714 1.00 43.78 362 ILE A CA 1
ATOM 2725 C C . ILE A 1 362 ? -3.656 -5.930 -17.253 1.00 43.78 362 ILE A C 1
ATOM 2727 O O . ILE A 1 362 ? -3.673 -6.705 -18.204 1.00 43.78 362 ILE A O 1
ATOM 2731 N N . TYR A 1 363 ? -2.519 -5.665 -16.612 1.00 50.09 363 TYR A N 1
ATOM 2732 C CA . TYR A 1 363 ? -1.186 -6.183 -16.914 1.00 50.09 363 TYR A CA 1
ATOM 2733 C C . TYR A 1 363 ? -0.821 -7.255 -15.881 1.00 50.09 363 TYR A C 1
ATOM 2735 O O . TYR A 1 363 ? -0.140 -6.989 -14.892 1.00 50.09 363 TYR A O 1
ATOM 2743 N N . SER A 1 364 ? -1.309 -8.477 -16.088 1.00 39.47 364 SER A N 1
ATOM 2744 C CA . SER A 1 364 ? -0.881 -9.657 -15.332 1.00 39.47 364 SER A CA 1
ATOM 2745 C C . SER A 1 364 ? -0.497 -10.779 -16.290 1.00 39.47 364 SER A C 1
ATOM 2747 O O . SER A 1 364 ? -1.374 -11.275 -16.995 1.00 39.47 364 SER A O 1
ATOM 2749 N N . GLY A 1 365 ? 0.785 -11.169 -16.330 1.00 39.22 365 GLY A N 1
ATOM 2750 C CA . GLY A 1 365 ? 1.310 -12.437 -16.876 1.00 39.22 365 GLY A CA 1
ATOM 2751 C C . GLY A 1 365 ? 1.142 -12.703 -18.381 1.00 39.22 365 GLY A C 1
ATOM 2752 O O . GLY A 1 365 ? 1.833 -13.548 -18.944 1.00 39.22 365 GLY A O 1
ATOM 2753 N N . ALA A 1 366 ? 0.246 -11.991 -19.060 1.00 37.94 366 ALA A N 1
ATOM 2754 C CA . ALA A 1 366 ? -0.003 -12.101 -20.491 1.00 37.94 366 ALA A CA 1
ATOM 2755 C C . ALA A 1 366 ? 0.889 -11.159 -21.322 1.00 37.94 366 ALA A C 1
ATOM 2757 O O . ALA A 1 366 ? 0.920 -11.276 -22.548 1.00 37.94 366 ALA A O 1
ATOM 2758 N N . MET A 1 367 ? 1.610 -10.220 -20.689 1.00 40.25 367 MET A N 1
ATOM 2759 C CA . MET A 1 367 ? 2.450 -9.244 -21.393 1.00 40.25 367 MET A CA 1
ATOM 2760 C C . MET A 1 367 ? 3.870 -9.757 -21.669 1.00 40.25 367 MET A C 1
ATOM 2762 O O . MET A 1 367 ? 4.419 -9.436 -22.722 1.00 40.25 367 MET A O 1
ATOM 2766 N N . ALA A 1 368 ? 4.469 -10.569 -20.793 1.00 37.81 368 ALA A N 1
ATOM 2767 C CA . ALA A 1 368 ? 5.779 -11.183 -21.029 1.00 37.81 368 ALA A CA 1
ATOM 2768 C C . ALA A 1 368 ? 5.712 -12.304 -22.060 1.00 37.81 368 ALA A C 1
ATOM 2770 O O . ALA A 1 368 ? 6.688 -12.519 -22.772 1.00 37.81 368 ALA A O 1
ATOM 2771 N N . ALA A 1 369 ? 4.548 -12.935 -22.221 1.00 35.91 369 ALA A N 1
ATOM 2772 C CA . ALA A 1 369 ? 4.294 -13.819 -23.352 1.00 35.91 369 ALA A CA 1
ATOM 2773 C C . ALA A 1 369 ? 4.247 -13.064 -24.700 1.00 35.91 369 ALA A C 1
ATOM 2775 O O . ALA A 1 369 ? 4.223 -13.699 -25.749 1.00 35.91 369 ALA A O 1
ATOM 2776 N N . LYS A 1 370 ? 4.216 -11.716 -24.704 1.00 37.69 370 LYS A N 1
ATOM 2777 C CA . LYS A 1 370 ? 3.951 -10.897 -25.902 1.00 37.69 370 LYS A CA 1
ATOM 2778 C C . LYS A 1 370 ? 4.743 -9.581 -25.971 1.00 37.69 370 LYS A C 1
ATOM 2780 O O . LYS A 1 370 ? 4.177 -8.534 -26.296 1.00 37.69 370 LYS A O 1
ATOM 2785 N N . ARG A 1 371 ? 6.063 -9.595 -25.739 1.00 46.47 371 ARG A N 1
ATOM 2786 C CA . ARG A 1 371 ? 6.924 -8.480 -26.190 1.00 46.47 371 ARG A CA 1
ATOM 2787 C C . ARG A 1 371 ? 8.113 -8.925 -27.030 1.00 46.47 371 ARG A C 1
ATOM 2789 O O . ARG A 1 371 ? 9.144 -9.352 -26.525 1.00 46.47 371 ARG A O 1
ATOM 2796 N N . GLU A 1 372 ? 7.904 -8.728 -28.327 1.00 61.47 372 GLU A N 1
ATOM 2797 C CA . GLU A 1 372 ? 8.873 -8.544 -29.402 1.00 61.47 372 GLU A CA 1
ATOM 2798 C C . GLU A 1 372 ? 10.236 -7.970 -28.953 1.00 61.47 372 GLU A C 1
ATOM 2800 O O . GLU A 1 372 ? 10.288 -6.839 -28.453 1.00 61.47 372 GLU A O 1
ATOM 2805 N N . PRO A 1 373 ? 11.347 -8.692 -29.184 1.00 68.06 373 PRO A N 1
ATOM 2806 C CA . PRO A 1 373 ? 12.694 -8.128 -29.185 1.00 68.06 373 PRO A CA 1
ATOM 2807 C C . PRO A 1 373 ? 12.799 -6.919 -30.127 1.00 68.06 373 PRO A C 1
ATOM 2809 O O . PRO A 1 373 ? 12.471 -7.013 -31.303 1.00 68.06 373 PRO A O 1
ATOM 2812 N N . VAL A 1 374 ? 13.292 -5.773 -29.648 1.00 76.62 374 VAL A N 1
ATOM 2813 C CA . VAL A 1 374 ? 13.454 -4.570 -30.487 1.00 76.62 374 VAL A CA 1
ATOM 2814 C C . VAL A 1 374 ? 14.817 -4.597 -31.186 1.00 76.62 374 VAL A C 1
ATOM 2816 O O . VAL A 1 374 ? 15.788 -3.999 -30.725 1.00 76.62 374 VAL A O 1
ATOM 2819 N N . THR A 1 375 ? 14.891 -5.312 -32.304 1.00 85.62 375 THR A N 1
ATOM 2820 C CA . THR A 1 375 ? 16.098 -5.446 -33.140 1.00 85.62 375 THR A CA 1
ATOM 2821 C C . THR A 1 375 ? 16.154 -4.361 -34.235 1.00 85.62 375 THR A C 1
ATOM 2823 O O . THR A 1 375 ? 15.155 -3.672 -34.475 1.00 85.62 375 THR A O 1
ATOM 2826 N N . PRO A 1 376 ? 17.286 -4.190 -34.951 1.00 90.06 376 PRO A N 1
ATOM 2827 C CA . PRO A 1 376 ? 17.328 -3.352 -36.154 1.00 90.06 376 PRO A CA 1
ATOM 2828 C C . PRO A 1 376 ? 16.275 -3.738 -37.210 1.00 90.06 376 PRO A C 1
ATOM 2830 O O . PRO A 1 376 ? 15.702 -2.847 -37.835 1.00 90.06 376 PRO A O 1
ATOM 2833 N N . ALA A 1 377 ? 15.941 -5.027 -37.339 1.00 93.19 377 ALA A N 1
ATOM 2834 C CA . ALA A 1 377 ? 14.897 -5.511 -38.241 1.00 93.19 377 ALA A CA 1
ATOM 2835 C C . ALA A 1 377 ? 13.520 -4.996 -37.820 1.00 93.19 377 ALA A C 1
ATOM 2837 O O . ALA A 1 377 ? 12.808 -4.416 -38.632 1.00 93.19 377 ALA A O 1
ATOM 2838 N N . VAL A 1 378 ? 13.177 -5.109 -36.534 1.00 87.88 378 VAL A N 1
ATOM 2839 C CA . VAL A 1 378 ? 11.909 -4.585 -35.998 1.00 87.88 378 VAL A CA 1
ATOM 2840 C C . VAL A 1 378 ? 11.805 -3.077 -36.181 1.00 87.88 378 VAL A C 1
ATOM 2842 O O . VAL A 1 378 ? 10.740 -2.562 -36.516 1.00 87.88 378 VAL A O 1
ATOM 2845 N N . ARG A 1 379 ? 12.909 -2.344 -35.995 1.00 84.75 379 ARG A N 1
ATOM 2846 C CA . ARG A 1 379 ? 12.942 -0.897 -36.255 1.00 84.75 379 ARG A CA 1
ATOM 2847 C C . ARG A 1 379 ? 12.672 -0.586 -37.728 1.00 84.75 379 ARG A C 1
ATOM 2849 O O . ARG A 1 379 ? 11.907 0.334 -37.995 1.00 84.75 379 ARG A O 1
ATOM 2856 N N . ALA A 1 380 ? 13.250 -1.352 -38.654 1.00 89.81 380 ALA A N 1
ATOM 2857 C CA . ALA A 1 380 ? 13.025 -1.189 -40.089 1.00 89.81 380 ALA A CA 1
ATOM 2858 C C . ALA A 1 380 ? 11.573 -1.508 -40.494 1.00 89.81 380 ALA A C 1
ATOM 2860 O O . ALA A 1 380 ? 10.948 -0.701 -41.177 1.00 89.81 380 ALA A O 1
ATOM 2861 N N . ILE A 1 381 ? 11.007 -2.616 -40.000 1.00 89.06 381 ILE A N 1
ATOM 2862 C CA . ILE A 1 381 ? 9.608 -3.015 -40.248 1.00 89.06 381 ILE A CA 1
ATOM 2863 C C . ILE A 1 381 ? 8.643 -1.932 -39.742 1.00 89.06 381 ILE A C 1
ATOM 2865 O O . ILE A 1 381 ? 7.768 -1.473 -40.474 1.00 89.06 381 ILE A O 1
ATOM 2869 N N . ARG A 1 382 ? 8.847 -1.449 -38.508 1.00 84.94 382 ARG A N 1
ATOM 2870 C CA . ARG A 1 382 ? 8.017 -0.387 -37.915 1.00 84.94 382 ARG A CA 1
ATOM 2871 C C . ARG A 1 382 ? 8.151 0.945 -38.649 1.00 84.94 382 ARG A C 1
ATOM 2873 O O . ARG A 1 382 ? 7.154 1.641 -38.805 1.00 84.94 382 ARG A O 1
ATOM 2880 N N . ALA A 1 383 ? 9.356 1.310 -39.090 1.00 81.44 383 ALA A N 1
ATOM 2881 C CA . ALA A 1 383 ? 9.580 2.536 -39.855 1.00 81.44 383 ALA A CA 1
ATOM 2882 C C . ALA A 1 383 ? 8.855 2.517 -41.211 1.00 81.44 383 ALA A C 1
ATOM 2884 O O . ALA A 1 383 ? 8.428 3.569 -41.680 1.00 81.44 383 ALA A O 1
ATOM 2885 N N . ALA A 1 384 ? 8.673 1.333 -41.802 1.00 83.81 384 ALA A N 1
ATOM 2886 C CA . ALA A 1 384 ? 7.894 1.135 -43.021 1.00 83.81 384 ALA A CA 1
ATOM 2887 C C . ALA A 1 384 ? 6.370 1.089 -42.788 1.00 83.81 384 ALA A C 1
ATOM 2889 O O . ALA A 1 384 ? 5.614 1.020 -43.752 1.00 83.81 384 ALA A O 1
ATOM 2890 N N . GLY A 1 385 ? 5.903 1.135 -41.533 1.00 78.38 385 GLY A N 1
ATOM 2891 C CA . GLY A 1 385 ? 4.475 1.092 -41.199 1.00 78.38 385 GLY A CA 1
ATOM 2892 C C . GLY A 1 385 ? 3.813 -0.272 -41.415 1.00 78.38 385 GLY A C 1
ATOM 2893 O O . GLY A 1 385 ? 2.588 -0.339 -41.484 1.00 78.38 385 GLY A O 1
ATOM 2894 N N . ILE A 1 386 ? 4.603 -1.343 -41.518 1.00 83.00 386 ILE A N 1
ATOM 2895 C CA . ILE A 1 386 ? 4.115 -2.704 -41.766 1.00 83.00 386 ILE A CA 1
ATOM 2896 C C . ILE A 1 386 ? 3.520 -3.292 -40.487 1.00 83.00 386 ILE A C 1
ATOM 2898 O O . ILE A 1 386 ? 4.066 -3.125 -39.393 1.00 83.00 386 ILE A O 1
ATOM 2902 N N . VAL A 1 387 ? 2.396 -3.993 -40.634 1.00 73.00 387 VAL A N 1
ATOM 2903 C CA . VAL A 1 387 ? 1.758 -4.733 -39.544 1.00 73.00 387 VAL A CA 1
ATOM 2904 C C . VAL A 1 387 ? 2.411 -6.105 -39.428 1.00 73.00 387 VAL A C 1
ATOM 2906 O O . VAL A 1 387 ? 2.511 -6.841 -40.404 1.00 73.00 387 VAL A O 1
ATOM 2909 N N . HIS A 1 388 ? 2.822 -6.476 -38.219 1.00 84.38 388 HIS A N 1
ATOM 2910 C CA . HIS A 1 388 ? 3.440 -7.773 -37.963 1.00 84.38 388 HIS A CA 1
ATOM 2911 C C . HIS A 1 388 ? 3.067 -8.326 -36.587 1.00 84.38 388 HIS A C 1
ATOM 2913 O O . HIS A 1 388 ? 2.758 -7.577 -35.653 1.00 84.38 388 HIS A O 1
ATOM 2919 N N . VAL A 1 389 ? 3.119 -9.652 -36.454 1.00 78.50 389 VAL A N 1
ATOM 2920 C CA . VAL A 1 389 ? 2.862 -10.361 -35.192 1.00 78.50 389 VAL A CA 1
ATOM 2921 C C . VAL A 1 389 ? 4.155 -11.029 -34.710 1.00 78.50 389 VAL A C 1
ATOM 2923 O O . VAL A 1 389 ? 4.732 -11.831 -35.440 1.00 78.50 389 VAL A O 1
ATOM 2926 N N . PRO A 1 390 ? 4.654 -10.711 -33.503 1.00 79.19 390 PRO A N 1
ATOM 2927 C CA . PRO A 1 390 ? 5.898 -11.281 -32.996 1.00 79.19 390 PRO A CA 1
ATOM 2928 C C . PRO A 1 390 ? 5.704 -12.683 -32.407 1.00 79.19 390 PRO A C 1
ATOM 2930 O O . PRO A 1 390 ? 4.774 -12.912 -31.634 1.00 79.19 390 PRO A O 1
ATOM 2933 N N . HIS A 1 391 ? 6.656 -13.575 -32.681 1.00 78.81 391 HIS A N 1
ATOM 2934 C CA . HIS A 1 391 ? 6.703 -14.950 -32.183 1.00 78.81 391 HIS A CA 1
ATOM 2935 C C . HIS A 1 391 ? 8.074 -15.243 -31.562 1.00 78.81 391 HIS A C 1
ATOM 2937 O O . HIS A 1 391 ? 9.095 -15.202 -32.249 1.00 78.81 391 HIS A O 1
ATOM 2943 N N . VAL A 1 392 ? 8.116 -15.520 -30.255 1.00 78.31 392 VAL A N 1
ATOM 2944 C CA . VAL A 1 392 ? 9.359 -15.778 -29.502 1.00 78.31 392 VAL A CA 1
ATOM 2945 C C . VAL A 1 392 ? 9.402 -17.235 -29.052 1.00 78.31 392 VAL A C 1
ATOM 2947 O O . VAL A 1 392 ? 8.411 -17.747 -28.538 1.00 78.31 392 VAL A O 1
ATOM 2950 N N . PHE A 1 393 ? 10.552 -17.885 -29.212 1.00 75.88 393 PHE A N 1
ATOM 2951 C CA . PHE A 1 393 ? 10.774 -19.285 -28.854 1.00 75.88 393 PHE A CA 1
ATOM 2952 C C . PHE A 1 393 ? 12.194 -19.518 -28.313 1.00 75.88 393 PHE A C 1
ATOM 2954 O O . PHE A 1 393 ? 13.103 -18.716 -28.529 1.00 75.88 393 PHE A O 1
ATOM 2961 N N . ASP A 1 394 ? 12.391 -20.626 -27.595 1.00 75.38 394 ASP A N 1
ATOM 2962 C CA . ASP A 1 394 ? 13.704 -21.037 -27.084 1.00 75.38 394 ASP A CA 1
ATOM 2963 C C . ASP A 1 394 ? 14.557 -21.610 -28.228 1.00 75.38 394 ASP A C 1
ATOM 2965 O O . ASP A 1 394 ? 14.346 -22.738 -28.678 1.00 75.38 394 ASP A O 1
ATOM 2969 N N . TYR A 1 395 ? 15.511 -20.815 -28.716 1.00 78.50 395 TYR A N 1
ATOM 2970 C CA . TYR A 1 395 ? 16.368 -21.197 -29.838 1.00 78.50 395 TYR A CA 1
ATOM 2971 C C . TYR A 1 395 ? 17.278 -22.387 -29.527 1.00 78.50 395 TYR A C 1
ATOM 2973 O O . TYR A 1 395 ? 17.526 -23.201 -30.414 1.00 78.50 395 TYR A O 1
ATOM 2981 N N . ASP A 1 396 ? 17.775 -22.503 -28.295 1.00 79.56 396 ASP A N 1
ATOM 2982 C CA . ASP A 1 396 ? 18.734 -23.553 -27.939 1.00 79.56 396 ASP A CA 1
ATOM 2983 C C . ASP A 1 396 ? 18.054 -24.928 -27.920 1.00 79.56 396 ASP A C 1
ATOM 2985 O O . ASP A 1 396 ? 18.673 -25.941 -28.245 1.00 79.56 396 ASP A O 1
ATOM 2989 N N . ARG A 1 397 ? 16.753 -24.960 -27.607 1.00 72.94 397 ARG A N 1
ATOM 2990 C CA . ARG A 1 397 ? 15.917 -26.166 -27.712 1.00 72.94 397 ARG A CA 1
ATOM 2991 C C . ARG A 1 397 ? 15.412 -26.434 -29.126 1.00 72.94 397 ARG A C 1
ATOM 2993 O O . ARG A 1 397 ? 15.155 -27.586 -29.463 1.00 72.94 397 ARG A O 1
ATOM 3000 N N . HIS A 1 398 ? 15.268 -25.390 -29.939 1.00 80.81 398 HIS A N 1
ATOM 3001 C CA . HIS A 1 398 ? 14.615 -25.453 -31.245 1.00 80.81 398 HIS A CA 1
ATOM 3002 C C . HIS A 1 398 ? 15.405 -24.698 -32.335 1.00 80.81 398 HIS A C 1
ATOM 3004 O O . HIS A 1 398 ? 14.924 -23.695 -32.865 1.00 80.81 398 HIS A O 1
ATOM 3010 N N . PRO A 1 399 ? 16.618 -25.145 -32.709 1.00 85.44 399 PRO A N 1
ATOM 3011 C CA . PRO A 1 399 ? 17.450 -24.417 -33.661 1.00 85.44 399 PRO A CA 1
ATOM 3012 C C . PRO A 1 399 ? 16.940 -24.526 -35.108 1.00 85.44 399 PRO A C 1
ATOM 3014 O O . PRO A 1 399 ? 16.398 -25.545 -35.541 1.00 85.44 399 PRO A O 1
ATOM 3017 N N . GLY A 1 400 ? 17.201 -23.480 -35.896 1.00 87.25 400 GLY A N 1
ATOM 3018 C CA . GLY A 1 400 ? 16.894 -23.437 -37.331 1.00 87.25 400 GLY A CA 1
ATOM 3019 C C . GLY A 1 400 ? 15.400 -23.307 -37.662 1.00 87.25 400 GLY A C 1
ATOM 3020 O O . GLY A 1 400 ? 14.555 -23.186 -36.781 1.00 87.25 400 GLY A O 1
ATOM 3021 N N . ALA A 1 401 ? 15.069 -23.314 -38.958 1.00 88.00 401 ALA A N 1
ATOM 3022 C CA . ALA A 1 401 ? 13.695 -23.096 -39.429 1.00 88.00 401 ALA A CA 1
ATOM 3023 C C . ALA A 1 401 ? 12.724 -24.199 -38.980 1.00 88.00 401 ALA A C 1
ATOM 3025 O O . ALA A 1 401 ? 11.614 -23.894 -38.560 1.00 88.00 401 ALA A O 1
ATOM 3026 N N . LYS A 1 402 ? 13.162 -25.467 -39.006 1.00 91.38 402 LYS A N 1
ATOM 3027 C CA . LYS A 1 402 ? 12.357 -26.608 -38.546 1.00 91.38 402 LYS A CA 1
ATOM 3028 C C . LYS A 1 402 ? 12.010 -26.506 -37.062 1.00 91.38 402 LYS A C 1
ATOM 3030 O O . LYS A 1 402 ? 10.840 -26.602 -36.714 1.00 91.38 402 LYS A O 1
ATOM 3035 N N . GLY A 1 403 ? 13.007 -26.250 -36.212 1.00 86.62 403 GLY A N 1
ATOM 3036 C CA . GLY A 1 403 ? 12.777 -26.062 -34.782 1.00 86.62 403 GLY A CA 1
ATOM 3037 C C . GLY A 1 403 ? 11.861 -24.870 -34.507 1.00 86.62 403 GLY A C 1
ATOM 3038 O O . GLY A 1 403 ? 10.929 -24.987 -33.717 1.00 86.62 403 GLY A O 1
ATOM 3039 N N . ALA A 1 404 ? 12.074 -23.749 -35.199 1.00 87.12 404 ALA A N 1
ATOM 3040 C CA . ALA A 1 404 ? 11.228 -22.571 -35.056 1.00 87.12 404 ALA A CA 1
ATOM 3041 C C . ALA A 1 404 ? 9.760 -22.864 -35.411 1.00 87.12 404 ALA A C 1
ATOM 3043 O O . ALA A 1 404 ? 8.878 -22.529 -34.625 1.00 87.12 404 ALA A O 1
ATOM 3044 N N . ALA A 1 405 ? 9.511 -23.529 -36.546 1.00 88.88 405 ALA A N 1
ATOM 3045 C CA . ALA A 1 405 ? 8.171 -23.895 -37.002 1.00 88.88 405 ALA A CA 1
ATOM 3046 C C . ALA A 1 405 ? 7.444 -24.806 -35.997 1.00 88.88 405 ALA A C 1
ATOM 3048 O O . ALA A 1 405 ? 6.299 -24.538 -35.631 1.00 88.88 405 ALA A O 1
ATOM 3049 N N . GLU A 1 406 ? 8.140 -25.826 -35.480 1.00 86.00 406 GLU A N 1
ATOM 3050 C CA . GLU A 1 406 ? 7.626 -26.716 -34.431 1.00 86.00 406 GLU A CA 1
ATOM 3051 C C . GLU A 1 406 ? 7.301 -25.950 -33.139 1.00 86.00 406 GLU A C 1
ATOM 3053 O O . GLU A 1 406 ? 6.247 -26.164 -32.542 1.00 86.00 406 GLU A O 1
ATOM 3058 N N . ALA A 1 407 ? 8.176 -25.031 -32.720 1.00 73.31 407 ALA A N 1
ATOM 3059 C CA . ALA A 1 407 ? 8.028 -24.295 -31.467 1.00 73.31 407 ALA A CA 1
ATOM 3060 C C . ALA A 1 407 ? 6.838 -23.324 -31.465 1.00 73.31 407 ALA A C 1
ATOM 3062 O O . ALA A 1 407 ? 6.234 -23.105 -30.414 1.00 73.31 407 ALA A O 1
ATOM 3063 N N . ILE A 1 408 ? 6.501 -22.741 -32.620 1.00 80.75 408 ILE A N 1
ATOM 3064 C CA . ILE A 1 408 ? 5.388 -21.785 -32.747 1.00 80.75 408 ILE A CA 1
ATOM 3065 C C . ILE A 1 408 ? 4.130 -22.408 -33.374 1.00 80.75 408 ILE A C 1
ATOM 3067 O O . ILE A 1 408 ? 3.113 -21.730 -33.500 1.00 80.75 408 ILE A O 1
ATOM 3071 N N . GLY A 1 409 ? 4.179 -23.696 -33.730 1.00 83.69 409 GLY A N 1
ATOM 3072 C CA . GLY A 1 409 ? 3.034 -24.459 -34.227 1.00 83.69 409 GLY A CA 1
ATOM 3073 C C . GLY A 1 409 ? 2.580 -24.069 -35.636 1.00 83.69 409 GLY A C 1
ATOM 3074 O O . GLY A 1 409 ? 1.377 -24.009 -35.886 1.00 83.69 409 GLY A O 1
ATOM 3075 N N . VAL A 1 410 ? 3.519 -23.789 -36.545 1.00 85.50 410 VAL A N 1
ATOM 3076 C CA . VAL A 1 410 ? 3.228 -23.397 -37.938 1.00 85.50 410 VAL A CA 1
ATOM 3077 C C . VAL A 1 410 ? 3.857 -24.362 -38.939 1.00 85.50 410 VAL A C 1
ATOM 3079 O O . VAL A 1 410 ? 4.767 -25.119 -38.607 1.00 85.50 410 VAL A O 1
ATOM 3082 N N . ASP A 1 411 ? 3.376 -24.328 -40.181 1.00 90.38 411 ASP A N 1
ATOM 3083 C CA . ASP A 1 411 ? 3.958 -25.108 -41.271 1.00 90.38 411 ASP A CA 1
ATOM 3084 C C . ASP A 1 411 ? 5.390 -24.626 -41.577 1.00 90.38 411 ASP A C 1
ATOM 3086 O O . ASP A 1 411 ? 5.655 -23.424 -41.707 1.00 90.38 411 ASP A O 1
ATOM 3090 N N . LEU A 1 412 ? 6.323 -25.573 -41.704 1.00 95.00 412 LEU A N 1
ATOM 3091 C CA . LEU A 1 412 ? 7.714 -25.295 -42.053 1.00 95.00 412 LEU A CA 1
ATOM 3092 C C . LEU A 1 412 ? 7.832 -24.584 -43.407 1.00 95.00 412 LEU A C 1
ATOM 3094 O O . LEU A 1 412 ? 8.701 -23.725 -43.569 1.00 95.00 412 LEU A O 1
ATOM 3098 N N . HIS A 1 413 ? 6.944 -24.888 -44.350 1.00 96.81 413 HIS A N 1
ATOM 3099 C CA . HIS A 1 413 ? 6.929 -24.262 -45.664 1.00 96.81 413 HIS A CA 1
ATOM 3100 C C . HIS A 1 413 ? 6.652 -22.749 -45.588 1.00 96.81 413 HIS A C 1
ATOM 3102 O O . HIS A 1 413 ? 7.195 -21.981 -46.381 1.00 96.81 413 HIS A O 1
ATOM 3108 N N . LEU A 1 414 ? 5.890 -22.290 -44.583 1.00 93.75 414 LEU A N 1
ATOM 3109 C CA . LEU A 1 414 ? 5.620 -20.864 -44.333 1.00 93.75 414 LEU A CA 1
ATOM 3110 C C . LEU A 1 414 ? 6.762 -20.152 -43.587 1.00 93.75 414 LEU A C 1
ATOM 3112 O O . LEU A 1 414 ? 6.760 -18.924 -43.466 1.00 93.75 414 LEU A O 1
ATOM 3116 N N . THR A 1 415 ? 7.726 -20.904 -43.050 1.00 96.19 415 THR A N 1
ATOM 3117 C CA . THR A 1 415 ? 8.857 -20.357 -42.294 1.00 96.19 415 THR A CA 1
ATOM 3118 C C . THR A 1 415 ? 10.006 -20.021 -43.240 1.00 96.19 415 THR A C 1
ATOM 3120 O O . THR A 1 415 ? 10.738 -20.900 -43.687 1.00 96.19 415 THR A O 1
ATOM 3123 N N . VAL A 1 416 ? 10.195 -18.739 -43.542 1.00 97.56 416 VAL A N 1
ATOM 3124 C CA . VAL A 1 416 ? 11.173 -18.269 -44.528 1.00 97.56 416 VAL A CA 1
ATOM 3125 C C . VAL A 1 416 ? 12.555 -18.110 -43.897 1.00 97.56 416 VAL A C 1
ATOM 3127 O O . VAL A 1 416 ? 12.749 -17.408 -42.901 1.00 97.56 416 VAL A O 1
ATOM 3130 N N . LYS A 1 417 ? 13.551 -18.735 -44.523 1.00 95.88 417 LYS A N 1
ATOM 3131 C CA . LYS A 1 417 ? 14.971 -18.592 -44.199 1.00 95.88 417 LYS A CA 1
ATOM 3132 C C . LYS A 1 417 ? 15.557 -17.404 -44.942 1.00 95.88 417 LYS A C 1
ATOM 3134 O O . LYS A 1 417 ? 15.357 -17.266 -46.144 1.00 95.88 417 LYS A O 1
ATOM 3139 N N . THR A 1 418 ? 16.363 -16.609 -44.246 1.00 97.12 418 THR A N 1
ATOM 3140 C CA . THR A 1 418 ? 17.226 -15.594 -44.859 1.00 97.12 418 THR A CA 1
ATOM 3141 C C . THR A 1 418 ? 18.659 -16.094 -44.859 1.00 97.12 418 THR A C 1
ATOM 3143 O O . THR A 1 418 ? 19.278 -16.228 -43.803 1.00 97.12 418 THR A O 1
ATOM 3146 N N . ILE A 1 419 ? 19.183 -16.385 -46.046 1.00 96.50 419 ILE A N 1
ATOM 3147 C CA . ILE A 1 419 ? 20.515 -16.964 -46.228 1.00 96.50 419 ILE A CA 1
ATOM 3148 C C . ILE A 1 419 ? 21.409 -15.923 -46.896 1.00 96.50 419 ILE A C 1
ATOM 3150 O O . ILE A 1 419 ? 21.013 -15.300 -47.878 1.00 96.50 419 ILE A O 1
ATOM 3154 N N . VAL A 1 420 ? 22.616 -15.733 -46.363 1.00 97.44 420 VAL A N 1
ATOM 3155 C CA . VAL A 1 420 ? 23.609 -14.806 -46.921 1.00 97.44 420 VAL A CA 1
ATOM 3156 C C . VAL A 1 420 ? 24.590 -15.591 -47.782 1.00 97.44 420 VAL A C 1
ATOM 3158 O O . VAL A 1 420 ? 25.248 -16.506 -47.283 1.00 97.44 420 VAL A O 1
ATOM 3161 N N . PHE A 1 421 ? 24.724 -15.216 -49.049 1.00 97.81 421 PHE A N 1
ATOM 3162 C CA . PHE A 1 421 ? 25.722 -15.763 -49.965 1.00 97.81 421 PHE A CA 1
ATOM 3163 C C . PHE A 1 421 ? 26.795 -14.718 -50.281 1.00 97.81 421 PHE A C 1
ATOM 3165 O O . PHE A 1 421 ? 26.545 -13.514 -50.239 1.00 97.81 421 PHE A O 1
ATOM 3172 N N . ALA A 1 422 ? 27.996 -15.199 -50.591 1.00 97.38 422 ALA A N 1
ATOM 3173 C CA . ALA A 1 422 ? 29.081 -14.423 -51.171 1.00 97.38 422 ALA A CA 1
ATOM 3174 C C . ALA A 1 422 ? 29.258 -14.825 -52.641 1.00 97.38 422 ALA A C 1
ATOM 3176 O O . ALA A 1 422 ? 29.278 -16.021 -52.955 1.00 97.38 422 ALA A O 1
ATOM 3177 N N . THR A 1 423 ? 29.395 -13.841 -53.527 1.00 96.81 423 THR A N 1
ATOM 3178 C CA . THR A 1 423 ? 29.638 -14.056 -54.960 1.00 96.81 423 THR A CA 1
ATOM 3179 C C . THR A 1 423 ? 31.125 -14.279 -55.247 1.00 96.81 423 THR A C 1
ATOM 3181 O O . THR A 1 423 ? 31.989 -14.043 -54.395 1.00 96.81 423 THR A O 1
ATOM 3184 N N . SER A 1 424 ? 31.446 -14.713 -56.470 1.00 94.44 424 SER A N 1
ATOM 3185 C CA . SER A 1 424 ? 32.828 -14.776 -56.967 1.00 94.44 424 SER A CA 1
ATOM 3186 C C . SER A 1 424 ? 33.549 -13.429 -56.964 1.00 94.44 424 SER A C 1
ATOM 3188 O O . SER A 1 424 ? 34.779 -13.411 -56.939 1.00 94.44 424 SER A O 1
ATOM 3190 N N . ASP A 1 425 ? 32.790 -12.337 -56.956 1.00 93.00 425 ASP A N 1
ATOM 3191 C CA . ASP A 1 425 ? 33.291 -10.973 -57.120 1.00 93.00 425 ASP A CA 1
ATOM 3192 C C . ASP A 1 425 ? 33.512 -10.287 -55.760 1.00 93.00 425 ASP A C 1
ATOM 3194 O O . ASP A 1 425 ? 34.054 -9.189 -55.682 1.00 93.00 425 ASP A O 1
ATOM 3198 N N . GLY A 1 426 ? 33.170 -10.981 -54.665 1.00 90.69 426 GLY A N 1
ATOM 3199 C CA . GLY A 1 426 ? 33.372 -10.523 -53.290 1.00 90.69 426 GLY A CA 1
ATOM 3200 C C . GLY A 1 426 ? 32.168 -9.811 -52.674 1.00 90.69 426 GLY A C 1
ATOM 3201 O O . GLY A 1 426 ? 32.242 -9.420 -51.507 1.00 90.69 426 GLY A O 1
ATOM 3202 N N . ASP A 1 427 ? 31.063 -9.694 -53.410 1.00 93.88 427 ASP A N 1
ATOM 3203 C CA . ASP A 1 427 ? 29.831 -9.053 -52.953 1.00 93.88 427 ASP A CA 1
ATOM 3204 C C . ASP A 1 427 ? 28.928 -10.009 -52.163 1.00 93.88 427 ASP A C 1
ATOM 3206 O O . ASP A 1 427 ? 29.009 -11.236 -52.280 1.00 93.88 427 ASP A O 1
ATOM 3210 N N . GLY A 1 428 ? 28.056 -9.430 -51.337 1.00 96.00 428 GLY A N 1
ATOM 3211 C CA . GLY A 1 428 ? 27.058 -10.158 -50.558 1.00 96.00 428 GLY A CA 1
ATOM 3212 C C . GLY A 1 428 ? 25.675 -10.113 -51.205 1.00 96.00 428 GLY A C 1
ATOM 3213 O O . GLY A 1 428 ? 25.280 -9.096 -51.768 1.00 96.00 428 GLY A O 1
ATOM 3214 N N . VAL A 1 429 ? 24.907 -11.191 -51.062 1.00 97.62 429 VAL A N 1
ATOM 3215 C CA . VAL A 1 429 ? 23.512 -11.284 -51.522 1.00 97.62 429 VAL A CA 1
ATOM 3216 C C . VAL A 1 429 ? 22.665 -12.048 -50.507 1.00 97.62 429 VAL A C 1
ATOM 3218 O O . VAL A 1 429 ? 23.160 -12.951 -49.827 1.00 97.62 429 VAL A O 1
ATOM 3221 N N . LEU A 1 430 ? 21.390 -11.680 -50.386 1.00 98.19 430 LEU A N 1
ATOM 3222 C CA . LEU A 1 430 ? 20.410 -12.392 -49.571 1.00 98.19 430 LEU A CA 1
ATOM 3223 C C . LEU A 1 430 ? 19.519 -13.270 -50.448 1.00 98.19 430 LEU A C 1
ATOM 3225 O O . LEU A 1 430 ? 19.019 -12.815 -51.472 1.00 98.19 430 LEU A O 1
ATOM 3229 N N . ALA A 1 431 ? 19.271 -14.499 -50.008 1.00 98.12 431 ALA A N 1
ATOM 3230 C CA . ALA A 1 431 ? 18.283 -15.392 -50.598 1.00 98.12 431 ALA A CA 1
ATOM 3231 C C . ALA A 1 431 ? 17.194 -15.723 -49.568 1.00 98.12 431 ALA A C 1
ATOM 3233 O O . ALA A 1 431 ? 17.504 -16.111 -48.435 1.00 98.12 431 ALA A O 1
ATOM 3234 N N . LEU A 1 432 ? 15.931 -15.566 -49.965 1.00 98.38 432 LEU A N 1
ATOM 3235 C CA . LEU A 1 432 ? 14.749 -15.938 -49.191 1.00 98.38 432 LEU A CA 1
ATOM 3236 C C . LEU A 1 432 ? 14.187 -17.258 -49.721 1.00 98.38 432 LEU A C 1
ATOM 3238 O O . LEU A 1 432 ? 13.880 -17.367 -50.907 1.00 98.38 432 LEU A O 1
ATOM 3242 N N . MET A 1 433 ? 14.072 -18.253 -48.842 1.00 97.94 433 MET A N 1
ATOM 3243 C CA . MET A 1 433 ? 13.676 -19.617 -49.203 1.00 97.94 433 MET A CA 1
ATOM 3244 C C . MET A 1 433 ? 12.760 -20.227 -48.143 1.00 97.94 433 MET A C 1
ATOM 3246 O O . MET A 1 433 ? 12.980 -20.002 -46.950 1.00 97.94 433 MET A O 1
ATOM 3250 N N . ASN A 1 434 ? 11.785 -21.036 -48.560 1.00 97.94 434 ASN A N 1
ATOM 3251 C CA . ASN A 1 434 ? 10.940 -21.818 -47.658 1.00 97.94 434 ASN A CA 1
ATOM 3252 C C . ASN A 1 434 ? 11.788 -22.716 -46.740 1.00 97.94 434 ASN A C 1
ATOM 3254 O O . ASN A 1 434 ? 12.880 -23.178 -47.094 1.00 97.94 434 ASN A O 1
ATOM 3258 N N . GLY A 1 435 ? 11.304 -22.958 -45.525 1.00 95.25 435 GLY A N 1
ATOM 3259 C CA . GLY A 1 435 ? 12.059 -23.651 -44.483 1.00 95.25 435 GLY A CA 1
ATOM 3260 C C . GLY A 1 435 ? 12.440 -25.084 -44.853 1.00 95.25 435 GLY A C 1
ATOM 3261 O O . GLY A 1 435 ? 13.511 -25.550 -44.455 1.00 95.25 435 GLY A O 1
ATOM 3262 N N . ASP A 1 436 ? 11.612 -25.726 -45.671 1.00 95.88 436 ASP A N 1
ATOM 3263 C CA . ASP A 1 436 ? 11.693 -27.099 -46.173 1.00 95.88 436 ASP A CA 1
ATOM 3264 C C . ASP A 1 436 ? 12.462 -27.249 -47.501 1.00 95.88 436 ASP A C 1
ATOM 3266 O O . ASP A 1 436 ? 12.677 -28.374 -47.948 1.00 95.88 436 ASP A O 1
ATOM 3270 N N . ARG A 1 437 ? 12.921 -26.148 -48.111 1.00 96.69 437 ARG A N 1
ATOM 3271 C CA . ARG A 1 437 ? 13.661 -26.141 -49.387 1.00 96.69 437 ARG A CA 1
ATOM 3272 C C . ARG A 1 437 ? 15.085 -25.630 -49.250 1.00 96.69 437 ARG A C 1
ATOM 3274 O O . ARG A 1 437 ? 15.422 -24.933 -48.294 1.00 96.69 437 ARG A O 1
ATOM 3281 N N . GLU A 1 438 ? 15.940 -25.931 -50.217 1.00 96.50 438 GLU A N 1
ATOM 3282 C CA . GLU A 1 438 ? 17.313 -25.425 -50.266 1.00 96.50 438 GLU A CA 1
ATOM 3283 C C . GLU A 1 438 ? 17.532 -24.524 -51.482 1.00 96.50 438 GLU A C 1
ATOM 3285 O O . GLU A 1 438 ? 16.856 -24.645 -52.501 1.00 96.50 438 GLU A O 1
ATOM 3290 N N . VAL A 1 439 ? 18.464 -23.576 -51.356 1.00 97.12 439 VAL A N 1
ATOM 3291 C CA . VAL A 1 439 ? 18.803 -22.651 -52.442 1.00 97.12 439 VAL A CA 1
ATOM 3292 C C . VAL A 1 439 ? 19.797 -23.320 -53.386 1.00 97.12 439 VAL A C 1
ATOM 3294 O O . VAL A 1 439 ? 20.862 -23.769 -52.966 1.00 97.12 439 VAL A O 1
ATOM 3297 N N . SER A 1 440 ? 19.492 -23.317 -54.680 1.00 97.75 440 SER A N 1
ATOM 3298 C CA . SER A 1 440 ? 20.416 -23.726 -55.730 1.00 97.75 440 SER A CA 1
ATOM 3299 C C . SER A 1 440 ? 21.454 -22.640 -55.989 1.00 97.75 440 SER A C 1
ATOM 3301 O O . SER A 1 440 ? 21.186 -21.650 -56.674 1.00 97.75 440 SER A O 1
ATOM 3303 N N . GLU A 1 441 ? 22.680 -22.862 -55.514 1.00 97.62 441 GLU A N 1
ATOM 3304 C CA . GLU A 1 441 ? 23.828 -21.986 -55.792 1.00 97.62 441 GLU A CA 1
ATOM 3305 C C . GLU A 1 441 ? 24.016 -21.746 -57.298 1.00 97.62 441 GLU A C 1
ATOM 3307 O O . GLU A 1 441 ? 24.305 -20.635 -57.731 1.00 97.62 441 GLU A O 1
ATOM 3312 N N . LYS A 1 442 ? 23.790 -22.770 -58.129 1.00 96.94 442 LYS A N 1
ATOM 3313 C CA . LYS A 1 442 ? 23.933 -22.658 -59.588 1.00 96.94 442 LYS A CA 1
ATOM 3314 C C . LYS A 1 442 ? 22.875 -21.746 -60.209 1.00 96.94 442 LYS A C 1
ATOM 3316 O O . LYS A 1 442 ? 23.221 -20.929 -61.061 1.00 96.94 442 LYS A O 1
ATOM 3321 N N . LYS A 1 443 ? 21.602 -21.882 -59.809 1.00 97.44 443 LYS A N 1
ATOM 3322 C CA . LYS A 1 443 ? 20.523 -21.015 -60.317 1.00 97.44 443 LYS A CA 1
ATOM 3323 C C . LYS A 1 443 ? 20.731 -19.575 -59.850 1.00 97.44 443 LYS A C 1
ATOM 3325 O O . LYS A 1 443 ? 20.668 -18.668 -60.673 1.00 97.44 443 LYS A O 1
ATOM 3330 N N . LEU A 1 444 ? 21.075 -19.377 -58.575 1.00 97.19 444 LEU A N 1
ATOM 3331 C CA . LEU A 1 444 ? 21.336 -18.050 -58.017 1.00 97.19 444 LEU A CA 1
ATOM 3332 C C . LEU A 1 444 ? 22.542 -17.367 -58.690 1.00 97.19 444 LEU A C 1
ATOM 3334 O O . LEU A 1 444 ? 22.431 -16.216 -59.100 1.00 97.19 444 LEU A O 1
ATOM 3338 N N . ALA A 1 445 ? 23.654 -18.082 -58.898 1.00 97.06 445 ALA A N 1
ATOM 3339 C CA . ALA A 1 445 ? 24.816 -17.548 -59.615 1.00 97.06 445 ALA A CA 1
ATOM 3340 C C . ALA A 1 445 ? 24.481 -17.141 -61.059 1.00 97.06 445 ALA A C 1
ATOM 3342 O O . ALA A 1 445 ? 24.908 -16.083 -61.514 1.00 97.06 445 ALA A O 1
ATOM 3343 N N . ARG A 1 446 ? 23.669 -17.945 -61.760 1.00 96.44 446 ARG A N 1
ATOM 3344 C CA . ARG A 1 446 ? 23.214 -17.642 -63.124 1.00 96.44 446 ARG A CA 1
ATOM 3345 C C . ARG A 1 446 ? 22.323 -16.401 -63.181 1.00 96.44 446 ARG A C 1
ATOM 3347 O O . ARG A 1 446 ? 22.464 -15.618 -64.110 1.00 96.44 446 ARG A O 1
ATOM 3354 N N . LEU A 1 447 ? 21.414 -16.229 -62.221 1.00 95.81 447 LEU A N 1
ATOM 3355 C CA . LEU A 1 447 ? 20.541 -15.050 -62.151 1.00 95.81 447 LEU A CA 1
ATOM 3356 C C . LEU A 1 447 ? 21.321 -13.760 -61.879 1.00 95.81 447 LEU A C 1
ATOM 3358 O O . LEU A 1 447 ? 20.912 -12.693 -62.325 1.00 95.81 447 LEU A O 1
ATOM 3362 N N . MET A 1 448 ? 22.433 -13.866 -61.153 1.00 95.19 448 MET A N 1
ATOM 3363 C CA . MET A 1 448 ? 23.312 -12.744 -60.829 1.00 95.19 448 MET A CA 1
ATOM 3364 C C . MET A 1 448 ? 24.406 -12.483 -61.873 1.00 95.19 448 MET A C 1
ATOM 3366 O O . MET A 1 448 ? 25.131 -11.507 -61.726 1.00 95.19 448 MET A O 1
ATOM 3370 N N . ASP A 1 449 ? 24.544 -13.346 -62.884 1.00 95.56 449 ASP A N 1
ATOM 3371 C CA . ASP A 1 449 ? 25.637 -13.321 -63.868 1.00 95.56 449 ASP A CA 1
ATOM 3372 C C . ASP A 1 449 ? 27.047 -13.387 -63.236 1.00 95.56 449 ASP A C 1
ATOM 3374 O O . ASP A 1 449 ? 27.982 -12.706 -63.650 1.00 95.56 449 ASP A O 1
ATOM 3378 N N . VAL A 1 450 ? 27.213 -14.232 -62.208 1.00 96.62 450 VAL A N 1
ATOM 3379 C CA . VAL A 1 450 ? 28.496 -14.443 -61.507 1.00 96.62 450 VAL A CA 1
ATOM 3380 C C . VAL A 1 450 ? 28.994 -15.879 -61.660 1.00 96.62 450 VAL A C 1
ATOM 3382 O O . VAL A 1 450 ? 28.219 -16.817 -61.861 1.00 96.62 450 VAL A O 1
ATOM 3385 N N . LYS A 1 451 ? 30.310 -16.093 -61.517 1.00 95.75 451 LYS A N 1
ATOM 3386 C CA . LYS A 1 451 ? 30.925 -17.418 -61.734 1.00 95.75 451 LYS A CA 1
ATOM 3387 C C . LYS A 1 451 ? 30.420 -18.468 -60.742 1.00 95.75 451 LYS A C 1
ATOM 3389 O O . LYS A 1 451 ? 30.283 -19.637 -61.096 1.00 95.75 451 LYS A O 1
ATOM 3394 N N . TYR A 1 452 ? 30.213 -18.068 -59.492 1.00 96.38 452 TYR A N 1
ATOM 3395 C CA . TYR A 1 452 ? 29.616 -18.896 -58.451 1.00 96.38 452 TYR A CA 1
ATOM 3396 C C . TYR A 1 452 ? 29.094 -18.020 -57.312 1.00 96.38 452 TYR A C 1
ATOM 3398 O O . TYR A 1 452 ? 29.545 -16.890 -57.116 1.00 96.38 452 TYR A O 1
ATOM 3406 N N . VAL A 1 453 ? 28.198 -18.592 -56.515 1.00 97.00 453 VAL A N 1
ATOM 3407 C CA . VAL A 1 453 ? 27.848 -18.102 -55.182 1.00 97.00 453 VAL A CA 1
ATOM 3408 C C . VAL A 1 453 ? 28.080 -19.227 -54.187 1.00 97.00 453 VAL A C 1
ATOM 3410 O O . VAL A 1 453 ? 27.997 -20.396 -54.551 1.00 97.00 453 VAL A O 1
ATOM 3413 N N . LYS A 1 454 ? 28.391 -18.886 -52.941 1.00 96.75 454 LYS A N 1
ATOM 3414 C CA . LYS A 1 454 ? 28.505 -19.853 -51.841 1.00 96.75 454 LYS A CA 1
ATOM 3415 C C . LYS A 1 454 ? 28.005 -19.229 -50.540 1.00 96.75 454 LYS A C 1
ATOM 3417 O O . LYS A 1 454 ? 28.101 -18.005 -50.413 1.00 96.75 454 LYS A O 1
ATOM 3422 N N . PRO A 1 455 ? 27.504 -20.010 -49.570 1.00 96.81 455 PRO A N 1
ATOM 3423 C CA . PRO A 1 455 ? 27.128 -19.481 -48.268 1.00 96.81 455 PRO A CA 1
ATOM 3424 C C . PRO A 1 455 ? 28.269 -18.655 -47.665 1.00 96.81 455 PRO A C 1
ATOM 3426 O O . PRO A 1 455 ? 29.432 -19.072 -47.654 1.00 96.81 455 PRO A O 1
ATOM 3429 N N . ALA A 1 456 ? 27.948 -17.449 -47.205 1.00 95.62 456 ALA A N 1
ATOM 3430 C CA . ALA A 1 456 ? 28.935 -16.549 -46.635 1.00 95.62 456 ALA A CA 1
ATOM 3431 C C . ALA A 1 456 ? 29.447 -17.094 -45.293 1.00 95.62 456 ALA A C 1
ATOM 3433 O O . ALA A 1 456 ? 28.685 -17.621 -44.481 1.00 95.62 456 ALA A O 1
ATOM 3434 N N . ALA A 1 457 ? 30.742 -16.914 -45.024 1.00 93.88 457 ALA A N 1
ATOM 3435 C CA . ALA A 1 457 ? 31.293 -17.195 -43.702 1.00 93.88 457 ALA A CA 1
ATOM 3436 C C . ALA A 1 457 ? 30.605 -16.314 -42.642 1.00 93.88 457 ALA A C 1
ATOM 3438 O O . ALA A 1 457 ? 30.328 -15.140 -42.900 1.00 93.88 457 ALA A O 1
ATOM 3439 N N . ALA A 1 458 ? 30.365 -16.858 -41.444 1.00 91.00 458 ALA A N 1
ATOM 3440 C CA . ALA A 1 458 ? 29.566 -16.207 -40.400 1.00 91.00 458 ALA A CA 1
ATOM 3441 C C . ALA A 1 458 ? 30.037 -14.778 -40.061 1.00 91.00 458 ALA A C 1
ATOM 3443 O O . ALA A 1 458 ? 29.218 -13.863 -39.961 1.00 91.00 458 ALA A O 1
ATOM 3444 N N . ASP A 1 459 ? 31.351 -14.559 -39.964 1.00 91.62 459 ASP A N 1
ATOM 3445 C CA . ASP A 1 459 ? 31.922 -13.236 -39.685 1.00 91.62 459 ASP A CA 1
ATOM 3446 C C . ASP A 1 459 ? 31.630 -12.224 -40.795 1.00 91.62 459 ASP A C 1
ATOM 3448 O O . ASP A 1 459 ? 31.336 -11.058 -40.520 1.00 91.62 459 ASP A O 1
ATOM 3452 N N . GLN A 1 460 ? 31.681 -12.664 -42.053 1.00 93.69 460 GLN A N 1
ATOM 3453 C CA . GLN A 1 460 ? 31.399 -11.808 -43.200 1.00 93.69 460 GLN A CA 1
ATOM 3454 C C . GLN A 1 460 ? 29.899 -11.511 -43.307 1.00 93.69 460 GLN A C 1
ATOM 3456 O O . GLN A 1 460 ? 29.512 -10.354 -43.475 1.00 93.69 460 GLN A O 1
ATOM 3461 N N . ALA A 1 461 ? 29.048 -12.518 -43.091 1.00 93.31 461 ALA A N 1
ATOM 3462 C CA . ALA A 1 461 ? 27.601 -12.339 -43.013 1.00 93.31 461 ALA A CA 1
ATOM 3463 C C . ALA A 1 461 ? 27.210 -11.334 -41.912 1.00 93.31 461 ALA A C 1
ATOM 3465 O O . ALA A 1 461 ? 26.384 -10.450 -42.145 1.00 93.31 461 ALA A O 1
ATOM 3466 N N . ARG A 1 462 ? 27.853 -11.392 -40.738 1.00 94.19 462 ARG A N 1
ATOM 3467 C CA . ARG A 1 462 ? 27.642 -10.437 -39.636 1.00 94.19 462 ARG A CA 1
ATOM 3468 C C . ARG A 1 462 ? 28.121 -9.023 -39.970 1.00 94.19 462 ARG A C 1
ATOM 3470 O O . ARG A 1 462 ? 27.519 -8.052 -39.505 1.00 94.19 462 ARG A O 1
ATOM 3477 N N . LYS A 1 463 ? 29.190 -8.869 -40.759 1.00 94.00 463 LYS A N 1
ATOM 3478 C CA . LYS A 1 463 ? 29.653 -7.550 -41.227 1.00 94.00 463 LYS A CA 1
ATOM 3479 C C . LYS A 1 463 ? 28.620 -6.891 -42.141 1.00 94.00 463 LYS A C 1
ATOM 3481 O O . LYS A 1 463 ? 28.265 -5.744 -41.883 1.00 94.00 463 LYS A O 1
ATOM 3486 N N . TRP A 1 464 ? 28.101 -7.619 -43.131 1.00 96.25 464 TRP A N 1
ATOM 3487 C CA . TRP A 1 464 ? 27.115 -7.088 -44.079 1.00 96.25 464 TRP A CA 1
ATOM 3488 C C . TRP A 1 464 ? 25.723 -6.888 -43.472 1.00 96.25 464 TRP A C 1
ATOM 3490 O O . TRP A 1 464 ? 25.079 -5.859 -43.666 1.00 96.25 464 TRP A O 1
ATOM 3500 N N . THR A 1 465 ? 25.238 -7.867 -42.711 1.00 95.75 465 THR A N 1
ATOM 3501 C CA . THR A 1 465 ? 23.856 -7.841 -42.209 1.00 95.75 465 THR A CA 1
ATOM 3502 C C . THR A 1 465 ? 23.740 -7.177 -40.844 1.00 95.75 465 THR A C 1
ATOM 3504 O O . THR A 1 465 ? 22.745 -6.530 -40.557 1.00 95.75 465 THR A O 1
ATOM 3507 N N . GLY A 1 466 ? 24.763 -7.281 -39.999 1.00 93.25 466 GLY A N 1
ATOM 3508 C CA . GLY A 1 466 ? 24.687 -6.870 -38.599 1.00 93.25 466 GLY A CA 1
ATOM 3509 C C . GLY A 1 466 ? 24.121 -7.922 -37.649 1.00 93.25 466 GLY A C 1
ATOM 3510 O O . GLY A 1 466 ? 24.170 -7.699 -36.441 1.00 93.25 466 GLY A O 1
ATOM 3511 N N . TYR A 1 467 ? 23.659 -9.062 -38.166 1.00 94.19 467 TYR A N 1
ATOM 3512 C CA . TYR A 1 467 ? 23.043 -10.127 -37.382 1.00 94.19 467 TYR A CA 1
ATOM 3513 C C . TYR A 1 467 ? 23.993 -11.292 -37.122 1.00 94.19 467 TYR A C 1
ATOM 3515 O O . TYR A 1 467 ? 24.937 -11.539 -37.873 1.00 94.19 467 TYR A O 1
ATOM 3523 N N . GLU A 1 468 ? 23.726 -12.027 -36.047 1.00 88.56 468 GLU A N 1
ATOM 3524 C CA . GLU A 1 468 ? 24.405 -13.288 -35.763 1.00 88.56 468 GLU A CA 1
ATOM 3525 C C . GLU A 1 468 ? 23.763 -14.453 -36.522 1.00 88.56 468 GLU A C 1
ATOM 3527 O O . GLU A 1 468 ? 22.583 -14.417 -36.882 1.00 88.56 468 GLU A O 1
ATOM 3532 N N . PHE A 1 469 ? 24.539 -15.519 -36.728 1.00 83.50 469 PHE A N 1
ATOM 3533 C CA . PHE A 1 469 ? 24.033 -16.761 -37.307 1.00 83.50 469 PHE A CA 1
ATOM 3534 C C . PHE A 1 469 ? 22.847 -17.301 -36.490 1.00 83.50 469 PHE A C 1
ATOM 3536 O O . PHE A 1 469 ? 22.921 -17.365 -35.258 1.00 83.50 469 PHE A O 1
ATOM 3543 N N . GLY A 1 470 ? 21.766 -17.685 -37.176 1.00 81.56 470 GLY A N 1
ATOM 3544 C CA . GLY A 1 470 ? 20.505 -18.124 -36.563 1.00 81.56 470 GLY A CA 1
ATOM 3545 C C . GLY A 1 470 ? 19.534 -16.994 -36.193 1.00 81.56 470 GLY A C 1
ATOM 3546 O O . GLY A 1 470 ? 18.413 -17.274 -35.781 1.00 81.56 470 GLY A O 1
ATOM 3547 N N . GLY A 1 471 ? 19.947 -15.731 -36.347 1.00 89.38 471 GLY A N 1
ATOM 3548 C CA . GLY A 1 471 ? 19.119 -14.537 -36.138 1.00 89.38 471 GLY A CA 1
ATOM 3549 C C . GLY A 1 471 ? 19.125 -13.581 -37.332 1.00 89.38 471 GLY A C 1
ATOM 3550 O O . GLY A 1 471 ? 18.876 -12.391 -37.167 1.00 89.38 471 GLY A O 1
ATOM 3551 N N . THR A 1 472 ? 19.512 -14.059 -38.516 1.00 94.56 472 THR A N 1
ATOM 3552 C CA . THR A 1 472 ? 19.653 -13.219 -39.708 1.00 94.56 472 THR A CA 1
ATOM 3553 C C . THR A 1 472 ? 18.293 -12.823 -40.261 1.00 94.56 472 THR A C 1
ATOM 3555 O O . THR A 1 472 ? 17.464 -13.680 -40.544 1.00 94.56 472 THR A O 1
ATOM 3558 N N . SER A 1 473 ? 18.098 -11.519 -40.444 1.00 96.19 473 SER A N 1
ATOM 3559 C CA . SER A 1 473 ? 16.900 -10.921 -41.027 1.00 96.19 473 SER A CA 1
ATOM 3560 C C . SER A 1 473 ? 17.249 -10.203 -42.330 1.00 96.19 473 SER A C 1
ATOM 3562 O O . SER A 1 473 ? 18.367 -9.683 -42.435 1.00 96.19 473 SER A O 1
ATOM 3564 N N . PRO A 1 474 ? 16.330 -10.1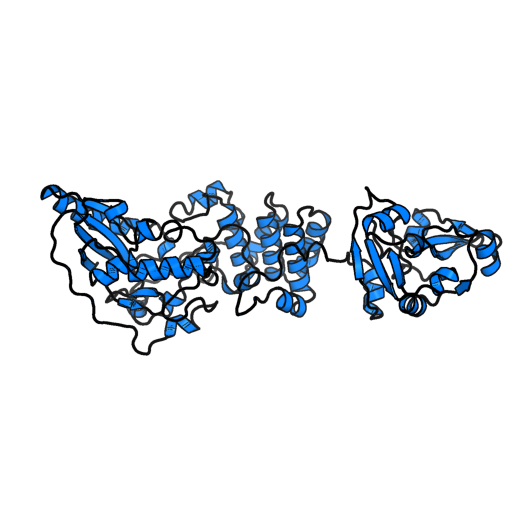19 -43.309 1.00 96.56 474 PRO A N 1
ATOM 3565 C CA . PRO A 1 474 ? 16.563 -9.317 -44.503 1.00 96.56 474 PRO A CA 1
ATOM 3566 C C . PRO A 1 474 ? 16.290 -7.828 -44.257 1.00 96.56 474 PRO A C 1
ATOM 3568 O O . PRO A 1 474 ? 16.654 -6.991 -45.076 1.00 96.56 474 PRO A O 1
ATOM 3571 N N . PHE A 1 475 ? 15.671 -7.480 -43.125 1.00 96.31 475 PHE A N 1
ATOM 3572 C CA . PHE A 1 475 ? 15.348 -6.105 -42.767 1.00 96.31 475 PHE A CA 1
ATOM 3573 C C . PHE A 1 475 ? 16.460 -5.477 -41.928 1.00 96.31 475 PHE A C 1
ATOM 3575 O O . PHE A 1 475 ? 17.092 -6.144 -41.107 1.00 96.31 475 PHE A O 1
ATOM 3582 N N . GLY A 1 476 ? 16.663 -4.166 -42.071 1.00 94.31 476 GLY A N 1
ATOM 3583 C CA . GLY A 1 476 ? 17.565 -3.402 -41.204 1.00 94.31 476 GLY A CA 1
ATOM 3584 C C . GLY A 1 476 ? 19.028 -3.851 -41.265 1.00 94.31 476 GLY A C 1
ATOM 3585 O O . GLY A 1 476 ? 19.724 -3.778 -40.251 1.00 94.31 476 GLY A O 1
ATOM 3586 N N . THR A 1 477 ? 19.484 -4.352 -42.417 1.00 95.75 477 THR A N 1
ATOM 3587 C CA . THR A 1 477 ? 20.877 -4.760 -42.614 1.00 95.75 477 THR A CA 1
ATOM 3588 C C . THR A 1 477 ? 21.829 -3.562 -42.546 1.00 95.75 477 THR A C 1
ATOM 3590 O O . THR A 1 477 ? 21.461 -2.435 -42.873 1.00 95.75 477 THR A O 1
ATOM 3593 N N . ARG A 1 478 ? 23.083 -3.786 -42.124 1.00 89.88 478 ARG A N 1
ATOM 3594 C CA . ARG A 1 478 ? 24.110 -2.720 -42.069 1.00 89.88 478 ARG A CA 1
ATOM 3595 C C . ARG A 1 478 ? 24.475 -2.169 -43.442 1.00 89.88 478 ARG A C 1
ATOM 3597 O O . ARG A 1 478 ? 24.767 -0.985 -43.569 1.00 89.88 478 ARG A O 1
ATOM 3604 N N . THR A 1 479 ? 24.502 -3.044 -44.437 1.00 91.12 479 THR A N 1
ATOM 3605 C CA . THR A 1 479 ? 24.737 -2.708 -45.840 1.00 91.12 479 THR A CA 1
ATOM 3606 C C . THR A 1 479 ? 23.525 -3.119 -46.662 1.00 91.12 479 THR A C 1
ATOM 3608 O O . THR A 1 479 ? 22.906 -4.144 -46.363 1.00 91.12 479 THR A O 1
ATOM 3611 N N . THR A 1 480 ? 23.196 -2.345 -47.692 1.00 91.56 480 THR A N 1
ATOM 3612 C CA . THR A 1 480 ? 22.154 -2.706 -48.658 1.00 91.56 480 THR A CA 1
ATOM 3613 C C . THR A 1 480 ? 22.662 -3.859 -49.516 1.00 91.56 480 THR A C 1
ATOM 3615 O O . THR A 1 480 ? 23.672 -3.711 -50.200 1.00 91.56 480 THR A O 1
ATOM 3618 N N . LEU A 1 481 ? 21.988 -5.005 -49.453 1.00 95.12 481 LEU A N 1
ATOM 3619 C CA . LEU A 1 481 ? 22.326 -6.201 -50.223 1.00 95.12 481 LEU A CA 1
ATOM 3620 C C . LEU A 1 481 ? 21.207 -6.479 -51.232 1.00 95.12 481 LEU A C 1
ATOM 3622 O O . LEU A 1 481 ? 20.040 -6.314 -50.868 1.00 95.12 481 LEU A O 1
ATOM 3626 N N . PRO A 1 482 ? 21.518 -6.941 -52.455 1.00 96.94 482 PRO A N 1
ATOM 3627 C CA . PRO A 1 482 ? 20.502 -7.486 -53.344 1.00 96.94 482 PRO A CA 1
ATOM 3628 C C . PRO A 1 482 ? 19.768 -8.647 -52.661 1.00 96.94 482 PRO A C 1
ATOM 3630 O O . PRO A 1 482 ? 20.383 -9.449 -51.950 1.00 96.94 482 PRO A O 1
ATOM 3633 N N . VAL A 1 483 ? 18.455 -8.731 -52.874 1.00 98.31 483 VAL A N 1
ATOM 3634 C CA . VAL A 1 483 ? 17.601 -9.777 -52.298 1.00 98.31 483 VAL A CA 1
ATOM 3635 C C . VAL A 1 483 ? 16.973 -10.581 -53.428 1.00 98.31 483 VAL A C 1
ATOM 3637 O O . VAL A 1 483 ? 16.300 -10.022 -54.290 1.00 98.31 483 VAL A O 1
ATOM 3640 N N . PHE A 1 484 ? 17.167 -11.895 -53.402 1.00 98.38 484 PHE A N 1
ATOM 3641 C CA . PHE A 1 484 ? 16.464 -12.848 -54.253 1.00 98.38 484 PHE A CA 1
ATOM 3642 C C . PHE A 1 484 ? 15.430 -13.595 -53.418 1.00 98.38 484 PHE A C 1
ATOM 3644 O O . PHE A 1 484 ? 15.732 -14.056 -52.318 1.00 98.38 484 PHE A O 1
ATOM 3651 N N . CYS A 1 485 ? 14.212 -13.712 -53.931 1.00 98.25 485 CYS A N 1
ATOM 3652 C CA . CYS A 1 485 ? 13.116 -14.414 -53.275 1.00 98.25 485 CYS A CA 1
ATOM 3653 C C . CYS A 1 485 ? 12.657 -15.570 -54.160 1.00 98.25 485 CYS A C 1
ATOM 3655 O O . CYS A 1 485 ? 12.459 -15.376 -55.360 1.00 98.25 485 CYS A O 1
ATOM 3657 N N . HIS A 1 486 ? 12.506 -16.766 -53.589 1.00 98.44 486 HIS A N 1
ATOM 3658 C CA . HIS A 1 486 ? 11.946 -17.881 -54.343 1.00 98.44 486 HIS A CA 1
ATOM 3659 C C . HIS A 1 486 ? 10.493 -17.592 -54.743 1.00 98.44 486 HIS A C 1
ATOM 3661 O O . HIS A 1 486 ? 9.734 -17.057 -53.937 1.00 98.44 486 HIS A O 1
ATOM 3667 N N . GLU A 1 487 ? 10.113 -17.944 -55.972 1.00 97.44 487 GLU A N 1
ATOM 3668 C CA . GLU A 1 487 ? 8.762 -17.719 -56.507 1.00 97.44 487 GLU A CA 1
ATOM 3669 C C . GLU A 1 487 ? 7.654 -18.253 -55.593 1.00 97.44 487 GLU A C 1
ATOM 3671 O O . GLU A 1 487 ? 6.735 -17.505 -55.277 1.00 97.44 487 GLU A O 1
ATOM 3676 N N . GLU A 1 488 ? 7.807 -19.454 -55.029 1.00 97.06 488 GLU A N 1
ATOM 3677 C CA . GLU A 1 488 ? 6.808 -20.003 -54.103 1.00 97.06 488 GLU A CA 1
ATOM 3678 C C . GLU A 1 488 ? 6.687 -19.192 -52.806 1.00 97.06 488 GLU A C 1
ATOM 3680 O O . GLU A 1 488 ? 5.589 -19.059 -52.279 1.00 97.06 488 GLU A O 1
ATOM 3685 N N . VAL A 1 489 ? 7.771 -18.582 -52.299 1.00 97.62 489 VAL A N 1
ATOM 3686 C CA . VAL A 1 489 ? 7.682 -17.664 -51.145 1.00 97.62 489 VAL A CA 1
ATOM 3687 C C . VAL A 1 489 ? 6.856 -16.433 -51.509 1.00 97.62 489 VAL A C 1
ATOM 3689 O O . VAL A 1 489 ? 6.091 -15.957 -50.676 1.00 97.62 489 VAL A O 1
ATOM 3692 N N . ALA A 1 490 ? 7.009 -15.916 -52.732 1.00 96.12 490 ALA A N 1
ATOM 3693 C CA . ALA A 1 490 ? 6.293 -14.736 -53.210 1.00 96.12 490 ALA A CA 1
ATOM 3694 C C . ALA A 1 490 ? 4.794 -14.993 -53.463 1.00 96.12 490 ALA A C 1
ATOM 3696 O O . ALA A 1 490 ? 4.020 -14.038 -53.471 1.00 96.12 490 ALA A O 1
ATOM 3697 N N . GLU A 1 491 ? 4.394 -16.254 -53.640 1.00 96.12 491 GLU A N 1
ATOM 3698 C CA . GLU A 1 491 ? 3.002 -16.681 -53.841 1.00 96.12 491 GLU A CA 1
ATOM 3699 C C . GLU A 1 491 ? 2.233 -16.937 -52.532 1.00 96.12 491 GLU A C 1
ATOM 3701 O O . GLU A 1 491 ? 1.006 -17.032 -52.552 1.00 96.12 491 GLU A O 1
ATOM 3706 N N . LEU A 1 492 ? 2.917 -17.035 -51.385 1.00 94.88 492 LEU A N 1
ATOM 3707 C CA . LEU A 1 492 ? 2.264 -17.231 -50.086 1.00 94.88 492 LEU A CA 1
ATOM 3708 C C . LEU A 1 492 ? 1.467 -15.991 -49.665 1.00 94.88 492 LEU A C 1
ATOM 3710 O O . LEU A 1 492 ? 1.936 -14.869 -49.821 1.00 94.88 492 LEU A O 1
ATOM 3714 N N . ASP A 1 493 ? 0.334 -16.176 -48.985 1.00 88.88 493 ASP A N 1
ATOM 3715 C CA . ASP A 1 493 ? -0.404 -15.052 -48.382 1.00 88.88 493 ASP A CA 1
ATOM 3716 C C . ASP A 1 493 ? 0.355 -14.431 -47.193 1.00 88.88 493 ASP A C 1
ATOM 3718 O O . ASP A 1 493 ? 0.350 -13.215 -46.976 1.00 88.88 493 ASP A O 1
ATOM 3722 N N . ARG A 1 494 ? 1.021 -15.280 -46.401 1.00 90.50 494 ARG A N 1
ATOM 3723 C CA . ARG A 1 494 ? 1.729 -14.907 -45.171 1.00 90.50 494 ARG A CA 1
ATOM 3724 C C . ARG A 1 494 ? 2.979 -15.746 -44.966 1.00 90.50 494 ARG A C 1
ATOM 3726 O O . ARG A 1 494 ? 3.034 -16.905 -45.373 1.00 90.50 494 ARG A O 1
ATOM 3733 N N . ILE A 1 495 ? 3.924 -15.183 -44.228 1.00 97.19 495 ILE A N 1
ATOM 3734 C CA . ILE A 1 495 ? 5.204 -15.819 -43.914 1.00 97.19 495 ILE A CA 1
ATOM 3735 C C . ILE A 1 495 ? 5.600 -15.596 -42.458 1.00 97.19 495 ILE A C 1
ATOM 3737 O O . ILE A 1 495 ? 5.186 -14.623 -41.828 1.00 97.19 495 ILE A O 1
ATOM 3741 N N . TYR A 1 496 ? 6.472 -16.473 -41.963 1.00 97.12 496 TYR A N 1
ATOM 3742 C CA . TYR A 1 496 ? 7.157 -16.346 -40.681 1.00 97.12 496 TYR A CA 1
ATOM 3743 C C . TYR A 1 496 ? 8.654 -16.214 -40.940 1.00 97.12 496 TYR A C 1
ATOM 3745 O O . TYR A 1 496 ? 9.282 -17.143 -41.441 1.00 97.12 496 TYR A O 1
ATOM 3753 N N . ILE A 1 497 ? 9.243 -15.066 -40.622 1.00 97.31 497 ILE A N 1
ATOM 3754 C CA . ILE A 1 497 ? 10.640 -14.767 -40.961 1.00 97.31 497 ILE A CA 1
ATOM 3755 C C . ILE A 1 497 ? 11.386 -14.211 -39.756 1.00 97.31 497 ILE A C 1
ATOM 3757 O O . ILE A 1 497 ? 10.804 -13.557 -38.891 1.00 97.31 497 ILE A O 1
ATOM 3761 N N . ASN A 1 498 ? 12.687 -14.489 -39.661 1.00 95.69 498 ASN A N 1
ATOM 3762 C CA . ASN A 1 498 ? 13.471 -14.045 -38.517 1.00 95.69 498 ASN A CA 1
ATOM 3763 C C . ASN A 1 498 ? 13.577 -12.515 -38.477 1.00 95.69 498 ASN A C 1
ATOM 3765 O O . ASN A 1 498 ? 13.889 -11.861 -39.476 1.00 95.69 498 ASN A O 1
ATOM 3769 N N . ALA A 1 499 ? 13.351 -11.951 -37.293 1.00 92.88 499 ALA A N 1
ATOM 3770 C CA . ALA A 1 499 ? 13.359 -10.513 -37.064 1.00 92.88 499 ALA A CA 1
ATOM 3771 C C . ALA A 1 499 ? 14.585 -10.062 -36.266 1.00 92.88 499 ALA A C 1
ATOM 3773 O O . ALA A 1 499 ? 14.485 -9.216 -35.383 1.00 92.88 499 ALA A O 1
ATOM 3774 N N . GLY A 1 500 ? 15.765 -10.591 -36.582 1.00 90.56 500 GLY A N 1
ATOM 3775 C CA . GLY A 1 500 ? 17.048 -10.007 -36.185 1.00 90.56 500 GLY A CA 1
ATOM 3776 C C . GLY A 1 500 ? 17.611 -10.522 -34.861 1.00 90.56 500 GLY A C 1
ATOM 3777 O O . GLY A 1 500 ? 18.481 -9.874 -34.280 1.00 90.56 500 GLY A O 1
ATOM 3778 N N . SER A 1 501 ? 17.094 -11.643 -34.354 1.00 89.12 501 SER A N 1
ATOM 3779 C CA . SER A 1 501 ? 17.587 -12.319 -33.150 1.00 89.12 501 SER A CA 1
ATOM 3780 C C . SER A 1 501 ? 17.324 -13.819 -33.233 1.00 89.12 501 SER A C 1
ATOM 3782 O O . SER A 1 501 ? 16.338 -14.267 -33.821 1.00 89.12 501 SER A O 1
ATOM 3784 N N . ARG A 1 502 ? 18.174 -14.611 -32.577 1.00 89.00 502 ARG A N 1
ATOM 3785 C CA . ARG A 1 502 ? 17.862 -16.016 -32.293 1.00 89.00 502 ARG A CA 1
ATOM 3786 C C . ARG A 1 502 ? 16.566 -16.103 -31.488 1.00 89.00 502 ARG A C 1
ATOM 3788 O O . ARG A 1 502 ? 16.312 -15.246 -30.640 1.00 89.00 502 ARG A O 1
ATOM 3795 N N . GLY A 1 503 ? 15.762 -17.123 -31.779 1.00 85.00 503 GLY A N 1
ATOM 3796 C CA . GLY A 1 503 ? 14.521 -17.387 -31.049 1.00 85.00 503 GLY A CA 1
ATOM 3797 C C . GLY A 1 503 ? 13.401 -16.391 -31.342 1.00 85.00 503 GLY A C 1
ATOM 3798 O O . GLY A 1 503 ? 12.491 -16.254 -30.530 1.00 85.00 503 GLY A O 1
ATOM 3799 N N . PHE A 1 504 ? 13.474 -15.644 -32.450 1.00 89.25 504 PHE A N 1
ATOM 3800 C CA . PHE A 1 504 ? 12.506 -14.592 -32.736 1.00 89.25 504 PHE A CA 1
ATOM 3801 C C . PHE A 1 504 ? 12.125 -14.503 -34.218 1.00 89.25 504 PHE A C 1
ATOM 3803 O O . PHE A 1 504 ? 12.943 -14.137 -35.067 1.00 89.25 504 PHE A O 1
ATOM 3810 N N . LEU A 1 505 ? 10.858 -14.806 -34.509 1.00 91.44 505 LEU A N 1
ATOM 3811 C CA . LEU A 1 505 ? 10.231 -14.606 -35.812 1.00 91.44 505 LEU A CA 1
ATOM 3812 C C . LEU A 1 505 ? 9.171 -13.507 -35.738 1.00 91.44 505 LEU A C 1
ATOM 3814 O O . LEU A 1 505 ? 8.614 -13.211 -34.679 1.00 91.44 505 LEU A O 1
ATOM 3818 N N . VAL A 1 506 ? 8.849 -12.949 -36.895 1.00 90.88 506 VAL A N 1
ATOM 3819 C CA . VAL A 1 506 ? 7.640 -12.160 -37.108 1.00 90.88 506 VAL A CA 1
ATOM 3820 C C . VAL A 1 506 ? 6.796 -12.814 -38.187 1.00 90.88 506 VAL A C 1
ATOM 3822 O O . VAL A 1 506 ? 7.319 -13.313 -39.182 1.00 90.88 506 VAL A O 1
ATOM 3825 N N . GLU A 1 507 ? 5.491 -12.801 -37.970 1.00 91.69 507 GLU A N 1
ATOM 3826 C CA . GLU A 1 507 ? 4.483 -13.090 -38.979 1.00 91.69 507 GLU A CA 1
ATOM 3827 C C . GLU A 1 507 ? 4.099 -11.791 -39.683 1.00 91.69 507 GLU A C 1
ATOM 3829 O O . GLU A 1 507 ? 3.859 -10.775 -39.023 1.00 91.69 507 GLU A O 1
ATOM 3834 N N . MET A 1 508 ? 4.044 -11.822 -41.011 1.00 91.00 508 MET A N 1
ATOM 3835 C CA . MET A 1 508 ? 3.632 -10.691 -41.846 1.00 91.00 508 MET A CA 1
ATOM 3836 C C . MET A 1 508 ? 3.021 -11.168 -43.164 1.00 91.00 508 MET A C 1
ATOM 3838 O O . MET A 1 508 ? 3.230 -12.314 -43.573 1.00 91.00 508 MET A O 1
ATOM 3842 N N . ALA A 1 509 ? 2.285 -10.277 -43.831 1.00 89.38 509 ALA A N 1
ATOM 3843 C CA . ALA A 1 509 ? 1.821 -10.512 -45.190 1.00 89.38 509 ALA A CA 1
ATOM 3844 C C . ALA A 1 509 ? 3.015 -10.539 -46.151 1.00 89.38 509 ALA A C 1
ATOM 3846 O O . ALA A 1 509 ? 3.915 -9.697 -46.073 1.00 89.38 509 ALA A O 1
ATOM 3847 N N . THR A 1 510 ? 3.021 -11.483 -47.087 1.00 95.62 510 THR A N 1
ATOM 3848 C CA . THR A 1 510 ? 4.100 -11.583 -48.081 1.00 95.62 510 THR A CA 1
ATOM 3849 C C . THR A 1 510 ? 4.162 -10.337 -48.962 1.00 95.62 510 THR A C 1
ATOM 3851 O O . THR A 1 510 ? 5.250 -9.879 -49.305 1.00 95.62 510 THR A O 1
ATOM 3854 N N . SER A 1 511 ? 3.010 -9.726 -49.262 1.00 93.06 511 SER A N 1
ATOM 3855 C CA . SER A 1 511 ? 2.925 -8.457 -49.994 1.00 93.06 511 SER A CA 1
ATOM 3856 C C . SER A 1 511 ? 3.746 -7.345 -49.339 1.00 93.06 511 SER A C 1
ATOM 3858 O O . SER A 1 511 ? 4.421 -6.591 -50.038 1.00 93.06 511 SER A O 1
ATOM 3860 N N . ASP A 1 512 ? 3.748 -7.280 -48.005 1.00 92.62 512 ASP A N 1
ATOM 3861 C CA . ASP A 1 512 ? 4.487 -6.269 -47.249 1.00 92.62 512 ASP A CA 1
ATOM 3862 C C . ASP A 1 512 ? 5.996 -6.536 -47.303 1.00 92.62 512 ASP A C 1
ATOM 3864 O O . ASP A 1 512 ? 6.786 -5.603 -47.467 1.00 92.62 512 ASP A O 1
ATOM 3868 N N . LEU A 1 513 ? 6.407 -7.813 -47.247 1.00 96.62 513 LEU A N 1
ATOM 3869 C CA . LEU A 1 513 ? 7.801 -8.212 -47.469 1.00 96.62 513 LEU A CA 1
ATOM 3870 C C . LEU A 1 513 ? 8.277 -7.812 -48.873 1.00 96.62 513 LEU A C 1
ATOM 3872 O O . LEU A 1 513 ? 9.369 -7.256 -49.017 1.00 96.62 513 LEU A O 1
ATOM 3876 N N . LEU A 1 514 ? 7.475 -8.077 -49.908 1.00 96.31 514 LEU A N 1
ATOM 3877 C CA . LEU A 1 514 ? 7.818 -7.728 -51.289 1.00 96.31 514 LEU A CA 1
ATOM 3878 C C . LEU A 1 514 ? 7.894 -6.208 -51.474 1.00 96.31 514 LEU A C 1
ATOM 3880 O O . LEU A 1 514 ? 8.800 -5.718 -52.147 1.00 96.31 514 LEU A O 1
ATOM 3884 N N . GLN A 1 515 ? 6.996 -5.458 -50.830 1.00 93.25 515 GLN A N 1
ATOM 3885 C CA . GLN A 1 515 ? 6.976 -3.999 -50.884 1.00 93.25 515 GLN A CA 1
ATOM 3886 C C . GLN A 1 515 ? 8.232 -3.371 -50.264 1.00 93.25 515 GLN A C 1
ATOM 3888 O O . GLN A 1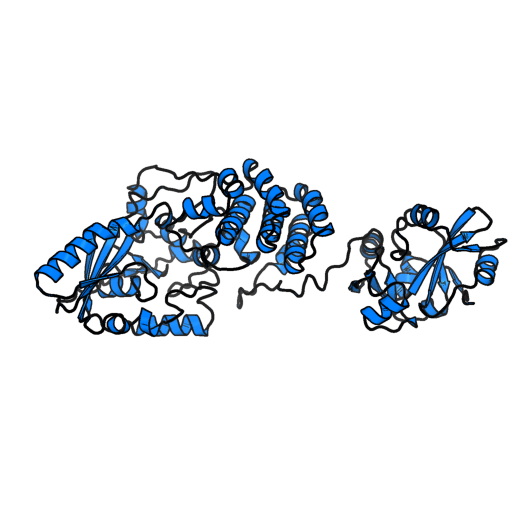 515 ? 8.788 -2.436 -50.842 1.00 93.25 515 GLN A O 1
ATOM 3893 N N . ILE A 1 516 ? 8.674 -3.855 -49.098 1.00 93.44 516 ILE A N 1
ATOM 3894 C CA . ILE A 1 516 ? 9.820 -3.268 -48.386 1.00 93.44 516 ILE A CA 1
ATOM 3895 C C . ILE A 1 516 ? 11.171 -3.733 -48.935 1.00 93.44 516 ILE A C 1
ATOM 3897 O O . ILE A 1 516 ? 12.103 -2.934 -48.977 1.00 93.44 516 ILE A O 1
ATOM 3901 N N . LEU A 1 517 ? 11.300 -5.002 -49.338 1.00 95.75 517 LEU A N 1
ATOM 3902 C CA . LEU A 1 517 ? 12.578 -5.554 -49.803 1.00 95.75 517 LEU A CA 1
ATOM 3903 C C . LEU A 1 517 ? 12.797 -5.390 -51.305 1.00 95.75 517 LEU A C 1
ATOM 3905 O O . LEU A 1 517 ? 13.945 -5.438 -51.737 1.00 95.75 517 LEU A O 1
ATOM 3909 N N . GLN A 1 518 ? 11.721 -5.238 -52.085 1.00 96.38 518 GLN A N 1
ATOM 3910 C CA . GLN A 1 518 ? 11.751 -5.190 -53.551 1.00 96.38 518 GLN A CA 1
ATOM 3911 C C . GLN A 1 518 ? 12.664 -6.276 -54.165 1.00 96.38 518 GLN A C 1
ATOM 3913 O O . GLN A 1 518 ? 13.578 -5.956 -54.929 1.00 96.38 518 GLN A O 1
ATOM 3918 N N . PRO A 1 519 ? 12.483 -7.563 -53.799 1.00 97.56 519 PRO A N 1
ATOM 3919 C CA . PRO A 1 519 ? 13.409 -8.609 -54.205 1.00 97.56 519 PRO A CA 1
ATOM 3920 C C . PRO A 1 519 ? 13.249 -8.972 -55.686 1.00 97.56 519 PRO A C 1
ATOM 3922 O O . PRO A 1 519 ? 12.182 -8.809 -56.277 1.00 97.56 519 PRO A O 1
ATOM 3925 N N . THR A 1 520 ? 14.290 -9.567 -56.267 1.00 98.19 520 THR A N 1
ATOM 3926 C CA . THR A 1 520 ? 14.165 -10.290 -57.541 1.00 98.19 520 THR A CA 1
ATOM 3927 C C . THR A 1 520 ? 13.517 -11.648 -57.277 1.00 98.19 520 THR A C 1
ATOM 3929 O O . THR A 1 520 ? 14.088 -12.476 -56.565 1.00 98.19 520 THR A O 1
ATOM 3932 N N . VAL A 1 521 ? 12.321 -11.869 -57.824 1.00 97.94 521 VAL A N 1
ATOM 3933 C CA . VAL A 1 521 ? 11.569 -13.124 -57.663 1.00 97.94 521 VAL A CA 1
ATOM 3934 C C . VAL A 1 521 ? 11.936 -14.097 -58.783 1.00 97.94 521 VAL A C 1
ATOM 3936 O O . VAL A 1 521 ? 11.846 -13.735 -59.956 1.00 97.94 521 VAL A O 1
ATOM 3939 N N . ALA A 1 522 ? 12.368 -15.310 -58.433 1.00 97.06 522 ALA A N 1
ATOM 3940 C CA . ALA A 1 522 ? 12.734 -16.351 -59.398 1.00 97.06 522 ALA A CA 1
ATOM 3941 C C . ALA A 1 522 ? 12.740 -17.759 -58.774 1.00 97.06 522 ALA A C 1
ATOM 3943 O O . ALA A 1 522 ? 12.847 -17.922 -57.556 1.00 97.06 522 ALA A O 1
ATOM 3944 N N . ASP A 1 523 ? 12.724 -18.800 -59.608 1.00 97.31 523 ASP A N 1
ATOM 3945 C CA . ASP A 1 523 ? 13.084 -20.148 -59.169 1.00 97.31 523 ASP A CA 1
ATOM 3946 C C . ASP A 1 523 ? 14.574 -20.215 -58.783 1.00 97.31 523 ASP A C 1
ATOM 3948 O O . ASP A 1 523 ? 15.479 -20.166 -59.623 1.00 97.31 523 ASP A O 1
ATOM 3952 N N . ILE A 1 524 ? 14.820 -20.348 -57.480 1.00 97.12 524 ILE A N 1
ATOM 3953 C CA . ILE A 1 524 ? 16.145 -20.498 -56.880 1.00 97.12 524 ILE A CA 1
ATOM 3954 C C . ILE A 1 524 ? 16.240 -21.772 -56.031 1.00 97.12 524 ILE A C 1
ATOM 3956 O O . ILE A 1 524 ? 17.173 -21.887 -55.241 1.00 97.12 524 ILE A O 1
ATOM 3960 N N . ALA A 1 525 ? 15.309 -22.723 -56.169 1.00 95.00 525 ALA A N 1
ATOM 3961 C CA . ALA A 1 525 ? 15.323 -23.984 -55.420 1.00 95.00 525 ALA A CA 1
ATOM 3962 C C . ALA A 1 525 ? 16.248 -25.035 -56.068 1.00 95.00 525 ALA A C 1
ATOM 3964 O O . ALA A 1 525 ? 16.466 -25.004 -57.288 1.00 95.00 525 ALA A O 1
ATOM 3965 N N . SER A 1 526 ? 16.841 -25.921 -55.257 1.00 90.50 526 SER A N 1
ATOM 3966 C CA . SER A 1 526 ? 17.733 -27.016 -55.691 1.00 90.50 526 SER A CA 1
ATOM 3967 C C . SER A 1 526 ? 17.037 -28.218 -56.311 1.00 90.50 526 SER A C 1
ATOM 3969 O O . SER A 1 526 ? 15.872 -28.504 -55.965 1.00 90.50 526 SER A O 1
#

Foldseek 3Di:
DDKFKDFLDFPVVQLVVLVVCLVLCLCPQDCQLNVPVRLARRVCVVVVLFTMKIKDKDFCLQPFAAADPDAFDADSCQSDVCVVVVVVVLVVVCVVCVVVVKHKDKFFSHSRYDQQSRCQQRQQADQWLVRAGQHQQQTRRIGMMIITISDPDDGDDGDPDYCVPDDQLQVLQLQRQTPRHDGRLLRALQSQLQGDDARAPQCLLVVARYNHHDCSSVCRDPSNVNSNVNRDNGHDHHHLLCLLPDDLVRQCVVRVPDNHVVSGSLSSLLSSLSNLLNSLDPSNQVSLLVQCPPPDLSSVLSSLQSNCSNPQVVSVVSLVVSLVPDPDLVSNLSSVLSNCCRPPVVVSCVQRHADPSDSPRSDDPVVSQADDDPALLVVQCVVLVFDKGKFFADCVQQPALRRLCVGRVHDQQQAWDWFWKAFPVGAIATEIGRRPFDFAQVVVCVVVVTPTIDGDDQVVLCVFAVAGPRQGDQGSGPHQHAYEYEQVNLVDQKHWYHRRDHRMTMIGGSVSVCVSRVHHYYHRTD